Protein 3AMN (pdb70)

Nearest PDB structures (foldseek):
  3vhn-assembly1_A  TM=1.003E+00  e=2.052E-54  Thermotoga maritima
  3amm-ass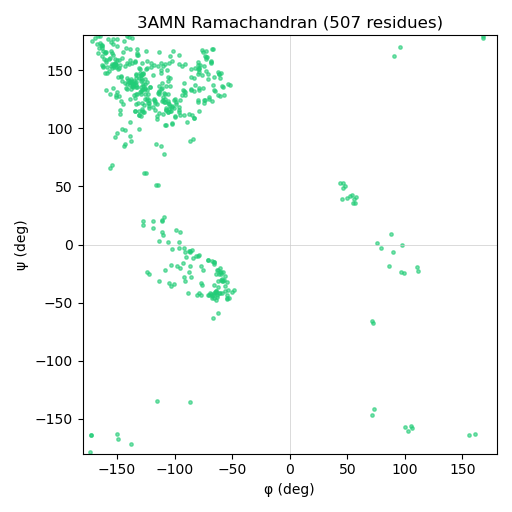embly1_A  TM=1.003E+00  e=2.981E-54  Thermotoga maritima
  3amq-assembly1_A  TM=1.002E+00  e=4.332E-54  Thermotoga maritima
  3vho-assembly1_A  TM=9.995E-01  e=7.004E-54  Thermotoga maritima
  3o7o-assembly1_A  TM=1.001E+00  e=4.785E-53  Thermotoga maritima

Secondary structure (DSSP, 8-state):
-EEESSSEEEEEEETTEEEEEEE--TTEEEEEEEEEEEE-SSEEEEEEEEEEEEES-GGG---B--EEEEE-BGGGTB--TT----EEGGG-SEEEEEEEEEEEE-TT--EEEEEEEEEESSTT-SS--BTBEEEEEEEEEES---SSEEEEEEEEEEEETTEEEEEEEEEEEEESSSEEEEEEESS--SEEEEEEEHHHHHHHHHHHTTT-SS---GGGSEE-EEEEE--B--TT---EEEEEEEEEEEEEEE-/-EEESSSEEEEEEETTEEEEEEE--TTEEEEEEEEEEEE-SS-EEEEEEEEEEEESSGGG---B--EEEEEEEGGGTEE-TT----EEGGGEEEEEEEEEEEEEE-TT--EEEEEEEEEESSTT-SS--BTBEEEEEEEEEES---SSEEEEEEEEEEEETTEEEEEEEEEEEEESSSEEEEEEESS--SEEEEEEEHHHHHHHHHHHHTT-SS-S-GGGSEE-EEEEE--B--TT---EEEEEEEEEEEEEEEE-

Radius of gyration: 27.6 Å; Cα contacts (8 Å, |Δi|>4): 1378; chains: 2; bounding box: 49×42×92 Å

Structure (mmCIF, N/CA/C/O backbone):
data_3AMN
#
_entry.id   3AMN
#
_cell.length_a   41.952
_cell.length_b   74.070
_cell.length_c   180.330
_cell.angle_alpha   90.00
_cell.angle_beta   90.00
_cell.angle_gamma   90.00
#
_symmetry.space_group_name_H-M   'P 21 21 21'
#
loop_
_entity.id
_entity.type
_entity.pdbx_description
1 polymer Endo-1,4-beta-glucanase
2 branched beta-D-glucopyranose-(1-4)-alpha-D-glucopyranose
3 branched beta-D-glucopyranose-(1-4)-beta-D-glucopyranose
4 water water
#
loop_
_atom_site.group_PDB
_atom_site.id
_atom_site.type_symbol
_atom_site.label_atom_id
_atom_site.label_alt_id
_atom_site.label_comp_id
_atom_site.label_asym_id
_atom_site.label_entity_id
_atom_site.label_seq_id
_atom_site.pdbx_PDB_ins_code
_atom_site.Cartn_x
_atom_site.Cartn_y
_atom_site.Cartn_z
_atom_site.occupancy
_atom_site.B_iso_or_equiv
_atom_site.auth_seq_id
_atom_site.auth_comp_id
_atom_site.auth_asym_id
_atom_site.auth_atom_id
_atom_site.pdbx_PDB_model_num
ATOM 1 N N . MET A 1 9 ? 30.130 -10.103 57.705 1.00 32.55 1 MET A N 1
ATOM 2 C CA . MET A 1 9 ? 30.957 -8.871 57.577 1.00 29.82 1 MET A CA 1
ATOM 3 C C . MET A 1 9 ? 32.415 -9.207 57.224 1.00 27.97 1 MET A C 1
ATOM 4 O O . MET A 1 9 ? 32.992 -10.162 57.771 1.00 28.93 1 MET A O 1
ATOM 9 N N . VAL A 1 10 ? 33.006 -8.422 56.321 1.00 20.25 2 VAL A N 1
ATOM 10 C CA . VAL A 1 10 ? 34.407 -8.572 55.946 1.00 16.31 2 VAL A CA 1
ATOM 11 C C . VAL A 1 10 ? 35.101 -7.366 56.562 1.00 13.35 2 VAL A C 1
ATOM 12 O O . VAL A 1 10 ? 34.628 -6.256 56.420 1.00 13.43 2 VAL A O 1
ATOM 16 N N . LEU A 1 11 ? 36.174 -7.555 57.285 1.00 10.27 3 LEU A N 1
ATOM 17 C CA . LEU A 1 11 ? 36.926 -6.473 57.916 1.00 10.69 3 LEU A CA 1
ATOM 18 C C . LEU A 1 11 ? 38.416 -6.742 57.638 1.00 10.92 3 LEU A C 1
ATOM 19 O O . LEU A 1 11 ? 38.912 -7.844 57.898 1.00 11.93 3 LEU A O 1
ATOM 24 N N . MET A 1 12 ? 39.110 -5.756 57.079 1.00 9.04 4 MET A N 1
ATOM 25 C CA . MET A 1 12 ? 40.559 -5.833 56.834 1.00 8.40 4 MET A CA 1
ATOM 26 C C . MET A 1 12 ? 41.197 -4.625 57.447 1.00 7.95 4 MET A C 1
ATOM 27 O O . MET A 1 12 ? 40.653 -3.496 57.322 1.00 9.41 4 MET A O 1
ATOM 32 N N . THR A 1 13 ? 42.319 -4.810 58.121 1.00 7.99 5 THR A N 1
ATOM 33 C CA . THR A 1 13 ? 43.047 -3.694 58.707 1.00 7.92 5 THR A CA 1
ATOM 34 C C . THR A 1 13 ? 44.550 -3.661 58.294 1.00 7.79 5 THR A C 1
ATOM 35 O O . THR A 1 13 ? 45.364 -3.028 58.937 1.00 8.76 5 THR A O 1
ATOM 39 N N . LYS A 1 14 ? 44.843 -4.350 57.197 1.00 7.92 6 LYS A N 1
ATOM 40 C CA . LYS A 1 14 ? 46.184 -4.286 56.569 1.00 9.46 6 LYS A CA 1
ATOM 41 C C . LYS A 1 14 ? 45.940 -4.610 55.093 1.00 8.40 6 LYS A C 1
ATOM 42 O O . LYS A 1 14 ? 44.891 -5.138 54.703 1.00 8.84 6 LYS A O 1
ATOM 48 N N . PRO A 1 15 ? 46.915 -4.285 54.236 1.00 8.16 7 PRO A N 1
ATOM 49 C CA . PRO A 1 15 ? 46.743 -4.560 52.800 1.00 9.01 7 PRO A CA 1
ATOM 50 C C . PRO A 1 15 ? 46.391 -5.986 52.494 1.00 8.62 7 PRO A C 1
ATOM 51 O O . PRO A 1 15 ? 46.897 -6.970 53.115 1.00 10.04 7 PRO A O 1
ATOM 55 N N . GLY A 1 16 ? 45.467 -6.139 51.576 1.00 8.88 8 GLY A N 1
ATOM 56 C CA . GLY A 1 16 ? 45.020 -7.467 51.189 1.00 10.62 8 GLY A CA 1
ATOM 57 C C . GLY A 1 16 ? 43.768 -7.407 50.363 1.00 9.69 8 GLY A C 1
ATOM 58 O O . GLY A 1 16 ? 43.271 -6.317 50.088 1.00 9.40 8 GLY A O 1
ATOM 59 N N . THR A 1 17 ? 43.277 -8.555 49.936 1.00 9.24 9 THR A N 1
ATOM 60 C CA . THR A 1 17 ? 42.122 -8.710 49.119 1.00 9.32 9 THR A CA 1
ATOM 61 C C . THR A 1 17 ? 41.180 -9.685 49.756 1.00 9.39 9 THR A C 1
ATOM 62 O O . THR A 1 17 ? 41.598 -10.731 50.255 1.00 11.54 9 THR A O 1
ATOM 66 N N . SER A 1 18 ? 39.907 -9.377 49.727 1.00 8.19 10 SER A N 1
ATOM 67 C CA . SER A 1 18 ? 38.837 -10.292 50.170 1.00 9.46 10 SER A CA 1
ATOM 68 C C . SER A 1 18 ? 37.748 -10.334 49.174 1.00 9.39 10 SER A C 1
ATOM 69 O O . SER A 1 18 ? 37.292 -9.288 48.653 1.00 10.43 10 SER A O 1
ATOM 72 N N . ASP A 1 19 ? 37.252 -11.520 48.848 1.00 8.81 11 ASP A N 1
ATOM 73 C CA . ASP A 1 19 ? 36.089 -11.616 48.001 1.00 8.99 11 ASP A CA 1
ATOM 74 C C . ASP A 1 19 ? 34.793 -11.503 48.831 1.00 10.91 11 ASP A C 1
ATOM 75 O O . ASP A 1 19 ? 34.745 -11.843 50.021 1.00 11.82 11 ASP A O 1
ATOM 80 N N . PHE A 1 20 ? 33.721 -10.987 48.206 1.00 9.08 12 PHE A N 1
ATOM 81 C CA . PHE A 1 20 ? 32.449 -10.844 48.898 1.00 8.73 12 PHE A CA 1
ATOM 82 C C . PHE A 1 20 ? 31.337 -10.842 47.847 1.00 9.34 12 PHE A C 1
ATOM 83 O O . PHE A 1 20 ? 31.585 -10.939 46.645 1.00 10.31 12 PHE A O 1
ATOM 91 N N . VAL A 1 21 ? 30.093 -10.838 48.340 1.00 10.71 13 VAL A N 1
ATOM 92 C CA . VAL A 1 21 ? 28.950 -10.799 47.465 1.00 10.43 13 VAL A CA 1
ATOM 93 C C . VAL A 1 21 ? 28.057 -9.666 47.973 1.00 10.37 13 VAL A C 1
ATOM 94 O O . VAL A 1 21 ? 27.752 -9.593 49.159 1.00 11.65 13 VAL A O 1
ATOM 98 N N . TRP A 1 22 ? 27.674 -8.798 47.030 1.00 9.82 14 TRP A N 1
ATOM 99 C CA . TRP A 1 22 ? 26.833 -7.651 47.405 1.00 10.56 14 TRP A CA 1
ATOM 100 C C . TRP A 1 22 ? 25.629 -7.695 46.500 1.00 12.79 14 TRP A C 1
ATOM 101 O O . TRP A 1 22 ? 25.734 -7.531 45.313 1.00 12.75 14 TRP A O 1
ATOM 112 N N . ASN A 1 23 ? 24.474 -7.946 47.141 1.00 16.30 15 ASN A N 1
ATOM 113 C CA . ASN A 1 23 ? 23.207 -8.136 46.439 1.00 19.66 15 ASN A CA 1
ATOM 114 C C . ASN A 1 23 ? 23.339 -8.996 45.230 1.00 18.15 15 ASN A C 1
ATOM 115 O O . ASN A 1 23 ? 22.969 -8.636 44.092 1.00 21.12 15 ASN A O 1
ATOM 120 N N . GLY A 1 24 ? 23.924 -10.150 45.509 1.00 16.87 16 GLY A N 1
ATOM 121 C CA . GLY A 1 24 ? 24.088 -11.159 44.483 1.00 16.50 16 GLY A CA 1
ATOM 122 C C . GLY A 1 24 ? 25.219 -11.011 43.494 1.00 16.23 16 GLY A C 1
ATOM 123 O O . GLY A 1 24 ? 25.466 -11.926 42.720 1.00 18.04 16 GLY A O 1
ATOM 124 N N . ILE A 1 25 ? 25.977 -9.912 43.573 1.00 13.55 17 ILE A N 1
ATOM 125 C CA . ILE A 1 25 ? 27.070 -9.664 42.651 1.00 12.06 17 ILE A CA 1
ATOM 126 C C . ILE A 1 25 ? 28.415 -10.055 43.330 1.00 9.30 17 ILE A C 1
ATOM 127 O O . ILE A 1 25 ? 28.738 -9.578 44.426 1.00 10.49 17 ILE A O 1
ATOM 132 N N . PRO A 1 26 ? 29.188 -10.926 42.686 1.00 8.32 18 PRO A N 1
ATOM 133 C CA . PRO A 1 26 ? 30.473 -11.347 43.266 1.00 7.81 18 PRO A CA 1
ATOM 134 C C . PRO A 1 26 ? 31.496 -10.235 42.995 1.00 8.14 18 PRO A C 1
ATOM 135 O O . PRO A 1 26 ? 31.616 -9.759 41.856 1.00 8.16 18 PRO A O 1
ATOM 139 N N . LEU A 1 27 ? 32.216 -9.893 44.059 1.00 7.28 19 LEU A N 1
ATOM 140 C CA . LEU A 1 27 ? 33.158 -8.780 43.992 1.00 6.69 19 LEU A CA 1
ATOM 141 C C . LEU A 1 27 ? 34.385 -9.041 44.759 1.00 7.36 19 LEU A C 1
ATOM 142 O O . LEU A 1 27 ? 34.440 -9.964 45.589 1.00 8.15 19 LEU A O 1
ATOM 147 N N . SER A 1 28 ? 35.401 -8.199 44.583 1.00 6.83 20 SER A N 1
ATOM 148 C CA . SER A 1 28 ? 36.620 -8.293 45.377 1.00 7.17 20 SER A CA 1
ATOM 149 C C . SER A 1 28 ? 36.889 -6.943 46.028 1.00 6.26 20 SER A C 1
ATOM 150 O O . SER A 1 28 ? 36.656 -5.904 45.352 1.00 8.57 20 SER A O 1
ATOM 153 N N . MET A 1 29 ? 37.293 -6.892 47.254 1.00 6.83 21 MET A N 1
ATOM 154 C CA . MET A 1 29 ? 37.705 -5.620 47.829 1.00 8.05 21 MET A CA 1
ATOM 155 C C . MET A 1 29 ? 39.153 -5.691 48.119 1.00 8.23 21 MET A C 1
ATOM 156 O O . MET A 1 29 ? 39.670 -6.707 48.606 1.00 9.68 21 MET A O 1
ATOM 161 N N . GLU A 1 30 ? 39.887 -4.637 47.795 1.00 6.74 22 GLU A N 1
ATOM 162 C CA . GLU A 1 30 ? 41.313 -4.620 47.996 1.00 6.44 22 GLU A CA 1
ATOM 163 C C . GLU A 1 30 ? 41.708 -3.383 48.801 1.00 6.53 22 GLU A C 1
ATOM 164 O O . GLU A 1 30 ? 41.469 -2.227 48.384 1.00 6.75 22 GLU A O 1
ATOM 170 N N . LEU A 1 31 ? 42.311 -3.600 49.972 1.00 6.33 23 LEU A N 1
ATOM 171 C CA . LEU A 1 31 ? 42.855 -2.498 50.778 1.00 6.19 23 LEU A CA 1
ATOM 172 C C . LEU A 1 31 ? 44.203 -2.360 50.110 1.00 7.86 23 LEU A C 1
ATOM 173 O O . LEU A 1 31 ? 45.199 -2.970 50.485 1.00 9.48 23 LEU A O 1
ATOM 178 N N . ASN A 1 32 ? 44.236 -1.492 49.105 1.00 7.28 24 ASN A N 1
ATOM 179 C CA . ASN A 1 32 ? 45.345 -1.386 48.157 1.00 6.81 24 ASN A CA 1
ATOM 180 C C . ASN A 1 32 ? 46.260 -0.219 48.422 1.00 9.10 24 ASN A C 1
ATOM 181 O O . ASN A 1 32 ? 45.906 0.931 48.136 1.00 8.85 24 ASN A O 1
ATOM 186 N N . LEU A 1 33 ? 47.424 -0.495 48.982 1.00 8.02 25 LEU A N 1
ATOM 187 C CA . LEU A 1 33 ? 48.448 0.555 49.272 1.00 7.32 25 LEU A CA 1
ATOM 188 C C . LEU A 1 33 ? 49.645 0.192 48.333 1.00 7.94 25 LEU A C 1
ATOM 189 O O . LEU A 1 33 ? 50.812 0.189 48.767 1.00 8.73 25 LEU A O 1
ATOM 194 N N . TRP A 1 34 ? 49.360 0.009 47.060 1.00 7.33 26 TRP A N 1
ATOM 195 C CA . TRP A 1 34 ? 50.359 -0.578 46.150 1.00 6.94 26 TRP A CA 1
ATOM 196 C C . TRP A 1 34 ? 51.647 0.122 46.009 1.00 8.22 26 TRP A C 1
ATOM 197 O O . TRP A 1 34 ? 52.679 -0.554 45.743 1.00 9.66 26 TRP A O 1
ATOM 208 N N . ASN A 1 35 ? 51.642 1.432 46.167 1.00 6.75 27 ASN A N 1
ATOM 209 C CA . ASN A 1 35 ? 52.906 2.156 45.985 1.00 6.58 27 ASN A CA 1
ATOM 210 C C . ASN A 1 35 ? 53.435 2.717 47.284 1.00 7.12 27 ASN A C 1
ATOM 211 O O . ASN A 1 35 ? 54.212 3.719 47.257 1.00 8.53 27 ASN A O 1
ATOM 216 N N . ILE A 1 36 ? 53.017 2.179 48.442 1.00 7.91 28 ILE A N 1
ATOM 217 C CA . ILE A 1 36 ? 53.532 2.632 49.743 1.00 7.11 28 ILE A CA 1
ATOM 218 C C . ILE A 1 36 ? 54.624 1.667 50.214 1.00 9.69 28 ILE A C 1
ATOM 219 O O . ILE A 1 36 ? 54.378 0.457 50.310 1.00 10.95 28 ILE A O 1
ATOM 224 N N . LYS A 1 37 ? 55.847 2.211 50.425 1.00 9.46 29 LYS A N 1
ATOM 225 C CA . LYS A 1 37 ? 56.974 1.367 50.928 1.00 11.21 29 LYS A CA 1
ATOM 226 C C . LYS A 1 37 ? 56.834 1.099 52.420 1.00 13.26 29 LYS A C 1
ATOM 227 O O . LYS A 1 37 ? 57.040 -0.035 52.893 1.00 16.01 29 LYS A O 1
ATOM 233 N N . GLU A 1 38 ? 56.481 2.128 53.157 1.00 13.24 30 GLU A N 1
ATOM 234 C CA . GLU A 1 38 ? 56.253 2.004 54.580 1.00 16.00 30 GLU A CA 1
ATOM 235 C C . GLU A 1 38 ? 55.236 3.031 55.042 1.00 12.86 30 GLU A C 1
ATOM 236 O O . GLU A 1 38 ? 55.022 4.072 54.415 1.00 12.71 30 GLU A O 1
ATOM 242 N N . TYR A 1 39 ? 54.559 2.649 56.113 1.00 13.94 31 TYR A N 1
ATOM 243 C CA . TYR A 1 39 ? 53.633 3.551 56.765 1.00 12.08 31 TYR A CA 1
ATOM 244 C C . TYR A 1 39 ? 53.444 3.153 58.224 1.00 12.37 31 TYR A C 1
ATOM 245 O O . TYR A 1 39 ? 53.743 2.031 58.614 1.00 13.05 31 TYR A O 1
ATOM 254 N N . SER A 1 40 ? 52.963 4.085 59.024 1.00 11.17 32 SER A N 1
ATOM 255 C CA . SER A 1 40 ? 52.576 3.770 60.377 1.00 13.08 32 SER A CA 1
ATOM 256 C C . SER A 1 40 ? 51.119 4.226 60.510 1.00 12.54 32 SER A C 1
ATOM 257 O O . SER A 1 40 ? 50.615 4.987 59.659 1.00 11.24 32 SER A O 1
ATOM 260 N N . GLY A 1 41 ? 50.437 3.805 61.567 1.00 12.05 33 GLY A N 1
ATOM 261 C CA . GLY A 1 41 ? 49.071 4.265 61.721 1.00 10.73 33 GLY A CA 1
ATOM 262 C C . GLY A 1 41 ? 48.017 3.245 61.401 1.00 11.66 33 GLY A C 1
ATOM 263 O O . GLY A 1 41 ? 48.282 2.042 61.423 1.00 15.27 33 GLY A O 1
ATOM 264 N N . SER A 1 42 ? 46.824 3.692 61.055 1.00 9.57 34 SER A N 1
ATOM 265 C CA . SER A 1 42 ? 45.744 2.762 60.869 1.00 9.59 34 SER A CA 1
ATOM 266 C C . SER A 1 42 ? 45.033 2.832 59.535 1.00 8.43 34 SER A C 1
ATOM 267 O O . SER A 1 42 ? 44.775 3.924 58.990 1.00 8.93 34 SER A O 1
ATOM 270 N N . VAL A 1 43 ? 44.658 1.664 59.030 1.00 8.19 35 VAL A N 1
ATOM 271 C CA . VAL A 1 43 ? 43.773 1.536 57.859 1.00 8.40 35 VAL A CA 1
ATOM 272 C C . VAL A 1 43 ? 42.701 0.505 58.170 1.00 7.78 35 VAL A C 1
ATOM 273 O O . VAL A 1 43 ? 42.996 -0.495 58.876 1.00 8.27 35 VAL A O 1
ATOM 277 N N . ALA A 1 44 ? 41.481 0.716 57.702 1.00 7.74 36 ALA A N 1
ATOM 278 C CA . ALA A 1 44 ? 40.403 -0.246 57.973 1.00 7.32 36 ALA A CA 1
ATOM 279 C C . ALA A 1 44 ? 39.427 -0.218 56.812 1.00 7.78 36 ALA A C 1
ATOM 280 O O . ALA A 1 44 ? 38.998 0.859 56.354 1.00 9.12 36 ALA A O 1
ATOM 282 N N . MET A 1 45 ? 39.061 -1.381 56.273 1.00 7.36 37 MET A N 1
ATOM 283 C CA . MET A 1 45 ? 38.105 -1.501 55.176 1.00 8.68 37 MET A CA 1
ATOM 284 C C . MET A 1 45 ? 37.073 -2.525 55.635 1.00 9.05 37 MET A C 1
ATOM 285 O O . MET A 1 45 ? 37.453 -3.607 56.124 1.00 9.38 37 MET A O 1
ATOM 290 N N . LYS A 1 46 ? 35.801 -2.218 55.470 1.00 8.14 38 LYS A N 1
ATOM 291 C CA . LYS A 1 46 ? 34.752 -3.113 55.963 1.00 7.80 38 LYS A CA 1
ATOM 292 C C . LYS A 1 46 ? 33.612 -3.198 55.005 1.00 8.20 38 LYS A C 1
ATOM 293 O O . LYS A 1 46 ? 33.230 -2.185 54.379 1.00 10.24 38 LYS A O 1
ATOM 299 N N . PHE A 1 47 ? 33.028 -4.386 54.850 1.00 8.82 39 PHE A N 1
ATOM 300 C CA . PHE A 1 47 ? 31.809 -4.590 54.081 1.00 9.25 39 PHE A CA 1
ATOM 301 C C . PHE A 1 47 ? 30.826 -5.225 55.064 1.00 11.89 39 PHE A C 1
ATOM 302 O O . PHE A 1 47 ? 31.205 -6.196 55.734 1.00 12.35 39 PHE A O 1
ATOM 310 N N . ASP A 1 48 ? 29.603 -4.677 55.168 1.00 11.70 40 ASP A N 1
ATOM 311 C CA . ASP A 1 48 ? 28.629 -5.223 56.141 1.00 14.36 40 ASP A CA 1
ATOM 312 C C . ASP A 1 48 ? 27.358 -5.764 55.501 1.00 15.32 40 ASP A C 1
ATOM 313 O O . ASP A 1 48 ? 26.356 -6.016 56.228 1.00 17.29 40 ASP A O 1
ATOM 318 N N . GLY A 1 49 ? 27.356 -5.974 54.190 1.00 14.66 41 GLY A N 1
ATOM 319 C CA . GLY A 1 49 ? 26.184 -6.421 53.461 1.00 13.87 41 GLY A CA 1
ATOM 320 C C . GLY A 1 49 ? 25.413 -5.321 52.744 1.00 13.46 41 GLY A C 1
ATOM 321 O O . GLY A 1 49 ? 24.767 -5.585 51.727 1.00 16.12 41 GLY A O 1
ATOM 322 N N . GLU A 1 50 ? 25.546 -4.080 53.225 1.00 12.66 42 GLU A N 1
ATOM 323 C CA . GLU A 1 50 ? 24.832 -2.924 52.679 1.00 14.38 42 GLU A CA 1
ATOM 324 C C . GLU A 1 50 ? 25.785 -1.834 52.212 1.00 12.12 42 GLU A C 1
ATOM 325 O O . GLU A 1 50 ? 25.387 -1.010 51.398 1.00 12.75 42 GLU A O 1
ATOM 331 N N . LYS A 1 51 ? 26.988 -1.798 52.796 1.00 11.53 43 LYS A N 1
ATOM 332 C CA . LYS A 1 51 ? 27.909 -0.718 52.442 1.00 11.20 43 LYS A CA 1
ATOM 333 C C . LYS A 1 51 ? 29.345 -1.152 52.617 1.00 10.75 43 LYS A C 1
ATOM 334 O O . LYS A 1 51 ? 29.651 -2.096 53.379 1.00 10.64 43 LYS A O 1
ATOM 340 N N . ILE A 1 52 ? 30.220 -0.533 51.847 1.00 9.39 44 ILE A N 1
ATOM 341 C CA . ILE A 1 52 ? 31.659 -0.773 52.019 1.00 9.78 44 ILE A CA 1
ATOM 342 C C . ILE A 1 52 ? 32.226 0.549 52.513 1.00 7.78 44 ILE A C 1
ATOM 343 O O . ILE A 1 52 ? 31.900 1.631 51.939 1.00 8.95 44 ILE A O 1
ATOM 348 N N . THR A 1 53 ? 33.015 0.511 53.568 1.00 7.50 45 THR A N 1
ATOM 349 C CA . THR A 1 53 ? 33.648 1.714 54.081 1.00 9.61 45 THR A CA 1
ATOM 350 C C . THR A 1 53 ? 35.145 1.526 54.143 1.00 9.91 45 THR A C 1
ATOM 351 O O . THR A 1 53 ? 35.676 0.398 54.214 1.00 9.94 45 THR A O 1
ATOM 355 N N . PHE A 1 54 ? 35.853 2.641 54.021 1.00 7.58 46 PHE A N 1
ATOM 356 C CA . PHE A 1 54 ? 37.314 2.660 54.173 1.00 7.36 46 PHE A CA 1
ATOM 357 C C . PHE A 1 54 ? 37.718 3.862 54.968 1.00 7.35 46 PHE A C 1
ATOM 358 O O . PHE A 1 54 ? 37.161 4.947 54.756 1.00 8.06 46 PHE A O 1
ATOM 366 N N . ASP A 1 55 ? 38.666 3.706 55.880 1.00 7.23 47 ASP A N 1
ATOM 367 C CA . ASP A 1 55 ? 39.233 4.822 56.601 1.00 7.68 47 ASP A CA 1
ATOM 368 C C . ASP A 1 55 ? 40.713 4.654 56.763 1.00 8.58 47 ASP A C 1
ATOM 369 O O . ASP A 1 55 ? 41.196 3.529 56.940 1.00 8.01 47 ASP A O 1
ATOM 374 N N . ALA A 1 56 ? 41.448 5.754 56.620 1.00 8.15 48 ALA A N 1
ATOM 375 C CA . ALA A 1 56 ? 42.880 5.765 56.861 1.00 7.72 48 ALA A CA 1
ATOM 376 C C . ALA A 1 56 ? 43.324 6.912 57.697 1.00 8.90 48 ALA A C 1
ATOM 377 O O . ALA A 1 56 ? 42.820 8.046 57.515 1.00 9.64 48 ALA A O 1
ATOM 379 N N . ASP A 1 57 ? 44.258 6.661 58.606 1.00 9.21 49 ASP A N 1
ATOM 380 C CA . ASP A 1 57 ? 44.907 7.730 59.375 1.00 9.90 49 ASP A CA 1
ATOM 381 C C . ASP A 1 57 ? 46.324 7.207 59.497 1.00 9.81 49 ASP A C 1
ATOM 382 O O . ASP A 1 57 ? 46.688 6.546 60.480 1.00 11.35 49 ASP A O 1
ATOM 387 N N . ILE A 1 58 ? 47.100 7.497 58.459 1.00 8.96 50 ILE A N 1
ATOM 388 C CA . ILE A 1 58 ? 48.471 6.967 58.355 1.00 9.35 50 ILE A CA 1
ATOM 389 C C . ILE A 1 58 ? 49.526 8.048 58.282 1.00 10.56 50 ILE A C 1
ATOM 390 O O . ILE A 1 58 ? 49.285 9.183 57.835 1.00 10.91 50 ILE A O 1
ATOM 395 N N . GLN A 1 59 ? 50.712 7.690 58.740 1.00 10.70 51 GLN A N 1
ATOM 396 C CA . GLN A 1 59 ? 51.837 8.669 58.809 1.00 10.98 51 GLN A CA 1
ATOM 397 C C . GLN A 1 59 ? 53.135 7.962 58.368 1.00 10.38 51 GLN A C 1
ATOM 398 O O . GLN A 1 59 ? 53.138 6.795 58.054 1.00 10.67 51 GLN A O 1
ATOM 404 N N . ASN A 1 60 ? 54.220 8.733 58.353 1.00 11.41 52 ASN A N 1
ATOM 405 C CA . ASN A 1 60 ? 55.543 8.208 57.973 1.00 13.68 52 ASN A CA 1
ATOM 406 C C . ASN A 1 60 ? 55.543 7.524 56.635 1.00 12.96 52 ASN A C 1
ATOM 407 O O . ASN A 1 60 ? 56.144 6.489 56.450 1.00 15.19 52 ASN A O 1
ATOM 412 N N . LEU A 1 61 ? 54.851 8.139 55.670 1.00 11.75 53 LEU A N 1
ATOM 413 C CA . LEU A 1 61 ? 54.724 7.523 54.365 1.00 12.55 53 LEU A CA 1
ATOM 414 C C . LEU A 1 61 ? 55.901 7.784 53.456 1.00 12.69 53 LEU A C 1
ATOM 415 O O . LEU A 1 61 ? 56.477 8.863 53.467 1.00 13.05 53 LEU A O 1
ATOM 420 N N . SER A 1 62 ? 56.237 6.772 52.684 1.00 13.10 54 SER A N 1
ATOM 421 C CA . SER A 1 62 ? 57.219 6.937 51.597 1.00 14.52 54 SER A CA 1
ATOM 422 C C . SER A 1 62 ? 56.762 5.977 50.498 1.00 12.76 54 SER A C 1
ATOM 423 O O . SER A 1 62 ? 56.197 4.924 50.781 1.00 12.46 54 SER A O 1
ATOM 426 N N . PRO A 1 63 ? 56.936 6.380 49.262 1.00 11.52 55 PRO A N 1
ATOM 427 C CA . PRO A 1 63 ? 56.555 5.589 48.091 1.00 10.66 55 PRO A CA 1
ATOM 428 C C . PRO A 1 63 ? 57.537 4.519 47.741 1.00 10.76 55 PRO A C 1
ATOM 429 O O . PRO A 1 63 ? 58.758 4.695 48.001 1.00 13.24 55 PRO A O 1
ATOM 433 N N . LYS A 1 64 ? 57.031 3.443 47.135 1.00 9.14 56 LYS A N 1
ATOM 434 C CA . LYS A 1 64 ? 57.959 2.433 46.599 1.00 8.78 56 LYS A CA 1
ATOM 435 C C . LYS A 1 64 ? 58.647 3.042 45.392 1.00 9.61 56 LYS A C 1
ATOM 436 O O . LYS A 1 64 ? 59.889 2.896 45.230 1.00 11.49 56 LYS A O 1
ATOM 442 N N .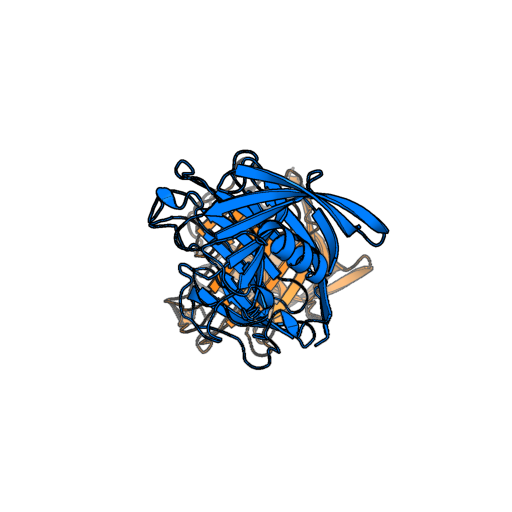 GLU A 1 65 ? 57.889 3.726 44.525 1.00 9.88 57 GLU A N 1
ATOM 443 C CA . GLU A 1 65 ? 58.423 4.322 43.288 1.00 9.24 57 GLU A CA 1
ATOM 444 C C . GLU A 1 65 ? 57.792 5.701 43.096 1.00 9.41 57 GLU A C 1
ATOM 445 O O . GLU A 1 65 ? 56.619 5.791 42.649 1.00 8.77 57 GLU A O 1
ATOM 451 N N . PRO A 1 66 ? 58.516 6.805 43.332 1.00 8.95 58 PRO A N 1
ATOM 452 C CA . PRO A 1 66 ? 57.935 8.132 43.168 1.00 9.73 58 PRO A CA 1
ATOM 453 C C . PRO A 1 66 ? 57.518 8.434 41.745 1.00 9.21 58 PRO A C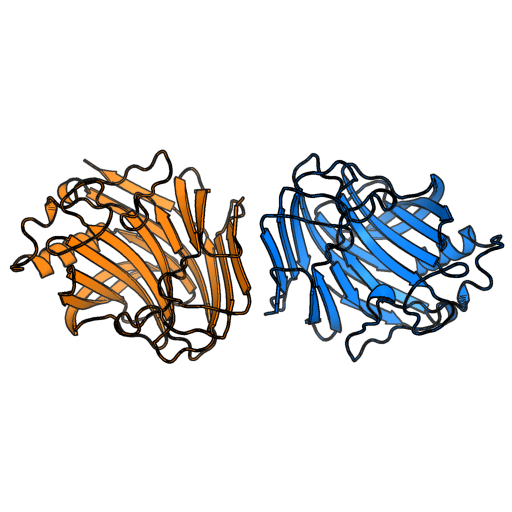 1
ATOM 454 O O . PRO A 1 66 ? 56.612 9.261 41.543 1.00 10.19 58 PRO A O 1
ATOM 458 N N . GLU A 1 67 ? 58.073 7.740 40.749 1.00 9.51 59 GLU A N 1
ATOM 459 C CA . GLU A 1 67 ? 57.711 7.976 39.363 1.00 9.01 59 GLU A CA 1
ATOM 460 C C . GLU A 1 67 ? 56.214 7.628 39.126 1.00 9.80 59 GLU A C 1
ATOM 461 O O . GLU A 1 67 ? 55.601 8.153 38.185 1.00 10.98 59 GLU A O 1
ATOM 467 N N . ARG A 1 68 ? 55.647 6.737 39.961 1.00 8.98 60 ARG A N 1
ATOM 468 C CA . ARG A 1 68 ? 54.236 6.380 39.805 1.00 9.09 60 ARG A CA 1
ATOM 469 C C . ARG A 1 68 ? 53.314 7.411 40.402 1.00 9.52 60 ARG A C 1
ATOM 470 O O . ARG A 1 68 ? 52.079 7.327 40.176 1.00 10.25 60 ARG A O 1
ATOM 478 N N . TYR A 1 69 ? 53.865 8.361 41.150 1.00 9.47 61 TYR A N 1
ATOM 479 C CA . TYR A 1 69 ? 53.170 9.539 41.734 1.00 8.26 61 TYR A CA 1
ATOM 480 C C . TYR A 1 69 ? 52.239 9.220 42.909 1.00 7.68 61 TYR A C 1
ATOM 481 O O . TYR A 1 69 ? 52.485 9.629 44.014 1.00 9.02 61 TYR A O 1
ATOM 490 N N . VAL A 1 70 ? 51.147 8.516 42.639 1.00 8.15 62 VAL A N 1
ATOM 491 C CA . VAL A 1 70 ? 50.203 8.188 43.708 1.00 8.01 62 VAL A CA 1
ATOM 492 C C . VAL A 1 70 ? 50.719 7.123 44.640 1.00 7.37 62 VAL A C 1
ATOM 493 O O . VAL A 1 70 ? 51.701 6.412 44.326 1.00 7.92 62 VAL A O 1
ATOM 497 N N . LEU A 1 71 ? 50.125 7.017 45.801 1.00 6.73 63 LEU A N 1
ATOM 498 C CA . LEU A 1 71 ? 50.541 6.050 46.818 1.00 6.81 63 LEU A CA 1
ATOM 499 C C . LEU A 1 71 ? 49.676 4.806 46.892 1.00 8.00 63 LEU A C 1
ATOM 500 O O . LEU A 1 71 ? 50.202 3.721 47.186 1.00 7.71 63 LEU A O 1
ATOM 505 N N . GLY A 1 72 ? 48.377 4.922 46.642 1.00 7.30 64 GLY A N 1
ATOM 506 C CA . GLY A 1 72 ? 47.534 3.728 46.772 1.00 8.22 64 GLY A CA 1
ATOM 507 C C . GLY A 1 72 ? 46.186 3.964 46.105 1.00 6.24 64 GLY A C 1
ATOM 508 O O . GLY A 1 72 ? 45.909 5.046 45.557 1.00 6.68 64 GLY A O 1
ATOM 509 N N . TYR A 1 73 ? 45.351 2.913 46.163 1.00 6.14 65 TYR A N 1
ATOM 510 C CA . TYR A 1 73 ? 44.032 2.921 45.505 1.00 5.32 65 TYR A CA 1
ATOM 511 C C . TYR A 1 73 ? 43.078 1.951 46.204 1.00 5.44 65 TYR A C 1
ATOM 512 O O . TYR A 1 73 ? 42.665 0.943 45.604 1.00 6.75 65 TYR A O 1
ATOM 521 N N . PRO A 1 74 ? 42.685 2.253 47.432 1.00 5.32 66 PRO A N 1
ATOM 522 C CA . PRO A 1 74 ? 41.705 1.345 48.138 1.00 5.45 66 PRO A CA 1
ATOM 523 C C . PRO A 1 74 ? 40.484 1.307 47.243 1.00 6.03 66 PRO A C 1
ATOM 524 O O . PRO A 1 74 ? 39.966 2.362 46.780 1.00 6.26 66 PRO A O 1
ATOM 528 N N . GLU A 1 75 ? 39.931 0.107 47.031 1.00 4.65 67 GLU A N 1
ATOM 529 C CA . GLU A 1 75 ? 38.931 -0.093 46.009 1.00 4.92 67 GLU A CA 1
ATOM 530 C C . GLU A 1 75 ? 38.137 -1.387 46.150 1.00 4.87 67 GLU A C 1
ATOM 531 O O . GLU A 1 75 ? 38.474 -2.227 46.983 1.00 5.72 67 GLU A O 1
ATOM 537 N N . PHE A 1 76 ? 37.124 -1.513 45.340 1.00 4.99 68 PHE A N 1
ATOM 538 C CA . PHE A 1 76 ? 36.467 -2.802 45.144 1.00 5.01 68 PHE A CA 1
ATOM 539 C C . PHE A 1 76 ? 36.279 -2.974 43.662 1.00 5.60 68 PHE A C 1
ATOM 540 O O . PHE A 1 76 ? 36.310 -1.995 42.860 1.00 6.51 68 PHE A O 1
ATOM 548 N N . TYR A 1 77 ? 36.128 -4.224 43.196 1.00 5.82 69 TYR A N 1
ATOM 549 C CA . TYR A 1 77 ? 36.030 -4.421 41.772 1.00 6.38 69 TYR A CA 1
ATOM 550 C C . TYR A 1 77 ? 35.245 -5.621 41.365 1.00 6.77 69 TYR A C 1
ATOM 551 O O . TYR A 1 77 ? 35.084 -6.575 42.179 1.00 7.29 69 TYR A O 1
ATOM 560 N N . TYR A 1 78 ? 34.707 -5.557 40.147 1.00 6.38 70 TYR A N 1
ATOM 561 C CA . TYR A 1 78 ? 33.939 -6.640 39.535 1.00 6.48 70 TYR A CA 1
ATOM 562 C C . TYR A 1 78 ? 34.793 -7.172 38.418 1.00 7.69 70 TYR A C 1
ATOM 563 O O . TYR A 1 78 ? 35.238 -6.405 37.530 1.00 8.18 70 TYR A O 1
ATOM 572 N N . GLY A 1 79 ? 35.054 -8.492 38.376 1.00 6.42 71 GLY A N 1
ATOM 573 C CA . GLY A 1 79 ? 35.863 -9.007 37.300 1.00 7.82 71 GLY A CA 1
ATOM 574 C C . GLY A 1 79 ? 37.321 -9.322 37.676 1.00 7.44 71 GLY A C 1
ATOM 575 O O . GLY A 1 79 ? 37.663 -9.479 38.855 1.00 8.29 71 GLY A O 1
ATOM 576 N N . TYR A 1 80 ? 38.171 -9.401 36.642 1.00 7.23 72 TYR A N 1
ATOM 577 C CA . TYR A 1 80 ? 39.550 -9.898 36.794 1.00 6.65 72 TYR A CA 1
ATOM 578 C C . TYR A 1 80 ? 40.535 -8.762 36.769 1.00 6.91 72 TYR A C 1
ATOM 579 O O . TYR A 1 80 ? 40.645 -8.084 35.734 1.00 8.14 72 TYR A O 1
ATOM 588 N N . LYS A 1 81 ? 41.229 -8.526 37.868 1.00 6.68 73 LYS A N 1
ATOM 589 C CA . LYS A 1 81 ? 42.247 -7.482 37.925 1.00 7.77 73 LYS A CA 1
ATOM 590 C C . LYS A 1 81 ? 43.565 -8.118 37.452 1.00 9.17 73 LYS A C 1
ATOM 591 O O . LYS A 1 81 ? 44.163 -8.928 38.188 1.00 9.27 73 LYS A O 1
ATOM 597 N N . PRO A 1 82 ? 44.094 -7.718 36.287 1.00 8.41 74 PRO A N 1
ATOM 598 C CA . PRO A 1 82 ? 45.323 -8.364 35.816 1.00 9.65 74 PRO A CA 1
ATOM 599 C C . PRO A 1 82 ? 46.486 -8.376 36.745 1.00 11.56 74 PRO A C 1
ATOM 600 O O . PRO A 1 82 ? 47.149 -9.399 36.978 1.00 11.57 74 PRO A O 1
ATOM 604 N N . TRP A 1 83 ? 46.751 -7.237 37.348 1.00 10.96 75 TRP A N 1
ATOM 605 C CA . TRP A 1 83 ? 47.898 -7.110 38.234 1.00 10.56 75 TRP A CA 1
ATOM 606 C C . TRP A 1 83 ? 47.860 -8.019 39.438 1.00 12.56 75 TRP A C 1
ATOM 607 O O . TRP A 1 83 ? 48.930 -8.338 39.990 1.00 15.74 75 TRP A O 1
ATOM 618 N N . GLU A 1 84 ? 46.694 -8.452 39.891 1.00 11.07 76 GLU A N 1
ATOM 619 C CA . GLU A 1 84 ? 46.629 -9.341 41.052 1.00 12.64 76 GLU A CA 1
ATOM 620 C C . GLU A 1 84 ? 46.293 -10.759 40.616 1.00 12.61 76 GLU A C 1
ATOM 621 O O . GLU A 1 84 ? 46.139 -11.652 41.456 1.00 13.39 76 GLU A O 1
ATOM 627 N N . ASN A 1 85 ? 46.164 -10.971 39.294 1.00 12.13 77 ASN A N 1
ATOM 628 C CA . ASN A 1 85 ? 45.822 -12.295 38.748 1.00 11.00 77 ASN A CA 1
ATOM 629 C C . ASN A 1 85 ? 44.657 -12.859 39.556 1.00 11.97 77 ASN A C 1
ATOM 630 O O . ASN A 1 85 ? 44.676 -14.014 40.044 1.00 14.77 77 ASN A O 1
ATOM 635 N N . HIS A 1 86 ? 43.620 -12.030 39.740 1.00 8.42 78 HIS A N 1
ATOM 636 C CA . HIS A 1 86 ? 42.512 -12.419 40.559 1.00 9.45 78 HIS A CA 1
ATOM 637 C C . HIS A 1 86 ? 41.176 -12.007 40.085 1.00 9.39 78 HIS A C 1
ATOM 638 O O . HIS A 1 86 ? 40.982 -10.861 39.625 1.00 9.18 78 HIS A O 1
ATOM 645 N N . THR A 1 87 ? 40.221 -12.915 40.196 1.00 8.66 79 THR A N 1
ATOM 646 C CA . THR A 1 87 ? 38.819 -12.621 39.995 1.00 9.55 79 THR A CA 1
ATOM 647 C C . THR A 1 87 ? 37.997 -13.465 40.942 1.00 10.68 79 THR A C 1
ATOM 648 O O . THR A 1 87 ? 38.384 -14.635 41.162 1.00 12.93 79 THR A O 1
ATOM 652 N N . ALA A 1 88 ? 36.944 -12.920 41.513 1.00 9.96 80 ALA A N 1
ATOM 653 C CA . ALA A 1 88 ? 36.035 -13.761 42.300 1.00 10.31 80 ALA A CA 1
ATOM 654 C C . ALA A 1 88 ? 35.336 -14.691 41.309 1.00 12.01 80 ALA A C 1
ATOM 655 O O . ALA A 1 88 ? 35.199 -14.405 40.097 1.00 13.00 80 ALA A O 1
ATOM 657 N N . GLU A 1 89 ? 34.841 -15.834 41.799 1.00 11.77 81 GLU A N 1
ATOM 658 C CA . GLU A 1 89 ? 34.105 -16.689 40.909 1.00 12.28 81 GLU A CA 1
ATOM 659 C C . GLU A 1 89 ? 32.730 -16.085 40.539 1.00 11.04 81 GLU A C 1
ATOM 660 O O . GLU A 1 89 ? 32.119 -15.384 41.375 1.00 12.56 81 GLU A O 1
ATOM 666 N N . GLY A 1 90 ? 32.250 -16.329 39.321 1.00 11.41 82 GLY A N 1
ATOM 667 C CA . GLY A 1 90 ? 30.932 -15.850 38.962 1.00 11.51 82 GLY A CA 1
ATOM 668 C C . GLY A 1 90 ? 30.853 -14.563 38.209 1.00 11.98 82 GLY A C 1
ATOM 669 O O . GLY A 1 90 ? 29.745 -14.125 37.922 1.00 13.81 82 GLY A O 1
ATOM 670 N N . SER A 1 91 ? 31.985 -13.947 37.925 1.00 12.32 83 SER A N 1
ATOM 671 C CA . SER A 1 91 ? 31.917 -12.724 37.174 1.00 13.26 83 SER A CA 1
ATOM 672 C C . SER A 1 91 ? 31.720 -12.998 35.684 1.00 13.41 83 SER A C 1
ATOM 673 O O . SER A 1 91 ? 32.199 -14.015 35.156 1.00 14.73 83 SER A O 1
ATOM 676 N N . LYS A 1 92 ? 31.021 -12.087 35.001 1.00 13.10 84 LYS A N 1
ATOM 677 C CA . LYS A 1 92 ? 30.827 -12.211 33.546 1.00 14.73 84 LYS A CA 1
ATOM 678 C C . LYS A 1 92 ? 32.025 -11.639 32.780 1.00 15.64 84 LYS A C 1
ATOM 679 O O . LYS A 1 92 ? 32.156 -11.836 31.573 1.00 17.51 84 LYS A O 1
ATOM 685 N N . LEU A 1 93 ? 32.920 -10.929 33.468 1.00 12.94 85 LEU A N 1
ATOM 686 C CA . LEU A 1 93 ? 34.110 -10.391 32.804 1.00 12.40 85 LEU A CA 1
ATOM 687 C C . LEU A 1 93 ? 35.264 -11.370 33.039 1.00 11.58 85 LEU A C 1
ATOM 688 O O . LEU A 1 93 ? 35.272 -12.068 34.039 1.00 13.83 85 LEU A O 1
ATOM 693 N N . PRO A 1 94 ? 36.283 -11.395 32.186 1.00 10.58 86 PRO A N 1
ATOM 694 C CA . PRO A 1 94 ? 36.436 -10.543 30.985 1.00 11.53 86 PRO A CA 1
ATOM 695 C C . PRO A 1 94 ? 35.624 -10.938 29.782 1.00 12.72 86 PRO A C 1
ATOM 696 O O . PRO A 1 94 ? 35.290 -12.118 29.611 1.00 14.26 86 PRO A O 1
ATOM 700 N N . VAL A 1 95 ? 35.335 -9.948 28.943 1.00 11.32 87 VAL A N 1
ATOM 701 C CA . VAL A 1 95 ? 34.693 -10.206 27.631 1.00 13.04 87 VAL A CA 1
ATOM 702 C C . VAL A 1 95 ? 35.323 -9.257 26.610 1.00 13.39 87 VAL A C 1
ATOM 703 O O . VAL A 1 95 ? 35.876 -8.230 26.985 1.00 12.28 87 VAL A O 1
ATOM 707 N N . PRO A 1 96 ? 35.300 -9.573 25.307 1.00 12.80 88 PRO A N 1
ATOM 708 C CA . PRO A 1 96 ? 35.878 -8.646 24.343 1.00 12.59 88 PRO A CA 1
ATOM 709 C C . PRO A 1 96 ? 35.047 -7.342 24.334 1.00 12.86 88 PRO A C 1
ATOM 710 O O . PRO A 1 96 ? 33.821 -7.363 24.452 1.00 13.59 88 PRO A O 1
ATOM 714 N N . VAL A 1 97 ? 35.750 -6.222 24.148 1.00 12.86 89 VAL A N 1
ATOM 715 C CA . VAL A 1 97 ? 35.064 -4.936 24.088 1.00 13.69 89 VAL A CA 1
ATOM 716 C C . VAL A 1 97 ? 33.933 -4.935 23.027 1.00 13.68 89 VAL A C 1
ATOM 717 O O . VAL A 1 97 ? 32.849 -4.468 23.292 1.00 13.73 89 VAL A O 1
ATOM 721 N N . SER A 1 98 ? 34.209 -5.579 21.884 1.00 13.24 90 SER A N 1
ATOM 722 C CA . SER A 1 98 ? 33.239 -5.656 20.806 1.00 15.30 90 SER A CA 1
ATOM 723 C C . SER A 1 98 ? 31.934 -6.342 21.197 1.00 16.75 90 SER A C 1
ATOM 724 O O . SER A 1 98 ? 30.902 -6.106 20.557 1.00 18.37 90 SER A O 1
ATOM 727 N N . SER A 1 99 ? 31.960 -7.192 22.226 1.00 14.93 91 SER A N 1
ATOM 728 C CA . SER A 1 99 ? 30.738 -7.869 22.631 1.00 16.17 91 SER A CA 1
ATOM 729 C C . SER A 1 99 ? 29.883 -7.098 23.604 1.00 16.04 91 SER A C 1
ATOM 730 O O . SER A 1 99 ? 28.762 -7.508 23.913 1.00 18.04 91 SER A O 1
ATOM 733 N N . MET A 1 100 ? 30.396 -5.957 24.091 1.00 15.83 92 MET A N 1
ATOM 734 C CA . MET A 1 100 ? 29.630 -5.195 25.052 1.00 16.38 92 MET A CA 1
ATOM 735 C C . MET A 1 100 ? 28.617 -4.244 24.428 1.00 16.09 92 MET A C 1
ATOM 736 O O . MET A 1 100 ? 29.025 -3.236 23.798 1.00 17.91 92 MET A O 1
ATOM 741 N N . LYS A 1 101 ? 27.327 -4.519 24.598 1.00 17.03 93 LYS A N 1
ATOM 742 C CA . LYS A 1 101 ? 26.337 -3.623 24.063 1.00 17.69 93 LYS A CA 1
ATOM 743 C C . LYS A 1 101 ? 26.223 -2.488 25.055 1.00 17.36 93 LYS A C 1
ATOM 744 O O . LYS A 1 101 ? 26.181 -1.346 24.657 1.00 17.96 93 LYS A O 1
ATOM 750 N N . SER A 1 102 ? 26.196 -2.793 26.348 1.00 15.39 94 SER A N 1
ATOM 751 C CA . SER A 1 102 ? 26.079 -1.725 27.334 1.00 14.69 94 SER A CA 1
ATOM 752 C C . SER A 1 102 ? 26.583 -2.263 28.661 1.00 13.87 94 SER A C 1
ATOM 753 O O . SER A 1 102 ? 26.603 -3.488 28.884 1.00 15.16 94 SER A O 1
ATOM 756 N N . PHE A 1 103 ? 27.005 -1.363 29.543 1.00 12.48 95 PHE A N 1
ATOM 757 C CA . PHE A 1 103 ? 27.469 -1.807 30.843 1.00 11.30 95 PHE A CA 1
ATOM 758 C C . PHE A 1 103 ? 27.163 -0.686 31.799 1.00 11.12 95 PHE A C 1
ATOM 759 O O . PHE A 1 103 ? 27.953 0.271 31.916 1.00 11.22 95 PHE A O 1
ATOM 767 N N . SER A 1 104 ? 26.034 -0.777 32.477 1.00 11.05 96 SER A N 1
ATOM 768 C CA . SER A 1 104 ? 25.606 0.245 33.407 1.00 11.03 96 SER A CA 1
ATOM 769 C C . SER A 1 104 ? 26.215 0.013 34.750 1.00 11.26 96 SER A C 1
ATOM 770 O O . SER A 1 104 ? 26.255 -1.140 35.243 1.00 12.22 96 SER A O 1
ATOM 773 N N . VAL A 1 105 ? 26.741 1.063 35.365 1.00 8.76 97 VAL A N 1
ATOM 774 C CA . VAL A 1 105 ? 27.272 1.004 36.679 1.00 9.30 97 VAL A CA 1
ATOM 775 C C . VAL A 1 105 ? 26.608 2.047 37.532 1.00 8.28 97 VAL A C 1
ATOM 776 O O . VAL A 1 105 ? 26.459 3.186 37.062 1.00 10.23 97 VAL A O 1
ATOM 780 N N . GLU A 1 106 ? 26.198 1.724 38.739 1.00 7.87 98 GLU A N 1
ATOM 781 C CA . GLU A 1 106 ? 25.602 2.666 39.656 1.00 9.36 98 GLU A CA 1
ATOM 782 C C . GLU A 1 106 ? 26.150 2.501 41.047 1.00 8.89 98 GLU A C 1
ATOM 783 O O . GLU A 1 106 ? 26.364 1.385 41.532 1.00 9.18 98 GLU A O 1
ATOM 789 N N . VAL A 1 107 ? 26.456 3.611 41.688 1.00 7.58 99 VAL A N 1
ATOM 790 C CA . VAL A 1 107 ? 26.908 3.572 43.067 1.00 7.51 99 VAL A CA 1
ATOM 791 C C . VAL A 1 107 ? 26.673 4.905 43.767 1.00 7.25 99 VAL A C 1
ATOM 792 O O . VAL A 1 107 ? 26.680 5.940 43.074 1.00 8.32 99 VAL A O 1
ATOM 796 N N . SER A 1 108 ? 26.430 4.914 45.058 1.00 8.44 100 SER A N 1
ATOM 797 C CA . SER A 1 108 ? 26.389 6.158 45.794 1.00 9.61 100 SER A CA 1
ATOM 798 C C . SER A 1 108 ? 27.708 6.162 46.619 1.00 9.30 100 SER A C 1
ATOM 799 O O . SER A 1 108 ? 28.303 5.110 46.994 1.00 8.85 100 SER A O 1
ATOM 802 N N . PHE A 1 109 ? 28.190 7.371 46.868 1.00 8.76 101 PHE A N 1
ATOM 803 C CA . PHE A 1 109 ? 29.450 7.541 47.539 1.00 8.74 101 PHE A CA 1
ATOM 804 C C . PHE A 1 109 ? 29.517 8.772 48.379 1.00 9.24 101 PHE A C 1
ATOM 805 O O . PHE A 1 109 ? 28.765 9.735 48.166 1.00 10.10 101 PHE A O 1
ATOM 813 N N . ASP A 1 110 ? 30.420 8.770 49.334 1.00 8.52 102 ASP A N 1
ATOM 814 C CA . ASP A 1 110 ? 30.600 9.956 50.185 1.00 10.13 102 ASP A CA 1
ATOM 815 C C . ASP A 1 110 ? 32.074 9.915 50.495 1.00 10.56 102 ASP A C 1
ATOM 816 O O . ASP A 1 110 ? 32.529 8.976 51.160 1.00 12.29 102 ASP A O 1
ATOM 821 N N . ILE A 1 111 ? 32.833 10.912 50.047 1.00 8.77 103 ILE A N 1
ATOM 822 C CA . ILE A 1 111 ? 34.281 10.912 50.279 1.00 10.18 103 ILE A CA 1
ATOM 823 C C . ILE A 1 111 ? 34.638 12.008 51.258 1.00 9.66 103 ILE A C 1
ATOM 824 O O . ILE A 1 111 ? 34.109 13.135 51.157 1.00 10.65 103 ILE A O 1
ATOM 829 N N . HIS A 1 112 ? 35.541 11.740 52.183 1.00 10.49 104 HIS A N 1
ATOM 830 C CA . HIS A 1 112 ? 36.007 12.810 53.064 1.00 10.28 104 HIS A CA 1
ATOM 831 C C . HIS A 1 112 ? 37.536 12.717 53.123 1.00 10.00 104 HIS A C 1
ATOM 832 O O . HIS A 1 112 ? 38.157 11.655 52.987 1.00 10.60 104 HIS A O 1
ATOM 839 N N . HIS A 1 113 ? 38.178 13.869 53.258 1.00 8.58 105 HIS A N 1
ATOM 840 C CA . HIS A 1 113 ? 39.640 13.887 53.302 1.00 8.93 105 HIS A CA 1
ATOM 841 C C . HIS A 1 113 ? 40.159 15.170 53.867 1.00 9.31 105 HIS A C 1
ATOM 842 O O . HIS A 1 113 ? 39.488 16.219 53.752 1.00 9.45 105 HIS A O 1
ATOM 849 N N . GLU A 1 114 ? 41.334 15.106 54.462 1.00 8.16 106 GLU A N 1
ATOM 850 C CA . GLU A 1 114 ? 41.985 16.373 54.920 1.00 8.49 106 GLU A CA 1
ATOM 851 C C . GLU A 1 114 ? 42.172 17.228 53.639 1.00 9.48 106 GLU A C 1
ATOM 852 O O . GLU A 1 114 ? 42.455 16.718 52.562 1.00 8.47 106 GLU A O 1
ATOM 858 N N . PRO A 1 115 ? 42.095 18.584 53.761 1.00 8.26 107 PRO A N 1
ATOM 859 C CA . PRO A 1 115 ? 42.188 19.382 52.557 1.00 8.85 107 PRO A CA 1
ATOM 860 C C . PRO A 1 115 ? 43.387 19.295 51.670 1.00 7.80 107 PRO A C 1
ATOM 861 O O . PRO A 1 115 ? 43.266 19.490 50.459 1.00 10.10 107 PRO A O 1
ATOM 865 N N . SER A 1 116 ? 44.547 19.031 52.236 1.00 8.01 108 SER A N 1
ATOM 866 C CA . SER A 1 116 ? 45.727 19.007 51.391 1.00 9.30 108 SER A CA 1
ATOM 867 C C . SER A 1 116 ? 45.996 17.757 50.596 1.00 9.18 108 SER A C 1
ATOM 868 O O . SER A 1 116 ? 46.857 17.798 49.733 1.00 9.60 108 SER A O 1
ATOM 871 N N . LEU A 1 117 ? 45.236 16.694 50.879 1.00 7.97 109 LEU A N 1
ATOM 872 C CA . LEU A 1 117 ? 45.619 15.377 50.346 1.00 7.61 109 LEU A CA 1
ATOM 873 C C . LEU A 1 117 ? 45.247 15.150 48.895 1.00 6.59 109 LEU A C 1
ATOM 874 O O . LEU A 1 117 ? 44.097 15.327 48.513 1.00 7.49 109 LEU A O 1
ATOM 879 N N . PRO A 1 118 ? 46.235 14.836 48.031 1.00 7.00 110 PRO A N 1
ATOM 880 C CA . PRO A 1 118 ? 45.907 14.522 46.629 1.00 6.30 110 PRO A CA 1
ATOM 881 C C . PRO A 1 118 ? 45.010 13.277 46.641 1.00 6.77 110 PRO A C 1
ATOM 882 O O . PRO A 1 118 ? 45.357 12.269 47.302 1.00 6.34 110 PRO A O 1
ATOM 886 N N . LEU A 1 119 ? 43.875 13.346 45.970 1.00 6.16 111 LEU A N 1
ATOM 887 C CA . LEU A 1 119 ? 42.928 12.232 46.018 1.00 6.74 111 LEU A CA 1
ATOM 888 C C . LEU A 1 119 ? 41.976 12.312 44.844 1.00 6.88 111 LEU A C 1
ATOM 889 O O . LEU A 1 119 ? 41.674 13.399 44.319 1.00 7.11 111 LEU A O 1
ATOM 894 N N . ASN A 1 120 ? 41.531 11.174 44.353 1.00 6.07 112 ASN A N 1
ATOM 895 C CA . ASN A 1 120 ? 40.418 11.187 43.423 1.00 5.64 112 ASN A CA 1
ATOM 896 C C . ASN A 1 120 ? 39.364 10.127 43.815 1.00 5.37 112 ASN A C 1
ATOM 897 O O . ASN A 1 120 ? 39.596 9.334 44.780 1.00 7.04 112 ASN A O 1
ATOM 902 N N . PHE A 1 121 ? 38.203 10.207 43.186 1.00 6.00 113 PHE A N 1
ATOM 903 C CA . PHE A 1 121 ? 37.229 9.097 43.233 1.00 6.37 113 PHE A CA 1
ATOM 904 C C . PHE A 1 121 ? 37.208 8.687 41.784 1.00 7.27 113 PHE A C 1
ATOM 905 O O . PHE A 1 121 ? 36.763 9.453 40.884 1.00 7.34 113 PHE A O 1
ATOM 913 N N . ALA A 1 122 ? 37.800 7.529 41.487 1.00 6.72 114 ALA A N 1
ATOM 914 C CA . ALA A 1 122 ? 37.989 7.091 40.126 1.00 7.53 114 ALA A CA 1
ATOM 915 C C . ALA A 1 122 ? 37.685 5.623 39.945 1.00 7.30 114 ALA A C 1
ATOM 916 O O . ALA A 1 122 ? 37.941 4.817 40.833 1.00 7.58 114 ALA A O 1
ATOM 918 N N . MET A 1 123 ? 37.096 5.345 38.791 1.00 7.07 115 MET A N 1
ATOM 919 C CA . MET A 1 123 ? 36.755 3.995 38.360 1.00 6.34 115 MET A CA 1
ATOM 920 C C . MET A 1 123 ? 37.679 3.677 37.241 1.00 7.09 115 MET A C 1
ATOM 921 O O . MET A 1 123 ? 38.219 4.563 36.557 1.00 7.54 115 MET A O 1
ATOM 926 N N . GLU A 1 124 ? 37.968 2.396 37.022 1.00 6.22 116 GLU A N 1
ATOM 927 C CA . GLU A 1 124 ? 38.820 2.063 35.920 1.00 8.57 116 GLU A CA 1
ATOM 928 C C . GLU A 1 124 ? 38.694 0.666 35.402 1.00 7.78 116 GLU A C 1
ATOM 929 O O . GLU A 1 124 ? 38.198 -0.236 36.090 1.00 7.38 116 GLU A O 1
ATOM 935 N N . THR A 1 125 ? 39.147 0.495 34.169 1.00 8.34 117 THR A N 1
ATOM 936 C CA . THR A 1 125 ? 39.251 -0.824 33.576 1.00 8.09 117 THR A CA 1
ATOM 937 C C . THR A 1 125 ? 40.618 -0.982 32.930 1.00 8.25 117 THR A C 1
ATOM 938 O O . THR A 1 125 ? 41.352 -0.020 32.702 1.00 7.78 117 THR A O 1
ATOM 942 N N . TRP A 1 126 ? 40.959 -2.240 32.639 1.00 7.16 118 TRP A N 1
ATOM 943 C CA . TRP A 1 126 ? 42.168 -2.605 31.931 1.00 8.70 118 TRP A CA 1
ATOM 944 C C . TRP A 1 126 ? 41.734 -3.386 30.671 1.00 8.44 118 TRP A C 1
ATOM 945 O O . TRP A 1 126 ? 41.002 -4.375 30.765 1.00 10.09 118 TRP A O 1
ATOM 956 N N . LEU A 1 127 ? 42.118 -2.900 29.509 1.00 9.51 119 LEU A N 1
ATOM 957 C CA . LEU A 1 127 ? 41.771 -3.573 28.238 1.00 7.79 119 LEU A CA 1
ATOM 958 C C . LEU A 1 127 ? 43.028 -4.244 27.780 1.00 10.27 119 LEU A C 1
ATOM 959 O O . LEU A 1 127 ? 44.026 -3.562 27.496 1.00 11.25 119 LEU A O 1
ATOM 964 N N . THR A 1 128 ? 43.020 -5.591 27.692 1.00 9.43 120 THR A N 1
ATOM 965 C CA . THR A 1 128 ? 44.254 -6.320 27.376 1.00 9.64 120 THR A CA 1
ATOM 966 C C . THR A 1 128 ? 44.071 -7.211 26.129 1.00 9.09 120 THR A C 1
ATOM 967 O O . THR A 1 128 ? 42.993 -7.647 25.801 1.00 10.73 120 THR A O 1
ATOM 971 N N . ARG A 1 129 ? 45.202 -7.512 25.532 1.00 11.27 121 ARG A N 1
ATOM 972 C CA . ARG A 1 129 ? 45.211 -8.316 24.312 1.00 12.21 121 ARG A CA 1
ATOM 973 C C . ARG A 1 129 ? 44.783 -9.745 24.568 1.00 13.67 121 ARG A C 1
ATOM 974 O O . ARG A 1 129 ? 44.029 -10.316 23.779 1.00 15.03 121 ARG A O 1
ATOM 982 N N . GLU A 1 130 ? 45.272 -10.314 25.656 1.00 13.00 122 GLU A N 1
ATOM 983 C CA . GLU A 1 130 ? 44.867 -11.656 26.033 1.00 14.61 122 GLU A CA 1
ATOM 984 C C . GLU A 1 130 ? 43.887 -11.590 27.192 1.00 13.98 122 GLU A C 1
ATOM 985 O O . GLU A 1 130 ? 43.810 -10.579 27.909 1.00 14.63 122 GLU A O 1
ATOM 991 N N . LYS A 1 131 ? 43.149 -12.669 27.418 1.00 12.85 123 LYS A N 1
ATOM 992 C CA . LYS A 1 131 ? 42.108 -12.618 28.413 1.00 11.48 123 LYS A CA 1
ATOM 993 C C . LYS A 1 131 ? 42.574 -12.522 29.865 1.00 12.36 123 LYS A C 1
ATOM 994 O O . LYS A 1 131 ? 41.984 -11.756 30.641 1.00 10.98 123 LYS A O 1
ATOM 1000 N N . TYR A 1 132 ? 43.607 -13.271 30.237 1.00 11.52 124 TYR A N 1
ATOM 1001 C CA . TYR A 1 132 ? 44.088 -13.280 31.587 1.00 11.74 124 TYR A CA 1
ATOM 1002 C C . TYR A 1 132 ? 45.556 -12.955 31.745 1.00 12.67 124 TYR A C 1
ATOM 1003 O O . TYR A 1 132 ? 46.364 -13.766 32.194 1.00 14.69 124 TYR A O 1
ATOM 1012 N N . GLN A 1 133 ? 45.947 -11.748 31.343 1.00 11.37 125 GLN A N 1
ATOM 1013 C CA . GLN A 1 133 ? 47.303 -11.276 31.494 1.00 11.18 125 GLN A CA 1
ATOM 1014 C C . GLN A 1 133 ? 47.545 -10.976 32.952 1.00 11.60 125 GLN A C 1
ATOM 1015 O O . GLN A 1 133 ? 46.566 -10.777 33.735 1.00 12.13 125 GLN A O 1
ATOM 1021 N N . THR A 1 134 ? 48.809 -10.933 33.343 1.00 12.23 126 THR A N 1
ATOM 1022 C CA . THR A 1 134 ? 49.119 -10.583 34.721 1.00 13.59 126 THR A CA 1
ATOM 1023 C C . THR A 1 134 ? 49.780 -9.235 34.784 1.00 14.70 126 THR A C 1
ATOM 1024 O O . THR A 1 134 ? 50.258 -8.834 35.842 1.00 16.63 126 THR A O 1
ATOM 1028 N N . GLU A 1 135 ? 49.779 -8.509 33.665 1.00 14.56 127 GLU A N 1
ATOM 1029 C CA . GLU A 1 135 ? 50.315 -7.137 33.637 1.00 15.92 127 GLU A CA 1
ATOM 1030 C C . GLU A 1 135 ? 49.766 -6.508 32.388 1.00 15.85 127 GLU A C 1
ATOM 1031 O O . GLU A 1 135 ? 49.126 -7.205 31.597 1.00 15.53 127 GLU A O 1
ATOM 1037 N N . ALA A 1 136 ? 49.919 -5.197 32.243 1.00 14.66 128 ALA A N 1
ATOM 1038 C CA . ALA A 1 136 ? 49.554 -4.514 31.002 1.00 14.39 128 ALA A CA 1
ATOM 1039 C C . ALA A 1 136 ? 50.872 -4.050 30.396 1.00 15.76 128 ALA A C 1
ATOM 1040 O O . ALA A 1 136 ? 51.822 -3.768 31.123 1.00 15.54 128 ALA A O 1
ATOM 1042 N N . SER A 1 137 ? 50.937 -4.008 29.071 1.00 14.74 129 SER A N 1
ATOM 1043 C CA . SER A 1 137 ? 52.148 -3.521 28.381 1.00 16.09 129 SER A CA 1
ATOM 1044 C C . SER A 1 137 ? 51.753 -2.877 27.064 1.00 16.40 129 SER A C 1
ATOM 1045 O O . SER A 1 137 ? 50.568 -2.571 26.866 1.00 15.20 129 SER A O 1
ATOM 1048 N N . ILE A 1 138 ? 52.718 -2.599 26.168 1.00 17.21 130 ILE A N 1
ATOM 1049 C CA . ILE A 1 138 ? 52.370 -1.945 24.907 1.00 18.89 130 ILE A CA 1
ATOM 1050 C C . ILE A 1 138 ? 51.337 -2.736 24.130 1.00 17.69 130 ILE A C 1
ATOM 1051 O O . ILE A 1 138 ? 51.525 -3.946 23.891 1.00 19.60 130 ILE A O 1
ATOM 1056 N N . GLY A 1 139 ? 50.264 -2.059 23.710 1.00 15.06 131 GLY A N 1
ATOM 1057 C CA . GLY A 1 139 ? 49.179 -2.699 23.015 1.00 15.37 131 GLY A CA 1
ATOM 1058 C C . GLY A 1 139 ? 47.927 -2.718 23.921 1.00 12.59 131 GLY A C 1
ATOM 1059 O O . GLY A 1 139 ? 46.816 -2.870 23.433 1.00 15.26 131 GLY A O 1
ATOM 1060 N N . ASP A 1 140 ? 48.133 -2.550 25.228 1.00 11.84 132 ASP A N 1
ATOM 1061 C CA . ASP A 1 140 ? 47.003 -2.574 26.193 1.00 11.04 132 ASP A CA 1
ATOM 1062 C C . ASP A 1 140 ? 46.622 -1.144 26.589 1.00 11.39 132 ASP A C 1
ATOM 1063 O O . ASP A 1 140 ? 47.395 -0.176 26.381 1.00 12.31 132 ASP A O 1
ATOM 1068 N N . VAL A 1 141 ? 45.453 -1.021 27.215 1.00 9.90 133 VAL A N 1
ATOM 1069 C CA . VAL A 1 141 ? 44.915 0.299 27.562 1.00 10.02 133 VAL A CA 1
ATOM 1070 C C . VAL A 1 141 ? 44.324 0.310 28.957 1.00 11.35 133 VAL A C 1
ATOM 1071 O O . VAL A 1 141 ? 43.683 -0.662 29.372 1.00 12.46 133 VAL A O 1
ATOM 1075 N N . CYS A 1 142 ? 44.603 1.342 29.719 1.00 9.79 134 CYS A N 1
ATOM 1076 C CA . CYS A 1 142 ? 43.915 1.555 30.970 1.00 10.05 134 CYS A CA 1
ATOM 1077 C C . CYS A 1 142 ? 42.943 2.713 30.759 1.00 9.24 134 CYS A C 1
ATOM 1078 O O . CYS A 1 142 ? 43.372 3.751 30.192 1.00 10.24 134 CYS A O 1
ATOM 1081 N N . ILE A 1 143 ? 41.681 2.570 31.115 1.00 7.24 135 ILE A N 1
ATOM 1082 C CA . ILE A 1 143 ? 40.728 3.694 31.005 1.00 7.42 135 ILE A CA 1
ATOM 1083 C C . ILE A 1 143 ? 40.220 4.030 32.385 1.00 7.70 135 ILE A C 1
ATOM 1084 O O . ILE A 1 143 ? 39.705 3.140 33.080 1.00 8.49 135 ILE A O 1
ATOM 1089 N N . MET A 1 144 ? 40.350 5.286 32.825 1.00 7.70 136 MET A N 1
ATOM 1090 C CA . MET A 1 144 ? 39.819 5.709 34.118 1.00 6.88 136 MET A CA 1
ATOM 1091 C C . MET A 1 144 ? 38.705 6.715 33.909 1.00 7.00 136 MET A C 1
ATOM 1092 O O . MET A 1 144 ? 38.678 7.428 32.889 1.00 8.26 136 MET A O 1
ATOM 1097 N N . VAL A 1 145 ? 37.788 6.778 34.877 1.00 5.56 137 VAL A N 1
ATOM 1098 C CA . VAL A 1 145 ? 36.673 7.715 34.886 1.00 5.53 137 VAL A CA 1
ATOM 1099 C C . VAL A 1 145 ? 36.707 8.340 36.277 1.00 6.12 137 VAL A C 1
ATOM 1100 O O . VAL A 1 145 ? 36.436 7.686 37.293 1.00 6.20 137 VAL A O 1
ATOM 1104 N N . TRP A 1 146 ? 37.044 9.655 36.323 1.00 6.45 138 TRP A N 1
ATOM 1105 C CA . TRP A 1 146 ? 37.149 10.348 37.594 1.00 5.34 138 TRP A CA 1
ATOM 1106 C C . TRP A 1 146 ? 35.937 11.204 37.871 1.00 7.45 138 TRP A C 1
ATOM 1107 O O . TRP A 1 146 ? 35.679 12.168 37.086 1.00 8.81 138 TRP A O 1
ATOM 1118 N N . PHE A 1 147 ? 35.204 10.913 38.943 1.00 6.38 139 PHE A N 1
ATOM 1119 C CA . PHE A 1 147 ? 34.077 11.766 39.321 1.00 6.65 139 PHE A CA 1
ATOM 1120 C C . PHE A 1 147 ? 34.449 12.820 40.308 1.00 7.89 139 PHE A C 1
ATOM 1121 O O . PHE A 1 147 ? 33.683 13.762 40.465 1.00 8.06 139 PHE A O 1
ATOM 1129 N N . TYR A 1 148 ? 35.594 12.710 40.977 1.00 6.85 140 TYR A N 1
ATOM 1130 C CA . TYR A 1 148 ? 36.019 13.708 41.967 1.00 6.48 140 TYR A CA 1
ATOM 1131 C C . TYR A 1 148 ? 37.519 13.743 41.962 1.00 6.45 140 TYR A C 1
ATOM 1132 O O . TYR A 1 148 ? 38.172 12.745 41.615 1.00 6.97 140 TYR A O 1
ATOM 1141 N N . PHE A 1 149 ? 38.084 14.893 42.296 1.00 7.04 141 PHE A N 1
ATOM 1142 C CA . PHE A 1 149 ? 39.520 15.020 42.500 1.00 6.75 141 PHE A CA 1
ATOM 1143 C C . PHE A 1 149 ? 39.777 16.177 43.443 1.00 7.49 141 PHE A C 1
ATOM 1144 O O . PHE A 1 149 ? 38.967 17.147 43.554 1.00 8.70 141 PHE A O 1
ATOM 1152 N N . ASN A 1 150 ? 40.914 16.073 44.098 1.00 6.64 142 ASN A N 1
ATOM 1153 C CA . ASN A 1 150 ? 41.364 17.140 45.011 1.00 6.05 142 ASN A CA 1
ATOM 1154 C C . ASN A 1 150 ? 42.854 17.140 44.892 1.00 8.54 142 ASN A C 1
ATOM 1155 O O . ASN A 1 150 ? 43.524 16.102 45.125 1.00 7.49 142 ASN A O 1
ATOM 1160 N N . ASN A 1 151 ? 43.457 18.285 44.531 1.00 8.58 143 ASN A N 1
ATOM 1161 C CA . ASN A 1 151 ? 44.932 18.382 44.447 1.00 8.37 143 ASN A CA 1
ATOM 1162 C C . ASN A 1 151 ? 45.582 17.256 43.642 1.00 7.73 143 ASN A C 1
ATOM 1163 O O . ASN A 1 151 ? 46.647 16.731 44.010 1.00 8.84 143 ASN A O 1
ATOM 1168 N N . LEU A 1 152 ? 44.931 16.892 42.534 1.00 8.02 144 LEU A N 1
ATOM 1169 C CA . LEU A 1 152 ? 45.436 15.826 41.706 1.00 8.37 144 LEU A CA 1
ATOM 1170 C C . LEU A 1 152 ? 44.941 15.960 40.305 1.00 8.87 144 LEU A C 1
ATOM 1171 O O . LEU A 1 152 ? 43.737 16.142 40.079 1.00 10.42 144 LEU A O 1
ATOM 1176 N N . THR A 1 153 ? 45.850 15.904 39.350 1.00 9.68 145 THR A N 1
ATOM 1177 C CA . THR A 1 153 ? 45.473 15.892 37.945 1.00 10.69 145 THR A CA 1
ATOM 1178 C C . THR A 1 153 ? 45.825 14.508 37.372 1.00 10.30 145 THR A C 1
ATOM 1179 O O . THR A 1 153 ? 46.670 13.788 37.909 1.00 11.82 145 THR A O 1
ATOM 1183 N N . PRO A 1 154 ? 45.161 14.088 36.292 1.00 8.44 146 PRO A N 1
ATOM 1184 C CA . PRO A 1 154 ? 45.503 12.796 35.715 1.00 8.60 146 PRO A CA 1
ATOM 1185 C C . PRO A 1 154 ? 46.918 12.852 35.108 1.00 10.51 146 PRO A C 1
ATOM 1186 O O . PRO A 1 154 ? 47.520 13.932 34.946 1.00 11.01 146 PRO A O 1
ATOM 1190 N N . GLY A 1 155 ? 47.405 11.667 34.784 1.00 10.41 147 GLY A N 1
ATOM 1191 C CA . GLY A 1 155 ? 48.702 11.601 34.128 1.00 10.71 147 GLY A CA 1
ATOM 1192 C C . GLY A 1 155 ? 48.581 12.073 32.688 1.00 10.20 147 GLY A C 1
ATOM 1193 O O . GLY A 1 155 ? 47.515 12.182 32.071 1.00 9.84 147 GLY A O 1
ATOM 1194 N N . GLY A 1 156 ? 49.750 12.321 32.108 1.00 10.80 148 GLY A N 1
ATOM 1195 C CA . GLY A 1 156 ? 49.840 12.735 30.718 1.00 10.83 148 GLY A CA 1
ATOM 1196 C C . GLY A 1 156 ? 49.396 14.152 30.493 1.00 11.50 148 GLY A C 1
ATOM 1197 O O . GLY A 1 156 ? 49.696 15.035 31.307 1.00 12.34 148 GLY A O 1
ATOM 1198 N N . GLU A 1 157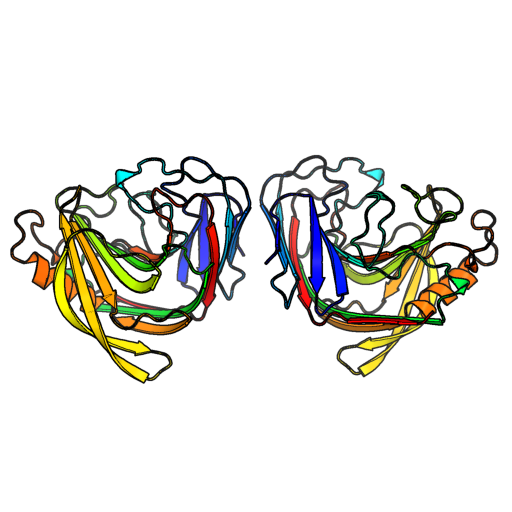 ? 48.716 14.368 29.378 1.00 12.11 149 GLU A N 1
ATOM 1199 C CA . GLU A 1 157 ? 48.186 15.709 29.139 1.00 12.89 149 GLU A CA 1
ATOM 1200 C C . GLU A 1 157 ? 46.773 15.676 28.603 1.00 12.41 149 GLU A C 1
ATOM 1201 O O . GLU A 1 157 ? 46.300 14.659 28.022 1.00 10.75 149 GLU A O 1
ATOM 1207 N N . LYS A 1 158 ? 46.089 16.780 28.838 1.00 10.63 150 LYS A N 1
ATOM 1208 C CA . LYS A 1 158 ? 44.726 16.893 28.411 1.00 10.05 150 LYS A CA 1
ATOM 1209 C C . LYS A 1 158 ? 44.710 17.082 26.904 1.00 9.39 150 LYS A C 1
ATOM 1210 O O . LYS A 1 158 ? 45.357 18.015 26.351 1.00 10.98 150 LYS A O 1
ATOM 1216 N N . ILE A 1 159 ? 43.987 16.215 26.223 1.00 9.57 151 ILE A N 1
ATOM 1217 C CA . ILE A 1 159 ? 43.899 16.292 24.750 1.00 9.74 151 ILE A CA 1
ATOM 1218 C C . ILE A 1 159 ? 42.549 16.633 24.193 1.00 10.20 151 ILE A C 1
ATOM 1219 O O . ILE A 1 159 ? 42.442 17.262 23.101 1.00 10.86 151 ILE A O 1
ATOM 1224 N N . GLU A 1 160 ? 41.461 16.242 24.851 1.00 9.46 152 GLU A N 1
ATOM 1225 C CA . GLU A 1 160 ? 40.132 16.432 24.308 1.00 10.12 152 GLU A CA 1
ATOM 1226 C C . GLU A 1 160 ? 39.094 16.616 25.381 1.00 9.71 152 GLU A C 1
ATOM 1227 O O . GLU A 1 160 ? 39.421 16.459 26.569 1.00 9.78 152 GLU A O 1
ATOM 1233 N N . GLU A 1 161 ? 37.891 16.983 24.978 1.00 9.20 153 GLU A N 1
ATOM 1234 C CA . GLU A 1 161 ? 36.747 16.996 25.869 1.00 9.86 153 GLU A CA 1
ATOM 1235 C C . GLU A 1 161 ? 35.613 16.261 25.166 1.00 10.67 153 GLU A C 1
ATOM 1236 O O . GLU A 1 161 ? 35.505 16.270 23.962 1.00 11.89 153 GLU A O 1
ATOM 1242 N N . PHE A 1 162 ? 34.845 15.532 25.976 1.00 10.06 154 PHE A N 1
ATOM 1243 C CA . PHE A 1 162 ? 33.636 14.826 25.486 1.00 10.99 154 PHE A CA 1
ATOM 1244 C C . PHE A 1 162 ? 32.448 15.158 26.368 1.00 10.92 154 PHE A C 1
ATOM 1245 O O . PHE A 1 162 ? 32.574 15.367 27.569 1.00 11.75 154 PHE A O 1
ATOM 1253 N N . THR A 1 163 ? 31.256 15.233 25.752 1.00 12.29 155 THR A N 1
ATOM 1254 C CA . THR A 1 163 ? 30.020 15.445 26.506 1.00 12.90 155 THR A CA 1
ATOM 1255 C C . THR A 1 163 ? 29.403 14.055 26.611 1.00 13.52 155 THR A C 1
ATOM 1256 O O . THR A 1 163 ? 29.105 13.414 25.595 1.00 14.85 155 THR A O 1
ATOM 1260 N N . ILE A 1 164 ? 29.272 13.566 27.858 1.00 11.39 156 ILE A N 1
ATOM 1261 C CA . ILE A 1 164 ? 28.739 12.196 28.070 1.00 11.67 156 ILE A CA 1
ATOM 1262 C C . ILE A 1 164 ? 27.741 12.285 29.194 1.00 11.58 156 ILE A C 1
ATOM 1263 O O . ILE A 1 164 ? 28.013 12.835 30.244 1.00 11.53 156 ILE A O 1
ATOM 1268 N N . PRO A 1 165 ? 26.521 11.752 28.956 1.00 13.38 157 PRO A N 1
ATOM 1269 C CA . PRO A 1 165 ? 25.493 11.806 29.989 1.00 13.43 157 PRO A CA 1
ATOM 1270 C C . PRO A 1 165 ? 25.706 10.825 31.130 1.00 11.75 157 PRO A C 1
ATOM 1271 O O . PRO A 1 165 ? 26.391 9.798 30.974 1.00 13.03 157 PRO A O 1
ATOM 1275 N N . PHE A 1 166 ? 25.164 11.191 32.270 1.00 11.55 158 PHE A N 1
ATOM 1276 C CA . PHE A 1 166 ? 25.127 10.272 33.400 1.00 10.46 158 PHE A CA 1
ATOM 1277 C C . PHE A 1 166 ? 23.965 10.693 34.270 1.00 11.30 158 PHE A C 1
ATOM 1278 O O . PHE A 1 166 ? 23.390 11.779 34.071 1.00 12.95 158 PHE A O 1
ATOM 1286 N N . VAL A 1 167 ? 23.555 9.858 35.212 1.00 10.43 159 VAL A N 1
ATOM 1287 C CA . VAL A 1 167 ? 22.439 10.204 36.066 1.00 9.97 159 VAL A CA 1
ATOM 1288 C C . VAL A 1 167 ? 23.026 10.550 37.420 1.00 9.78 159 VAL A C 1
ATOM 1289 O O . VAL A 1 167 ? 23.718 9.721 38.056 1.00 9.96 159 VAL A O 1
ATOM 1293 N N . LEU A 1 168 ? 22.784 11.757 37.910 1.00 9.04 160 LEU A N 1
ATOM 1294 C CA . LEU A 1 168 ? 23.320 12.273 39.141 1.00 9.96 160 LEU A CA 1
ATOM 1295 C C . LEU A 1 168 ? 22.191 12.465 40.130 1.00 12.02 160 LEU A C 1
ATOM 1296 O O . LEU A 1 168 ? 21.279 13.309 39.880 1.00 12.11 160 LEU A O 1
ATOM 1301 N N . ASN A 1 169 ? 22.181 11.701 41.201 1.00 11.33 161 ASN A N 1
ATOM 1302 C CA . ASN A 1 169 ? 21.139 11.809 42.217 1.00 11.96 161 ASN A CA 1
ATOM 1303 C C . ASN A 1 169 ? 19.765 11.611 41.587 1.00 13.58 161 ASN A C 1
ATOM 1304 O O . ASN A 1 169 ? 18.787 12.252 42.004 1.00 16.26 161 ASN A O 1
ATOM 1309 N N . GLY A 1 170 ? 19.696 10.737 40.612 1.00 13.68 162 GLY A N 1
ATOM 1310 C CA . GLY A 1 170 ? 18.436 10.432 39.973 1.00 13.44 162 GLY A CA 1
ATOM 1311 C C . GLY A 1 170 ? 18.054 11.278 38.788 1.00 13.46 162 GLY A C 1
ATOM 1312 O O . GLY A 1 170 ? 17.071 10.929 38.079 1.00 14.92 162 GLY A O 1
ATOM 1313 N N . GLU A 1 171 ? 18.831 12.324 38.505 1.00 12.63 163 GLU A N 1
ATOM 1314 C CA . GLU A 1 171 ? 18.532 13.235 37.394 1.00 16.44 163 GLU A CA 1
ATOM 1315 C C . GLU A 1 171 ? 19.521 13.076 36.255 1.00 15.07 163 GLU A C 1
ATOM 1316 O O . GLU A 1 171 ? 20.743 13.117 36.493 1.00 13.26 163 GLU A O 1
ATOM 1322 N N . SER A 1 172 ? 19.054 12.923 35.026 1.00 16.35 164 SER A N 1
ATOM 1323 C CA . SER A 1 172 ? 19.935 12.813 33.885 1.00 17.62 164 SER A CA 1
ATOM 1324 C C . SER A 1 172 ? 20.591 14.171 33.627 1.00 17.85 164 SER A C 1
ATOM 1325 O O . SER A 1 172 ? 19.882 15.198 33.499 1.00 19.40 164 SER A O 1
ATOM 1328 N N . VAL A 1 173 ? 21.920 14.211 33.540 1.00 15.78 165 VAL A N 1
ATOM 1329 C CA . VAL A 1 173 ? 22.685 15.424 33.285 1.00 15.52 165 VAL A CA 1
ATOM 1330 C C . VAL A 1 173 ? 23.703 15.114 32.179 1.00 15.31 165 VAL A C 1
ATOM 1331 O O . VAL A 1 173 ? 23.941 13.946 31.819 1.00 16.47 165 VAL A O 1
ATOM 1335 N N . GLU A 1 174 ? 24.243 16.174 31.570 1.00 14.89 166 GLU A N 1
ATOM 1336 C CA . GLU A 1 174 ? 25.284 15.973 30.561 1.00 15.83 166 GLU A CA 1
ATOM 1337 C C . GLU A 1 174 ? 26.594 16.416 31.198 1.00 15.78 166 GLU A C 1
ATOM 1338 O O . GLU A 1 174 ? 26.746 17.578 31.596 1.00 17.75 166 GLU A O 1
ATOM 1344 N N . GLY A 1 175 ? 27.527 15.493 31.373 1.00 13.11 167 GLY A N 1
ATOM 1345 C CA . GLY A 1 175 ? 28.781 15.923 31.966 1.00 13.55 167 GLY A CA 1
ATOM 1346 C C . GLY A 1 175 ? 29.758 16.328 30.866 1.00 11.44 167 GLY A C 1
ATOM 1347 O O . GLY A 1 175 ? 29.663 15.864 29.749 1.00 10.48 167 GLY A O 1
ATOM 1348 N N . THR A 1 176 ? 30.703 17.190 31.237 1.00 12.11 168 THR A N 1
ATOM 1349 C CA . THR A 1 176 ? 31.801 17.543 30.331 1.00 11.71 168 THR A CA 1
ATOM 1350 C C . THR A 1 176 ? 33.012 16.870 30.959 1.00 9.86 168 THR A C 1
ATOM 1351 O O . THR A 1 176 ? 33.357 17.091 32.119 1.00 11.38 168 THR A O 1
ATOM 1355 N N . TRP A 1 177 ? 33.642 16.022 30.154 1.00 8.98 169 TRP A N 1
ATOM 1356 C CA . TRP A 1 177 ? 34.744 15.152 30.580 1.00 9.25 169 TRP A CA 1
ATOM 1357 C C . TRP A 1 177 ? 36.011 15.479 29.847 1.00 9.25 169 TRP A C 1
ATOM 1358 O O . TRP A 1 177 ? 36.047 15.425 28.611 1.00 11.62 169 TRP A O 1
ATOM 1369 N N . GLU A 1 178 ? 37.053 15.791 30.595 1.00 8.29 170 GLU A N 1
ATOM 1370 C CA . GLU A 1 178 ? 38.320 15.997 29.942 1.00 8.55 170 GLU A CA 1
ATOM 1371 C C . GLU A 1 178 ? 38.974 14.692 29.691 1.00 9.96 170 GLU A C 1
ATOM 1372 O O . GLU A 1 178 ? 38.972 13.838 30.573 1.00 11.15 170 GLU A O 1
ATOM 1378 N N . LEU A 1 179 ? 39.565 14.471 28.553 1.00 8.42 171 LEU A N 1
ATOM 1379 C CA . LEU A 1 179 ? 40.311 13.266 28.298 1.00 8.98 171 LEU A CA 1
ATOM 1380 C C . LEU A 1 179 ? 41.781 13.548 28.356 1.00 8.84 171 LEU A C 1
ATOM 1381 O O . LEU A 1 179 ? 42.280 14.406 27.590 1.00 9.36 171 LEU A O 1
ATOM 1386 N N . TRP A 1 180 ? 42.498 12.882 29.279 1.00 7.95 172 TRP A N 1
ATOM 1387 C CA . TRP A 1 180 ? 43.940 12.958 29.438 1.00 7.51 172 TRP A CA 1
ATOM 1388 C C . TRP A 1 180 ? 44.541 11.691 28.878 1.00 8.88 172 TRP A C 1
ATOM 1389 O O . TRP A 1 180 ? 44.044 10.573 29.150 1.00 9.20 172 TRP A O 1
ATOM 1400 N N . LEU A 1 181 ? 45.627 11.797 28.132 1.00 7.89 173 LEU A N 1
ATOM 1401 C CA . LEU A 1 181 ? 46.299 10.655 27.515 1.00 8.96 173 LEU A CA 1
ATOM 1402 C C . LEU A 1 181 ? 47.755 10.637 27.898 1.00 9.71 173 LEU A C 1
ATOM 1403 O O . LEU A 1 181 ? 48.446 11.701 27.887 1.00 11.19 173 LEU A O 1
ATOM 1408 N N . ALA A 1 182 ? 48.240 9.457 28.280 1.00 10.09 174 ALA A N 1
ATOM 1409 C CA . ALA A 1 182 ? 49.670 9.251 28.553 1.00 11.50 174 ALA A CA 1
ATOM 1410 C C . ALA A 1 182 ? 50.072 7.971 27.875 1.00 13.37 174 ALA A C 1
ATOM 1411 O O . ALA A 1 182 ? 49.319 6.992 27.827 1.00 12.88 174 ALA A O 1
ATOM 1413 N N . GLU A 1 183 ? 51.247 7.955 27.268 1.00 17.03 175 GLU A N 1
ATOM 1414 C CA . GLU A 1 183 ? 51.768 6.751 26.644 1.00 19.91 175 GLU A CA 1
ATOM 1415 C C . GLU A 1 183 ? 52.913 6.288 27.545 1.00 21.59 175 GLU A C 1
ATOM 1416 O O . GLU A 1 183 ? 54.031 6.851 27.522 1.00 22.96 175 GLU A O 1
ATOM 1422 N N . TRP A 1 184 ? 52.661 5.274 28.350 1.00 20.70 176 TRP A N 1
ATOM 1423 C CA . TRP A 1 184 ? 53.654 4.782 29.263 1.00 21.83 176 TRP A CA 1
ATOM 1424 C C . TRP A 1 184 ? 53.980 3.367 28.834 1.00 21.90 176 TRP A C 1
ATOM 1425 O O . TRP A 1 184 ? 54.139 3.126 27.641 1.00 22.32 176 TRP A O 1
ATOM 1436 N N . GLY A 1 185 ? 54.050 2.446 29.791 1.00 22.17 177 GLY A N 1
ATOM 1437 C CA . GLY A 1 185 ? 54.295 1.052 29.446 1.00 22.08 177 GLY A CA 1
ATOM 1438 C C . GLY A 1 185 ? 53.062 0.447 28.759 1.00 21.10 177 GLY A C 1
ATOM 1439 O O . GLY A 1 185 ? 53.120 -0.659 28.216 1.00 23.08 177 GLY A O 1
ATOM 1440 N N . TRP A 1 186 ? 51.931 1.162 28.847 1.00 18.76 178 TRP A N 1
ATOM 1441 C CA . TRP A 1 186 ? 50.649 0.845 28.199 1.00 14.86 178 TRP A CA 1
ATOM 1442 C C . TRP A 1 186 ? 50.019 2.228 27.958 1.00 12.06 178 TRP A C 1
ATOM 1443 O O . TRP A 1 186 ? 50.643 3.239 28.348 1.00 12.93 178 TRP A O 1
ATOM 1454 N N . ASP A 1 187 ? 48.847 2.289 27.317 1.00 12.31 179 ASP A N 1
ATOM 1455 C CA . ASP A 1 187 ? 48.230 3.612 27.069 1.00 12.19 179 ASP A CA 1
ATOM 1456 C C . ASP A 1 187 ? 47.304 3.893 28.227 1.00 11.84 179 ASP A C 1
ATOM 1457 O O . ASP A 1 187 ? 46.580 3.013 28.665 1.00 12.61 179 ASP A O 1
ATOM 1462 N N . TYR A 1 188 ? 47.386 5.090 28.768 1.00 10.04 180 TYR A N 1
ATOM 1463 C CA . TYR A 1 188 ? 46.554 5.548 29.884 1.00 8.98 180 TYR A CA 1
ATOM 1464 C C . TYR A 1 188 ? 45.604 6.620 29.379 1.00 8.92 180 TYR A C 1
ATOM 1465 O O . TYR A 1 188 ? 46.031 7.616 28.759 1.00 9.66 180 TYR A O 1
ATOM 1474 N N . LEU A 1 189 ? 44.315 6.412 29.563 1.00 7.61 181 LEU A N 1
ATOM 1475 C CA . LEU A 1 189 ? 43.297 7.376 29.190 1.00 7.85 181 LEU A CA 1
ATOM 1476 C C . LEU A 1 189 ? 42.496 7.684 30.424 1.00 9.95 181 LEU A C 1
ATOM 1477 O O . LEU A 1 189 ? 41.910 6.751 31.017 1.00 11.39 181 LEU A O 1
ATOM 1482 N N . ALA A 1 190 ? 42.405 8.919 30.856 1.00 7.76 182 ALA A N 1
ATOM 1483 C CA . ALA A 1 190 ? 41.606 9.252 32.018 1.00 7.62 182 ALA A CA 1
ATOM 1484 C C . ALA A 1 190 ? 40.603 10.290 31.645 1.00 7.66 182 ALA A C 1
ATOM 1485 O O . ALA A 1 190 ? 40.970 11.366 31.109 1.00 8.24 182 ALA A O 1
ATOM 1487 N N . PHE A 1 191 ? 39.335 10.009 31.873 1.00 7.14 183 PHE A N 1
ATOM 1488 C CA . PHE A 1 191 ? 38.254 10.939 31.641 1.00 6.69 183 PHE A CA 1
ATOM 1489 C C . PHE A 1 191 ? 37.937 11.620 32.954 1.00 8.70 183 PHE A C 1
ATOM 1490 O O . PHE A 1 191 ? 37.548 10.943 33.920 1.00 8.76 183 PHE A O 1
ATOM 1498 N N . ARG A 1 192 ? 38.082 12.951 33.056 1.00 8.15 184 ARG A N 1
ATOM 1499 C CA . ARG A 1 192 ? 37.876 13.612 34.330 1.00 7.53 184 ARG A CA 1
ATOM 1500 C C . ARG A 1 192 ? 36.707 14.575 34.234 1.00 7.73 184 ARG A C 1
ATOM 1501 O O . ARG A 1 192 ? 36.715 15.500 33.408 1.00 8.75 184 ARG A O 1
ATOM 1509 N N . LEU A 1 193 ? 35.708 14.387 35.071 1.00 7.37 185 LEU A N 1
ATOM 1510 C CA . LEU A 1 193 ? 34.499 15.221 35.082 1.00 6.65 185 LEU A CA 1
ATOM 1511 C C . LEU A 1 193 ? 34.912 16.647 35.498 1.00 7.65 185 LEU A C 1
ATOM 1512 O O . LEU A 1 193 ? 35.593 16.832 36.486 1.00 9.28 185 LEU A O 1
ATOM 1517 N N . LYS A 1 194 ? 34.425 17.626 34.732 1.00 9.22 186 LYS A N 1
ATOM 1518 C CA . LYS A 1 194 ? 34.830 19.011 35.019 1.00 11.51 186 LYS A CA 1
ATOM 1519 C C . LYS A 1 194 ? 34.141 19.635 36.191 1.00 13.39 186 LYS A C 1
ATOM 1520 O O . LYS A 1 194 ? 34.634 20.608 36.709 1.00 16.95 186 LYS A O 1
ATOM 1526 N N . ASP A 1 195 ? 33.007 19.087 36.617 1.00 13.50 187 ASP A N 1
ATOM 1527 C CA . ASP A 1 195 ? 32.300 19.575 37.808 1.00 15.17 187 ASP A CA 1
ATOM 1528 C C . ASP A 1 195 ? 32.373 18.375 38.762 1.00 12.16 187 ASP A C 1
ATOM 1529 O O . ASP A 1 195 ? 31.415 17.587 38.859 1.00 13.40 187 ASP A O 1
ATOM 1534 N N . PRO A 1 196 ? 33.467 18.273 39.521 1.00 12.05 188 PRO A N 1
ATOM 1535 C CA . PRO A 1 196 ? 33.623 17.122 40.431 1.00 11.13 188 PRO A CA 1
ATOM 1536 C C . PRO A 1 196 ? 32.562 17.051 41.499 1.00 10.90 188 PRO A C 1
ATOM 1537 O O . PRO A 1 196 ? 32.042 18.070 41.968 1.00 13.68 188 PRO A O 1
ATOM 1541 N N . VAL A 1 197 ? 32.231 15.823 41.891 1.00 9.19 189 VAL A N 1
ATOM 1542 C CA . VAL A 1 197 ? 31.170 15.531 42.874 1.00 10.19 189 VAL A CA 1
ATOM 1543 C C . VAL A 1 197 ? 31.822 14.735 44.014 1.00 9.28 189 VAL A C 1
ATOM 1544 O O . VAL A 1 197 ? 32.378 13.629 43.772 1.00 9.51 189 VAL A O 1
ATOM 1548 N N . LYS A 1 198 ? 31.789 15.254 45.235 1.00 9.78 190 LYS A N 1
ATOM 1549 C CA . LYS A 1 198 ? 32.406 14.667 46.377 1.00 9.18 190 LYS A CA 1
ATOM 1550 C C . LYS A 1 198 ? 31.480 13.654 47.090 1.00 9.67 190 LYS A C 1
ATOM 1551 O O . LYS A 1 198 ? 31.955 12.764 47.797 1.00 9.64 190 LYS A O 1
ATOM 1557 N N . LYS A 1 199 ? 30.158 13.795 46.913 1.00 8.47 191 LYS A N 1
ATOM 1558 C CA . LYS A 1 199 ? 29.185 12.915 47.594 1.00 10.29 191 LYS A CA 1
ATOM 1559 C C . LYS A 1 199 ? 27.964 12.913 46.701 1.00 10.85 191 LYS A C 1
ATOM 1560 O O . LYS A 1 199 ? 27.550 13.975 46.198 1.00 12.11 191 LYS A O 1
ATOM 1566 N N . GLY A 1 200 ? 27.375 11.757 46.440 1.00 10.08 192 GLY A N 1
ATOM 1567 C CA . GLY A 1 200 ? 26.173 11.661 45.640 1.00 10.43 192 GLY A CA 1
ATOM 1568 C C . GLY A 1 200 ? 25.958 10.277 45.113 1.00 9.45 192 GLY A C 1
ATOM 1569 O O . GLY A 1 200 ? 26.568 9.343 45.640 1.00 12.03 192 GLY A O 1
ATOM 1570 N N . ARG A 1 201 ? 25.131 10.138 44.126 1.00 9.77 193 ARG A N 1
ATOM 1571 C CA . ARG A 1 201 ? 24.850 8.867 43.489 1.00 10.09 193 ARG A CA 1
ATOM 1572 C C . ARG A 1 201 ? 25.013 9.074 42.013 1.00 9.58 193 ARG A C 1
ATOM 1573 O O . ARG A 1 201 ? 24.508 10.050 41.445 1.00 10.26 193 ARG A O 1
ATOM 1581 N N . VAL A 1 202 ? 25.734 8.187 41.337 1.00 7.86 194 VAL A N 1
ATOM 1582 C CA . VAL A 1 202 ? 25.883 8.259 39.905 1.00 8.17 194 VAL A CA 1
ATOM 1583 C C . VAL A 1 202 ? 25.545 6.953 39.232 1.00 9.66 194 VAL A C 1
ATOM 1584 O O . VAL A 1 202 ? 25.759 5.883 39.825 1.00 9.60 194 VAL A O 1
ATOM 1588 N N . LYS A 1 203 ? 24.998 7.020 38.035 1.00 9.04 195 LYS A N 1
ATOM 1589 C CA . LYS A 1 203 ? 24.752 5.865 37.206 1.00 9.54 195 LYS A CA 1
ATOM 1590 C C . LYS A 1 203 ? 25.127 6.260 35.804 1.00 10.63 195 LYS A C 1
ATOM 1591 O O . LYS A 1 203 ? 24.825 7.385 35.357 1.00 11.54 195 LYS A O 1
ATOM 1597 N N . PHE A 1 204 ? 25.806 5.395 35.079 1.00 9.13 196 PHE A N 1
ATOM 1598 C CA . PHE A 1 204 ? 26.230 5.694 33.763 1.00 8.77 196 PHE A CA 1
ATOM 1599 C C . PHE A 1 204 ? 26.539 4.450 32.967 1.00 10.86 196 PHE A C 1
ATOM 1600 O O . PHE A 1 204 ? 26.673 3.377 33.561 1.00 9.81 196 PHE A O 1
ATOM 1608 N N . ASP A 1 205 ? 26.665 4.579 31.677 1.00 10.46 197 ASP A N 1
ATOM 1609 C CA . ASP A 1 205 ? 26.957 3.452 30.807 1.00 10.82 197 ASP A CA 1
ATOM 1610 C C . ASP A 1 205 ? 28.420 3.542 30.366 1.00 9.85 197 ASP A C 1
ATOM 1611 O O . ASP A 1 205 ? 28.830 4.486 29.643 1.00 11.22 197 ASP A O 1
ATOM 1616 N N . VAL A 1 206 ? 29.229 2.584 30.801 1.00 9.17 198 VAL A N 1
ATOM 1617 C CA . VAL A 1 206 ? 30.630 2.521 30.464 1.00 10.06 198 VAL A CA 1
ATOM 1618 C C . VAL A 1 206 ? 30.842 2.501 28.948 1.00 10.93 198 VAL A C 1
ATOM 1619 O O . VAL A 1 206 ? 31.860 2.948 28.432 1.00 9.88 198 VAL A O 1
ATOM 1623 N N . ARG A 1 207 ? 29.858 1.990 28.186 1.00 10.99 199 ARG A N 1
ATOM 1624 C CA . ARG A 1 207 ? 30.036 1.954 26.730 1.00 12.24 199 ARG A CA 1
ATOM 1625 C C . ARG A 1 207 ? 30.304 3.359 26.150 1.00 11.47 199 ARG A C 1
ATOM 1626 O O . ARG A 1 207 ? 31.028 3.467 25.172 1.00 12.09 199 ARG A O 1
ATOM 1634 N N . HIS A 1 208 ? 29.764 4.417 26.778 1.00 11.54 200 HIS A N 1
ATOM 1635 C CA . HIS A 1 208 ? 30.052 5.754 26.217 1.00 11.86 200 HIS A CA 1
ATOM 1636 C C . HIS A 1 208 ? 31.530 6.124 26.328 1.00 12.56 200 HIS A C 1
ATOM 1637 O O . HIS A 1 208 ? 32.100 6.808 25.467 1.00 13.18 200 HIS A O 1
ATOM 1644 N N . PHE A 1 209 ? 32.178 5.691 27.403 1.00 11.14 201 PHE A N 1
ATOM 1645 C CA . PHE A 1 209 ? 33.612 5.972 27.570 1.00 9.18 201 PHE A CA 1
ATOM 1646 C C . PHE A 1 209 ? 34.459 5.055 26.690 1.00 9.97 201 PHE A C 1
ATOM 1647 O O . PHE A 1 209 ? 35.505 5.447 26.178 1.00 11.06 201 PHE A O 1
ATOM 1655 N N . LEU A 1 210 ? 33.997 3.801 26.478 1.00 10.55 202 LEU A N 1
ATOM 1656 C CA . LEU A 1 210 ? 34.715 2.935 25.544 1.00 11.05 202 LEU A CA 1
ATOM 1657 C C . LEU A 1 210 ? 34.644 3.507 24.115 1.00 10.66 202 LEU A C 1
ATOM 1658 O O . LEU A 1 210 ? 35.629 3.474 23.387 1.00 10.51 202 LEU A O 1
ATOM 1663 N N . ASP A 1 211 ? 33.463 4.022 23.739 1.00 11.45 203 ASP A N 1
ATOM 1664 C CA . ASP A 1 211 ? 33.313 4.625 22.419 1.00 12.53 203 ASP A CA 1
ATOM 1665 C C . ASP A 1 211 ? 34.214 5.830 22.288 1.00 11.95 203 ASP A C 1
ATOM 1666 O O . ASP A 1 211 ? 34.875 5.986 21.248 1.00 12.91 203 ASP A O 1
ATOM 1671 N N . ALA A 1 212 ? 34.232 6.692 23.317 1.00 10.77 204 ALA A N 1
ATOM 1672 C CA . ALA A 1 212 ? 35.104 7.867 23.199 1.00 11.54 204 ALA A CA 1
ATOM 1673 C C . ALA A 1 212 ? 36.591 7.512 23.126 1.00 11.53 204 ALA A C 1
ATOM 1674 O O . ALA A 1 212 ? 37.399 8.100 22.333 1.00 13.14 204 ALA A O 1
ATOM 1676 N N . ALA A 1 213 ? 36.979 6.529 23.925 1.00 9.68 205 ALA A N 1
ATOM 1677 C CA . ALA A 1 213 ? 38.356 6.065 23.931 1.00 10.83 205 ALA A CA 1
ATOM 1678 C C . ALA A 1 213 ? 38.738 5.481 22.555 1.00 10.67 205 ALA A C 1
ATOM 1679 O O . ALA A 1 213 ? 39.801 5.723 22.080 1.00 12.57 205 ALA A O 1
ATOM 1681 N N . GLY A 1 214 ? 37.849 4.685 21.980 1.00 12.24 206 GLY A N 1
ATOM 1682 C CA . GLY A 1 214 ? 38.110 4.126 20.659 1.00 12.93 206 GLY A CA 1
ATOM 1683 C C . GLY A 1 214 ? 38.331 5.215 19.635 1.00 12.98 206 GLY A C 1
ATOM 1684 O O . GLY A 1 214 ? 39.226 5.068 18.793 1.00 14.66 206 GLY A O 1
ATOM 1685 N N . LYS A 1 215 ? 37.537 6.253 19.691 1.00 14.35 207 LYS A N 1
ATOM 1686 C CA . LYS A 1 215 ? 37.722 7.351 18.716 1.00 14.54 207 LYS A CA 1
ATOM 1687 C C . LYS A 1 215 ? 39.043 8.036 19.009 1.00 15.86 207 LYS A C 1
ATOM 1688 O O . LYS A 1 215 ? 39.809 8.343 18.092 1.00 16.60 207 LYS A O 1
ATOM 1694 N N . ALA A 1 216 ? 39.322 8.334 20.295 1.00 14.75 208 ALA A N 1
ATOM 1695 C CA . ALA A 1 216 ? 40.575 9.005 20.590 1.00 14.90 208 ALA A CA 1
ATOM 1696 C C . ALA A 1 216 ? 41.787 8.259 20.172 1.00 14.34 208 ALA A C 1
ATOM 1697 O O . ALA A 1 216 ? 42.815 8.880 19.874 1.00 17.32 208 ALA A O 1
ATOM 1699 N N . LEU A 1 217 ? 41.730 6.920 20.174 1.00 14.41 209 LEU A N 1
ATOM 1700 C CA . LEU A 1 217 ? 42.851 6.047 19.837 1.00 14.88 209 LEU A CA 1
ATOM 1701 C C . LEU A 1 217 ? 42.776 5.548 18.386 1.00 16.32 209 LEU A C 1
ATOM 1702 O O . LEU A 1 217 ? 43.532 4.640 18.020 1.00 17.28 209 LEU A O 1
ATOM 1707 N N . SER A 1 218 ? 41.905 6.159 17.589 1.00 17.87 210 SER A N 1
ATOM 1708 C CA . SER A 1 218 ? 41.695 5.643 16.220 1.00 20.48 210 SER A CA 1
ATOM 1709 C C . SER A 1 218 ? 42.937 5.703 15.326 1.00 22.20 210 SER A C 1
ATOM 1710 O O . SER A 1 218 ? 43.050 4.935 14.372 1.00 24.06 210 SER A O 1
ATOM 1713 N N . SER A 1 219 ? 43.880 6.563 15.643 1.00 22.26 211 SER A N 1
ATOM 1714 C CA . SER A 1 219 ? 45.082 6.641 14.826 1.00 24.24 211 SER A CA 1
ATOM 1715 C C . SER A 1 219 ? 46.317 6.133 15.547 1.00 24.45 211 SER A C 1
ATOM 1716 O O . SER A 1 219 ? 47.443 6.410 15.149 1.00 24.84 211 SER A O 1
ATOM 1719 N N . SER A 1 220 ? 46.117 5.339 16.594 1.00 23.30 212 SER A N 1
ATOM 1720 C CA . SER A 1 220 ? 47.230 4.841 17.380 1.00 24.03 212 SER A CA 1
ATOM 1721 C C . SER A 1 220 ? 48.054 3.798 16.658 1.00 24.57 212 SER A C 1
ATOM 1722 O O . SER A 1 220 ? 47.501 2.942 15.979 1.00 26.54 212 SER A O 1
ATOM 1725 N N . ALA A 1 221 ? 49.366 3.873 16.871 1.00 26.99 213 ALA A N 1
ATOM 1726 C CA . ALA A 1 221 ? 50.322 2.928 16.302 1.00 28.47 213 ALA A CA 1
ATOM 1727 C C . ALA A 1 221 ? 50.584 1.851 17.345 1.00 29.42 213 ALA A C 1
ATOM 1728 O O . ALA A 1 221 ? 51.063 0.750 17.029 1.00 30.62 213 ALA A O 1
ATOM 1730 N N . ARG A 1 222 ? 50.277 2.174 18.601 1.00 28.30 214 ARG A N 1
ATOM 1731 C CA . ARG A 1 222 ? 50.515 1.232 19.697 1.00 27.62 214 ARG A CA 1
ATOM 1732 C C . ARG A 1 222 ? 49.332 0.287 19.933 1.00 27.13 214 ARG A C 1
ATOM 1733 O O . ARG A 1 222 ? 49.522 -0.902 20.176 1.00 26.31 214 ARG A O 1
ATOM 1741 N N . VAL A 1 223 ? 48.116 0.818 19.873 1.00 26.88 215 VAL A N 1
ATOM 1742 C CA . VAL A 1 223 ? 46.927 0.005 20.115 1.00 28.79 215 VAL A CA 1
ATOM 1743 C C . VAL A 1 223 ? 46.347 -0.362 18.774 1.00 30.40 215 VAL A C 1
ATOM 1744 O O . VAL A 1 223 ? 45.791 0.511 18.085 1.00 31.64 215 VAL A O 1
ATOM 1748 N N . LYS A 1 224 ? 46.470 -1.649 18.455 1.00 31.13 216 LYS A N 1
ATOM 1749 C CA . LYS A 1 224 ? 46.077 -2.305 17.190 1.00 32.15 216 LYS A CA 1
ATOM 1750 C C . LYS A 1 224 ? 44.617 -2.410 16.785 1.00 31.30 216 LYS A C 1
ATOM 1751 O O . LYS A 1 224 ? 44.209 -1.940 15.713 1.00 32.74 216 LYS A O 1
ATOM 1757 N N . ASP A 1 225 ? 43.865 -3.135 17.591 1.00 28.49 217 ASP A N 1
ATOM 1758 C CA . ASP A 1 225 ? 42.457 -3.372 17.343 1.00 24.95 217 ASP A CA 1
ATOM 1759 C C . ASP A 1 225 ? 41.783 -3.221 18.705 1.00 21.18 217 ASP A C 1
ATOM 1760 O O . ASP A 1 225 ? 41.626 -4.177 19.479 1.00 19.07 217 ASP A O 1
ATOM 1765 N N . PHE A 1 226 ? 41.396 -1.988 18.980 1.00 17.65 218 PHE A N 1
ATOM 1766 C CA . PHE A 1 226 ? 40.790 -1.650 20.255 1.00 15.52 218 PHE A CA 1
ATOM 1767 C C . PHE A 1 226 ? 39.576 -2.499 20.606 1.00 15.53 218 PHE A C 1
ATOM 1768 O O . PHE A 1 226 ? 39.464 -2.983 21.745 1.00 13.84 218 PHE A O 1
ATOM 1776 N N . GLU A 1 227 ? 38.682 -2.741 19.653 1.00 15.19 219 GLU A N 1
ATOM 1777 C CA . GLU A 1 227 ? 37.490 -3.502 19.950 1.00 15.57 219 GLU A CA 1
ATOM 1778 C C . GLU A 1 227 ? 37.738 -5.010 20.198 1.00 13.92 219 GLU A C 1
ATOM 1779 O O . GLU A 1 227 ? 36.865 -5.700 20.736 1.00 15.84 219 GLU A O 1
ATOM 1785 N N . ASP A 1 228 ? 38.921 -5.485 19.854 1.00 13.86 220 ASP A N 1
ATOM 1786 C CA . ASP A 1 228 ? 39.233 -6.883 20.112 1.00 14.80 220 ASP A CA 1
ATOM 1787 C C . ASP A 1 228 ? 39.898 -7.059 21.482 1.00 14.58 220 ASP A C 1
ATOM 1788 O O . ASP A 1 228 ? 40.109 -8.184 21.933 1.00 15.89 220 ASP A O 1
ATOM 1793 N N . LEU A 1 229 ? 40.222 -5.961 22.163 1.00 13.33 221 LEU A N 1
ATOM 1794 C CA . LEU A 1 229 ? 40.827 -6.125 23.504 1.00 12.42 221 LEU A CA 1
ATOM 1795 C C . LEU A 1 229 ? 39.762 -6.683 24.445 1.00 11.28 221 LEU A C 1
ATOM 1796 O O . LEU A 1 229 ? 38.552 -6.529 24.259 1.00 11.72 221 LEU A O 1
ATOM 1801 N N . TYR A 1 230 ? 40.238 -7.297 25.517 1.00 10.53 222 TYR A N 1
ATOM 1802 C CA . TYR A 1 230 ? 39.336 -7.803 26.554 1.00 10.78 222 TYR A CA 1
ATOM 1803 C C . TYR A 1 230 ? 39.095 -6.767 27.627 1.00 9.32 222 TYR A C 1
ATOM 1804 O O . TYR A 1 230 ? 40.098 -6.207 28.156 1.00 9.74 222 TYR A O 1
ATOM 1813 N N . PHE A 1 231 ? 37.831 -6.509 27.922 1.00 9.64 223 PHE A N 1
ATOM 1814 C CA . PHE A 1 231 ? 37.440 -5.619 29.008 1.00 8.56 223 PHE A CA 1
ATOM 1815 C C . PHE A 1 231 ? 37.506 -6.552 30.232 1.00 8.66 223 PHE A C 1
ATOM 1816 O O . PHE A 1 231 ? 36.617 -7.371 30.424 1.00 9.70 223 PHE A O 1
ATOM 1824 N N . THR A 1 232 ? 38.496 -6.354 31.095 1.00 7.47 224 THR A N 1
ATOM 1825 C CA . THR A 1 232 ? 38.717 -7.329 32.130 1.00 6.27 224 THR A CA 1
ATOM 1826 C C . THR A 1 232 ? 38.003 -7.121 33.441 1.00 7.69 224 THR A C 1
ATOM 1827 O O . THR A 1 232 ? 37.675 -8.111 34.112 1.00 8.63 224 THR A O 1
ATOM 1831 N N . VAL A 1 233 ? 37.754 -5.881 33.829 1.00 7.33 225 VAL A N 1
ATOM 1832 C CA . VAL A 1 233 ? 37.329 -5.577 35.186 1.00 7.02 225 VAL A CA 1
ATOM 1833 C C . VAL A 1 233 ? 36.725 -4.180 35.252 1.00 7.45 225 VAL A C 1
ATOM 1834 O O . VAL A 1 233 ? 36.932 -3.372 34.337 1.00 7.65 225 VAL A O 1
ATOM 1838 N N . TRP A 1 234 ? 35.986 -3.939 36.326 1.00 7.07 226 TRP A N 1
ATOM 1839 C CA . TRP A 1 234 ? 35.549 -2.569 36.634 1.00 5.74 226 TRP A CA 1
ATOM 1840 C C . TRP A 1 234 ? 35.892 -2.347 38.085 1.00 5.79 226 TRP A C 1
ATOM 1841 O O . TRP A 1 234 ? 35.376 -2.983 38.978 1.00 6.06 226 TRP A O 1
ATOM 1852 N N . GLU A 1 235 ? 36.824 -1.418 38.327 1.00 5.97 227 GLU A N 1
ATOM 1853 C CA . GLU A 1 235 ? 37.323 -1.080 39.649 1.00 5.23 227 GLU A CA 1
ATOM 1854 C C . GLU A 1 235 ? 36.769 0.243 40.089 1.00 6.82 227 GLU A C 1
ATOM 1855 O O . GLU A 1 235 ? 36.603 1.148 39.253 1.00 5.82 227 GLU A O 1
ATOM 1861 N N . ILE A 1 236 ? 36.426 0.372 41.356 1.00 5.58 228 ILE A N 1
ATOM 1862 C CA . ILE A 1 236 ? 35.856 1.604 41.895 1.00 5.79 228 ILE A CA 1
ATOM 1863 C C . ILE A 1 236 ? 36.618 1.920 43.159 1.00 6.08 228 ILE A C 1
ATOM 1864 O O . ILE A 1 236 ? 36.669 1.100 44.099 1.00 6.08 228 ILE A O 1
ATOM 1869 N N . GLY A 1 237 ? 37.255 3.099 43.260 1.00 5.94 229 GLY A N 1
ATOM 1870 C CA . GLY A 1 237 ? 38.040 3.410 44.438 1.00 6.78 229 GLY A CA 1
ATOM 1871 C C . GLY A 1 237 ? 38.553 4.824 44.485 1.00 5.37 229 GLY A C 1
ATOM 1872 O O . GLY A 1 237 ? 38.047 5.664 43.737 1.00 6.66 229 GLY A O 1
ATOM 1873 N N . THR A 1 238 ? 39.527 5.059 45.342 1.00 5.41 230 THR A N 1
ATOM 1874 C CA . THR A 1 238 ? 40.094 6.410 45.476 1.00 5.56 230 THR A CA 1
ATOM 1875 C C . THR A 1 238 ? 41.592 6.375 45.427 1.00 5.15 230 THR A C 1
ATOM 1876 O O . THR A 1 238 ? 42.223 5.822 46.320 1.00 5.58 230 THR A O 1
ATOM 1880 N N . GLU A 1 239 ? 42.178 6.906 44.372 1.00 5.05 231 GLU A N 1
ATOM 1881 C CA . GLU A 1 239 ? 43.654 7.045 44.419 1.00 5.63 231 GLU A CA 1
ATOM 1882 C C . GLU A 1 239 ? 44.018 8.143 45.369 1.00 5.82 231 GLU A C 1
ATOM 1883 O O . GLU A 1 239 ? 43.251 9.107 45.540 1.00 6.54 231 GLU A O 1
ATOM 1889 N N . PHE A 1 240 ? 45.171 8.037 46.017 1.00 6.24 232 PHE A N 1
ATOM 1890 C CA . PHE A 1 240 ? 45.585 9.123 46.876 1.00 5.49 232 PHE A CA 1
ATOM 1891 C C . PHE A 1 240 ? 47.071 9.227 46.947 1.00 6.74 232 PHE A C 1
ATOM 1892 O O . PHE A 1 240 ? 47.785 8.237 46.696 1.00 6.91 232 PHE A O 1
ATOM 1900 N N . GLY A 1 241 ? 47.528 10.429 47.330 1.00 6.65 233 GLY A N 1
ATOM 1901 C CA . GLY A 1 241 ? 48.934 10.718 47.566 1.00 7.62 233 GLY A CA 1
ATOM 1902 C C . GLY A 1 241 ? 49.666 11.218 46.343 1.00 7.31 233 GLY A C 1
ATOM 1903 O O . GLY A 1 241 ? 49.305 11.063 45.199 1.00 8.85 233 GLY A O 1
ATOM 1904 N N . SER A 1 242 ? 50.797 11.815 46.706 1.00 10.33 234 SER A N 1
ATOM 1905 C CA . SER A 1 242 ? 51.808 12.267 45.722 1.00 9.73 234 SER A CA 1
ATOM 1906 C C . SER A 1 242 ? 53.166 11.834 46.353 1.00 9.09 234 SER A C 1
ATOM 1907 O O . SER A 1 242 ? 53.228 11.373 47.459 1.00 9.81 234 SER A O 1
ATOM 1910 N N . PRO A 1 243 ? 54.273 12.088 45.625 1.00 10.76 235 PRO A N 1
ATOM 1911 C CA . PRO A 1 243 ? 55.581 11.722 46.169 1.00 11.55 235 PRO A CA 1
ATOM 1912 C C . PRO A 1 243 ? 55.960 12.538 47.420 1.00 13.69 235 PRO A C 1
ATOM 1913 O O . PRO A 1 243 ? 56.869 12.142 48.159 1.00 17.17 235 PRO A O 1
ATOM 1917 N N . GLU A 1 244 ? 55.280 13.659 47.655 1.00 13.48 236 GLU A N 1
ATOM 1918 C CA . GLU A 1 244 ? 55.577 14.437 48.838 1.00 14.85 236 GLU A CA 1
ATOM 1919 C C . GLU A 1 244 ? 54.665 14.163 50.014 1.00 13.85 236 GLU A C 1
ATOM 1920 O O . GLU A 1 244 ? 54.898 14.698 51.084 1.00 14.54 236 GLU A O 1
ATOM 1926 N N . THR A 1 245 ? 53.649 13.291 49.859 1.00 10.27 237 THR A N 1
ATOM 1927 C CA . THR A 1 245 ? 52.721 13.088 50.944 1.00 8.82 237 THR A CA 1
ATOM 1928 C C . THR A 1 245 ? 53.340 12.261 52.059 1.00 9.82 237 THR A C 1
ATOM 1929 O O . THR A 1 245 ? 53.733 11.088 51.824 1.00 11.94 237 THR A O 1
ATOM 1933 N N . LYS A 1 246 ? 53.366 12.825 53.244 1.00 11.45 238 LYS A N 1
ATOM 1934 C CA . LYS A 1 246 ? 53.969 12.137 54.356 1.00 13.30 238 LYS A CA 1
ATOM 1935 C C . LYS A 1 246 ? 52.949 11.525 55.295 1.00 12.41 238 LYS A C 1
ATOM 1936 O O . LYS A 1 246 ? 53.322 10.662 56.118 1.00 12.44 238 LYS A O 1
ATOM 1942 N N . SER A 1 247 ? 51.687 11.974 55.215 1.00 12.14 239 SER A N 1
ATOM 1943 C CA . SER A 1 247 ? 50.621 11.448 56.078 1.00 12.47 239 SER A CA 1
ATOM 1944 C C . SER A 1 247 ? 49.328 11.605 55.313 1.00 11.43 239 SER A C 1
ATOM 1945 O O . SER A 1 247 ? 49.245 12.425 54.388 1.00 13.16 239 SER A O 1
ATOM 1948 N N . ALA A 1 248 ? 48.345 10.788 55.648 1.00 9.59 240 ALA A N 1
ATOM 1949 C CA . ALA A 1 248 ? 47.073 10.830 54.912 1.00 8.56 240 ALA A CA 1
ATOM 1950 C C . ALA A 1 248 ? 45.944 10.481 55.841 1.00 9.82 240 ALA A C 1
ATOM 1951 O O . ALA A 1 248 ? 45.962 9.424 56.498 1.00 10.66 240 ALA A O 1
ATOM 1953 N N . GLN A 1 249 ? 44.929 11.345 55.878 1.00 9.64 241 GLN A N 1
ATOM 1954 C CA . GLN A 1 249 ? 43.727 11.076 56.699 1.00 10.72 241 GLN A CA 1
ATOM 1955 C C . GLN A 1 249 ? 42.553 11.270 55.736 1.00 9.59 241 GLN A C 1
ATOM 1956 O O . GLN A 1 249 ? 42.341 12.386 55.180 1.00 10.05 241 GLN A O 1
ATOM 1962 N N . PHE A 1 250 ? 41.820 10.192 55.451 1.00 8.48 242 PHE A N 1
ATOM 1963 C CA . PHE A 1 250 ? 40.694 10.269 54.546 1.00 9.35 242 PHE A CA 1
ATOM 1964 C C . PHE A 1 250 ? 39.877 9.011 54.697 1.00 9.80 242 PHE A C 1
ATOM 1965 O O . PHE A 1 250 ? 40.293 8.033 55.351 1.00 10.07 242 PHE A O 1
ATOM 1973 N N . GLY A 1 251 ? 38.708 9.027 54.102 1.00 8.40 243 GLY A N 1
ATOM 1974 C CA . GLY A 1 251 ? 37.898 7.814 54.116 1.00 10.50 243 GLY A CA 1
ATOM 1975 C C . GLY A 1 251 ? 36.739 7.960 53.175 1.00 11.48 243 GLY A C 1
ATOM 1976 O O . GLY A 1 251 ? 36.533 8.973 52.511 1.00 11.96 243 GLY A O 1
ATOM 1977 N N . TRP A 1 252 ? 35.949 6.902 53.060 1.00 9.55 244 TRP A N 1
ATOM 1978 C CA . TRP A 1 252 ? 34.808 6.942 52.211 1.00 10.38 244 TRP A CA 1
ATOM 1979 C C . TRP A 1 252 ? 33.827 5.850 52.533 1.00 9.54 244 TRP A C 1
ATOM 1980 O O . TRP A 1 252 ? 34.108 4.911 53.287 1.00 8.93 244 TRP A O 1
ATOM 1991 N N . LYS A 1 253 ? 32.638 5.994 51.975 1.00 8.37 245 LYS A N 1
ATOM 1992 C CA . LYS A 1 253 ? 31.573 5.010 52.070 1.00 8.95 245 LYS A CA 1
ATOM 1993 C C . LYS A 1 253 ? 30.962 4.865 50.706 1.00 8.26 245 LYS A C 1
ATOM 1994 O O . LYS A 1 253 ? 30.701 5.880 50.001 1.00 9.62 245 LYS A O 1
ATOM 2000 N N . PHE A 1 254 ? 30.717 3.625 50.265 1.00 6.77 246 PHE A N 1
ATOM 2001 C CA . PHE A 1 254 ? 30.024 3.306 49.051 1.00 7.48 246 PHE A CA 1
ATOM 2002 C C . PHE A 1 254 ? 28.800 2.456 49.376 1.00 7.94 246 PHE A C 1
ATOM 2003 O O . PHE A 1 254 ? 28.889 1.548 50.225 1.00 8.25 246 PHE A O 1
ATOM 2011 N N . GLU A 1 255 ? 27.700 2.814 48.737 1.00 7.50 247 GLU A N 1
ATOM 2012 C CA . GLU A 1 255 ? 26.438 2.066 48.954 1.00 7.95 247 GLU A CA 1
ATOM 2013 C C . GLU A 1 255 ? 25.694 2.005 47.637 1.00 7.98 247 GLU A C 1
ATOM 2014 O O . GLU A 1 255 ? 26.125 2.515 46.606 1.00 8.87 247 GLU A O 1
ATOM 2020 N N . ASN A 1 256 ? 24.566 1.264 47.630 1.00 8.71 248 ASN A N 1
ATOM 2021 C CA . ASN A 1 256 ? 23.668 1.290 46.462 1.00 9.31 248 ASN A CA 1
ATOM 2022 C C . ASN A 1 256 ? 24.265 0.907 45.165 1.00 8.62 248 ASN A C 1
ATOM 2023 O O . ASN A 1 256 ? 24.053 1.492 44.115 1.00 11.10 248 ASN A O 1
ATOM 2028 N N . PHE A 1 257 ? 25.105 -0.135 45.230 1.00 9.00 249 PHE A N 1
ATOM 2029 C CA . PHE A 1 257 ? 25.780 -0.624 44.055 1.00 8.74 249 PHE A CA 1
ATOM 2030 C C . PHE A 1 257 ? 24.974 -1.575 43.189 1.00 9.26 249 PHE A C 1
ATOM 2031 O O . PHE A 1 257 ? 24.351 -2.528 43.718 1.00 11.62 249 PHE A O 1
ATOM 2039 N N . SER A 1 258 ? 24.980 -1.302 41.904 1.00 9.22 250 SER A N 1
ATOM 2040 C CA . SER A 1 258 ? 24.374 -2.216 40.948 1.00 11.31 250 SER A CA 1
ATOM 2041 C C . SER A 1 258 ? 25.045 -2.123 39.613 1.00 13.50 250 SER A C 1
ATOM 2042 O O . SER A 1 258 ? 25.674 -1.083 39.275 1.00 12.55 250 SER A O 1
ATOM 2045 N N . ILE A 1 259 ? 24.954 -3.197 38.837 1.00 13.92 251 ILE A N 1
ATOM 2046 C CA . ILE A 1 259 ? 25.496 -3.214 37.501 1.00 14.84 251 ILE A CA 1
ATOM 2047 C C . ILE A 1 259 ? 24.526 -3.929 36.546 1.00 17.07 251 ILE A C 1
ATOM 2048 O O . ILE A 1 259 ? 23.600 -4.671 36.981 1.00 18.61 251 ILE A O 1
ATOM 2053 N N . ASP A 1 260 ? 24.671 -3.648 35.270 1.00 16.01 252 ASP A N 1
ATOM 2054 C CA . ASP A 1 260 ? 23.870 -4.360 34.279 1.00 15.79 252 ASP A CA 1
ATOM 2055 C C . ASP A 1 260 ? 24.798 -4.477 33.077 1.00 16.04 252 ASP A C 1
ATOM 2056 O O . ASP A 1 260 ? 24.966 -3.494 32.331 1.00 15.10 252 ASP A O 1
ATOM 2061 N N . LEU A 1 261 ? 25.446 -5.639 32.885 1.00 15.67 253 LEU A N 1
ATOM 2062 C CA . LEU A 1 261 ? 26.275 -5.869 31.714 1.00 16.11 253 LEU A CA 1
ATOM 2063 C C . LEU A 1 261 ? 25.421 -6.587 30.654 1.00 17.01 253 LEU A C 1
ATOM 2064 O O . LEU A 1 261 ? 24.886 -7.666 30.937 1.00 18.61 253 LEU A O 1
ATOM 2069 N N . GLU A 1 262 ? 25.329 -6.019 29.461 1.00 16.21 254 GLU A N 1
ATOM 2070 C CA . GLU A 1 262 ? 24.561 -6.632 28.365 1.00 18.03 254 GLU A CA 1
ATOM 2071 C C . GLU A 1 262 ? 25.561 -6.940 27.267 1.00 19.71 254 GLU A C 1
ATOM 2072 O O . GLU A 1 262 ? 26.204 -6.042 26.718 1.00 17.96 254 GLU A O 1
ATOM 2078 N N . VAL A 1 263 ? 25.720 -8.237 26.984 1.00 23.41 255 VAL A N 1
ATOM 2079 C CA . VAL A 1 263 ? 26.639 -8.737 25.987 1.00 27.76 255 VAL A CA 1
ATOM 2080 C C . VAL A 1 263 ? 25.851 -9.562 24.975 1.00 29.47 255 VAL A C 1
ATOM 2081 O O . VAL A 1 263 ? 24.958 -10.336 25.379 1.00 32.35 255 VAL A O 1
ATOM 2085 N N . MET B 1 9 ? 38.426 13.311 64.364 1.00 36.01 1 MET B N 1
ATOM 2086 C CA . MET B 1 9 ? 38.197 11.876 64.018 1.00 35.22 1 MET B CA 1
ATOM 2087 C C . MET B 1 9 ? 39.312 10.992 64.566 1.00 32.00 1 MET B C 1
ATOM 2088 O O . MET B 1 9 ? 40.476 11.402 64.653 1.00 33.04 1 MET B O 1
ATOM 2093 N N . VAL B 1 10 ? 38.949 9.769 64.934 1.00 24.60 2 VAL B N 1
ATOM 2094 C CA . VAL B 1 10 ? 39.899 8.839 65.516 1.00 21.08 2 VAL B CA 1
ATOM 2095 C C . VAL B 1 10 ? 39.692 7.482 64.895 1.00 15.81 2 VAL B C 1
ATOM 2096 O O . VAL B 1 10 ? 38.572 7.063 64.735 1.00 15.72 2 VAL B O 1
ATOM 2100 N N . LEU B 1 11 ? 40.801 6.810 64.590 1.00 14.45 3 LEU B N 1
ATOM 2101 C CA . LEU B 1 11 ? 40.765 5.425 64.078 1.00 12.45 3 LEU B CA 1
ATOM 2102 C C . LEU B 1 11 ? 41.878 4.631 64.742 1.00 11.28 3 LEU B C 1
ATOM 2103 O O . LEU B 1 11 ? 43.034 5.020 64.678 1.00 13.96 3 LEU B O 1
ATOM 2108 N N . MET B 1 12 ? 41.522 3.499 65.372 1.00 9.49 4 MET B N 1
ATOM 2109 C CA . MET B 1 12 ? 42.527 2.619 65.980 1.00 9.81 4 MET B CA 1
ATOM 2110 C C . MET B 1 12 ? 42.247 1.237 65.477 1.00 8.45 4 MET B C 1
ATOM 2111 O O . MET B 1 12 ? 41.099 0.813 65.357 1.00 9.75 4 MET B O 1
ATOM 2116 N N . THR B 1 13 ? 43.331 0.512 65.183 1.00 9.07 5 THR B N 1
ATOM 2117 C CA . THR B 1 13 ? 43.225 -0.854 64.713 1.00 8.42 5 THR B CA 1
ATOM 2118 C C . THR B 1 13 ? 44.088 -1.816 65.529 1.00 9.69 5 THR B C 1
ATOM 2119 O O . THR B 1 13 ? 44.396 -2.931 65.081 1.00 9.49 5 THR B O 1
ATOM 2123 N N . LYS B 1 14 ? 44.513 -1.380 66.687 1.00 9.61 6 LYS B N 1
ATOM 2124 C CA . LYS B 1 14 ? 45.241 -2.264 67.601 1.00 9.90 6 LYS B CA 1
ATOM 2125 C C . LYS B 1 14 ? 44.974 -1.651 68.983 1.00 9.66 6 LYS B C 1
ATOM 2126 O O . LYS B 1 14 ? 44.474 -0.528 69.097 1.00 10.23 6 LYS B O 1
ATOM 2132 N N . PRO B 1 15 ? 45.245 -2.384 70.047 1.00 9.17 7 PRO B N 1
ATOM 2133 C CA . PRO B 1 15 ? 45.010 -1.843 71.401 1.00 9.85 7 PRO B CA 1
ATOM 2134 C C . PRO B 1 15 ? 45.640 -0.515 71.644 1.00 10.82 7 PRO B C 1
ATOM 2135 O O . PRO B 1 15 ? 46.780 -0.270 71.229 1.00 12.49 7 PRO B O 1
ATOM 2139 N N . GLY B 1 16 ? 44.875 0.369 72.302 1.00 11.42 8 GLY B N 1
ATOM 2140 C CA . GLY B 1 16 ? 45.427 1.681 72.582 1.00 11.46 8 GLY B CA 1
ATOM 2141 C C . GLY B 1 16 ? 44.310 2.594 73.039 1.00 11.16 8 GLY B C 1
ATOM 2142 O O . GLY B 1 16 ? 43.155 2.181 73.100 1.00 11.30 8 GLY B O 1
ATOM 2143 N N . THR B 1 17 ? 44.705 3.824 73.369 1.00 12.00 9 THR B N 1
ATOM 2144 C CA . THR B 1 17 ? 43.774 4.837 73.826 1.00 13.28 9 THR B CA 1
ATOM 2145 C C . THR B 1 17 ? 43.937 6.099 73.037 1.00 12.98 9 THR B C 1
ATOM 2146 O O . THR B 1 17 ? 45.081 6.479 72.722 1.00 15.34 9 THR B O 1
ATOM 2150 N N . SER B 1 18 ? 42.832 6.739 72.744 1.00 13.09 10 SER B N 1
ATOM 2151 C CA . SER B 1 18 ? 42.807 8.026 72.067 1.00 14.81 10 SER B CA 1
ATOM 2152 C C . SER B 1 18 ? 41.793 8.960 72.718 1.00 15.53 10 SER B C 1
ATOM 2153 O O . SER B 1 18 ? 40.719 8.544 73.066 1.00 16.13 10 SER B O 1
ATOM 2156 N N . ASP B 1 19 ? 42.126 10.244 72.848 1.00 15.86 11 ASP B N 1
ATOM 2157 C CA . ASP B 1 19 ? 41.172 11.212 73.380 1.00 16.79 11 ASP B CA 1
ATOM 2158 C C . ASP B 1 19 ? 40.431 11.870 72.225 1.00 16.70 11 ASP B C 1
ATOM 2159 O O . ASP B 1 19 ? 40.926 11.912 71.072 1.00 17.94 11 ASP B O 1
ATOM 2164 N N . PHE B 1 20 ? 39.223 12.335 72.511 1.00 16.49 12 PHE B N 1
ATOM 2165 C CA . PHE B 1 20 ? 38.399 12.984 71.504 1.00 16.15 12 PHE B CA 1
ATOM 2166 C C . PHE B 1 20 ? 37.380 13.871 72.174 1.00 16.87 12 PHE B C 1
ATOM 2167 O O . PHE B 1 20 ? 37.345 13.937 73.388 1.00 16.64 12 PHE B O 1
ATOM 2175 N N . VAL B 1 21 ? 36.596 14.574 71.360 1.00 17.31 13 VAL B N 1
ATOM 2176 C CA . VAL B 1 21 ? 35.555 15.449 71.888 1.00 18.36 13 VAL B CA 1
ATOM 2177 C C . VAL B 1 21 ? 34.291 15.148 71.107 1.00 17.59 13 VAL B C 1
ATOM 2178 O O . VAL B 1 21 ? 34.293 15.140 69.861 1.00 19.78 13 VAL B O 1
ATOM 2182 N N . TRP B 1 22 ? 33.206 14.907 71.826 1.00 16.83 14 TRP B N 1
ATOM 2183 C CA . TRP B 1 22 ? 31.952 14.561 71.193 1.00 16.86 14 TRP B CA 1
ATOM 2184 C C . TRP B 1 22 ? 30.863 15.481 71.745 1.00 19.70 14 TRP B C 1
ATOM 2185 O O . TRP B 1 22 ? 30.580 15.451 72.947 1.00 20.48 14 TRP B O 1
ATOM 2196 N N . ASN B 1 23 ? 30.271 16.295 70.870 1.00 20.49 15 ASN B N 1
ATOM 2197 C CA . ASN B 1 23 ? 29.178 17.193 71.354 1.00 21.72 15 ASN B CA 1
ATOM 2198 C C . ASN B 1 23 ? 29.709 18.041 72.513 1.00 21.66 15 ASN B C 1
ATOM 2199 O O . ASN B 1 23 ? 28.979 18.273 73.491 1.00 22.89 15 ASN B O 1
ATOM 2204 N N . GLY B 1 24 ? 30.964 18.485 72.402 1.00 21.75 16 GLY B N 1
ATOM 2205 C CA . GLY B 1 24 ? 31.610 19.304 73.415 1.00 21.07 16 GLY B CA 1
ATOM 2206 C C . GLY B 1 24 ? 32.081 18.606 74.675 1.00 20.95 16 GLY B C 1
ATOM 2207 O O . GLY B 1 24 ? 32.644 19.228 75.561 1.00 23.01 16 GLY B O 1
ATOM 2208 N N . ILE B 1 25 ? 31.892 17.290 74.737 1.00 18.80 17 ILE B N 1
ATOM 2209 C CA . ILE B 1 25 ? 32.285 16.508 75.937 1.00 18.18 17 ILE B CA 1
ATOM 2210 C C . ILE B 1 25 ? 33.652 15.842 75.700 1.00 15.95 17 ILE B C 1
ATOM 2211 O O . ILE B 1 25 ? 33.778 15.068 74.726 1.00 16.99 17 ILE B O 1
ATOM 2216 N N . PRO B 1 26 ? 34.665 16.098 76.549 1.00 15.45 18 PRO B N 1
ATOM 2217 C CA . PRO B 1 26 ? 35.984 15.462 76.358 1.00 15.79 18 PRO B CA 1
ATOM 2218 C C . PRO B 1 26 ? 35.848 14.007 76.810 1.00 15.31 18 PRO B C 1
ATOM 2219 O O . PRO B 1 26 ? 35.272 13.724 77.847 1.00 15.45 18 PRO B O 1
ATOM 2223 N N . LEU B 1 27 ? 36.390 13.095 75.994 1.00 13.59 19 LEU B N 1
ATOM 2224 C CA . LEU B 1 27 ? 36.255 11.638 76.230 1.00 13.11 19 LEU B CA 1
ATOM 2225 C C . LEU B 1 27 ? 37.521 10.928 75.811 1.00 12.88 19 LEU B C 1
ATOM 2226 O O . LEU B 1 27 ? 38.391 11.485 75.126 1.00 13.51 19 LEU B O 1
ATOM 2231 N N . SER B 1 28 ? 37.633 9.675 76.252 1.00 11.08 20 SER B N 1
ATOM 2232 C CA . SER B 1 28 ? 38.715 8.785 75.838 1.00 11.93 20 SER B CA 1
ATOM 2233 C C . SER B 1 28 ? 38.098 7.512 75.242 1.00 11.95 20 SER B C 1
ATOM 2234 O O . SER B 1 28 ? 37.082 7.031 75.706 1.00 12.92 20 SER B O 1
ATOM 2237 N N . MET B 1 29 ? 38.683 6.993 74.151 1.00 12.62 21 MET B N 1
ATOM 2238 C CA . MET B 1 29 ? 38.254 5.714 73.548 1.00 12.53 21 MET B CA 1
ATOM 2239 C C . MET B 1 29 ? 39.407 4.715 73.785 1.00 10.93 21 MET B C 1
ATOM 2240 O O . MET B 1 29 ? 40.601 5.061 73.639 1.00 11.44 21 MET B O 1
ATOM 2245 N N . GLU B 1 30 ? 39.063 3.521 74.239 1.00 9.84 22 GLU B N 1
ATOM 2246 C CA . GLU B 1 30 ? 40.116 2.530 74.432 1.00 9.78 22 GLU B CA 1
ATOM 2247 C C . GLU B 1 30 ? 39.738 1.219 73.735 1.00 8.09 22 GLU B C 1
ATOM 2248 O O . GLU B 1 30 ? 38.712 0.587 73.988 1.00 8.12 22 GLU B O 1
ATOM 2254 N N . LEU B 1 31 ? 40.631 0.811 72.815 1.00 8.97 23 LEU B N 1
ATOM 2255 C CA . LEU B 1 31 ? 40.443 -0.477 72.120 1.00 8.88 23 LEU B CA 1
ATOM 2256 C C . LEU B 1 31 ? 41.125 -1.414 73.105 1.00 9.86 23 LEU B C 1
ATOM 2257 O O . LEU B 1 31 ? 42.323 -1.667 73.086 1.00 11.63 23 LEU B O 1
ATOM 2262 N N . ASN B 1 32 ? 40.316 -1.883 74.044 1.00 9.85 24 ASN B N 1
ATOM 2263 C CA . ASN B 1 32 ? 40.772 -2.551 75.248 1.00 8.16 24 ASN B CA 1
ATOM 2264 C C . ASN B 1 32 ? 40.624 -4.056 75.170 1.00 8.90 24 ASN B C 1
ATOM 2265 O O . ASN B 1 32 ? 39.515 -4.618 75.235 1.00 9.95 24 ASN B O 1
ATOM 2270 N N . LEU B 1 33 ? 41.757 -4.714 74.968 1.00 9.16 25 LEU B N 1
ATOM 2271 C CA . LEU B 1 33 ? 41.802 -6.201 74.887 1.00 9.94 25 LEU B CA 1
ATOM 2272 C C . LEU B 1 33 ? 42.661 -6.652 76.073 1.00 10.09 25 LEU B C 1
ATOM 2273 O O . LEU B 1 33 ? 43.551 -7.513 75.938 1.00 11.18 25 LEU B O 1
ATOM 2278 N N . TRP B 1 34 ? 42.297 -6.146 77.263 1.00 10.35 26 TRP B N 1
ATOM 2279 C CA . TRP B 1 34 ? 43.169 -6.295 78.432 1.00 9.55 26 TRP B CA 1
ATOM 2280 C C . TRP B 1 34 ? 43.536 -7.710 78.869 1.00 10.90 26 TRP B C 1
ATOM 2281 O O . TRP B 1 34 ? 44.619 -7.899 79.402 1.00 13.35 26 TRP B O 1
ATOM 2292 N N . ASN B 1 35 ? 42.656 -8.660 78.654 1.00 10.71 27 ASN B N 1
ATOM 2293 C CA . ASN B 1 35 ? 42.983 -10.046 79.072 1.00 9.98 27 ASN B CA 1
ATOM 2294 C C . ASN B 1 35 ? 43.241 -10.982 77.908 1.00 10.79 27 ASN B C 1
ATOM 2295 O O . ASN B 1 35 ? 43.091 -12.183 78.069 1.00 13.46 27 ASN B O 1
ATOM 2300 N N . ILE B 1 36 ? 43.623 -10.418 76.773 1.00 10.65 28 ILE B N 1
ATOM 2301 C CA . ILE B 1 36 ? 43.935 -11.299 75.633 1.00 11.27 28 ILE B CA 1
ATOM 2302 C C . ILE B 1 36 ? 45.462 -11.438 75.525 1.00 11.21 28 ILE B C 1
ATOM 2303 O O . ILE B 1 36 ? 46.201 -10.485 75.358 1.00 12.44 28 ILE B O 1
ATOM 2308 N N . LYS B 1 37 ? 45.910 -12.701 75.558 1.00 13.28 29 LYS B N 1
ATOM 2309 C CA . LYS B 1 37 ? 47.334 -13.008 75.441 1.00 16.12 29 LYS B CA 1
ATOM 2310 C C . LYS B 1 37 ? 47.863 -12.732 74.021 1.00 14.75 29 LYS B C 1
ATOM 2311 O O . LYS B 1 37 ? 48.908 -12.142 73.854 1.00 16.40 29 LYS B O 1
ATOM 2317 N N . GLU B 1 38 ? 47.095 -13.143 73.017 1.00 15.06 30 GLU B N 1
ATOM 2318 C CA . GLU B 1 38 ? 47.445 -12.924 71.614 1.00 15.08 30 GLU B CA 1
ATOM 2319 C C . GLU B 1 38 ? 46.161 -13.082 70.795 1.00 10.93 30 GLU B C 1
ATOM 2320 O O . GLU B 1 38 ? 45.175 -13.643 71.243 1.00 12.31 30 GLU B O 1
ATOM 2326 N N . TYR B 1 39 ? 46.171 -12.536 69.595 1.00 11.11 31 TYR B N 1
ATOM 2327 C CA . TYR B 1 39 ? 45.050 -12.694 68.688 1.00 10.13 31 TYR B CA 1
ATOM 2328 C C . TYR B 1 39 ? 45.527 -12.581 67.255 1.00 10.74 31 TYR B C 1
ATOM 2329 O O . TYR B 1 39 ? 46.567 -11.967 66.976 1.00 12.67 31 TYR B O 1
ATOM 2338 N N . SER B 1 40 ? 44.770 -13.209 66.370 1.00 10.09 32 SER B N 1
ATOM 2339 C CA . SER B 1 40 ? 44.945 -13.003 64.953 1.00 9.12 32 SER B CA 1
ATOM 2340 C C . SER B 1 40 ? 43.653 -12.295 64.461 1.00 9.87 32 SER B C 1
ATOM 2341 O O . SER B 1 40 ? 42.629 -12.243 65.184 1.00 9.34 32 SER B O 1
ATOM 2344 N N . GLY B 1 41 ? 43.655 -11.725 63.247 1.00 9.53 33 GLY B N 1
ATOM 2345 C CA . GLY B 1 41 ? 42.468 -11.101 62.727 1.00 9.50 33 GLY B CA 1
ATOM 2346 C C . GLY B 1 41 ? 42.501 -9.605 62.874 1.00 9.88 33 GLY B C 1
ATOM 2347 O O . GLY B 1 41 ? 43.577 -9.014 63.003 1.00 12.91 33 GLY B O 1
ATOM 2348 N N . SER B 1 42 ? 41.315 -9.023 62.868 1.00 9.20 34 SER B N 1
ATOM 2349 C CA . SER B 1 42 ? 41.200 -7.562 62.820 1.00 9.90 34 SER B CA 1
ATOM 2350 C C . SER B 1 42 ? 40.300 -6.964 63.870 1.00 8.71 34 SER B C 1
ATOM 2351 O O . SER B 1 42 ? 39.255 -7.553 64.201 1.00 9.46 34 SER B O 1
ATOM 2354 N N . VAL B 1 43 ? 40.701 -5.799 64.369 1.00 9.42 35 VAL B N 1
ATOM 2355 C CA . VAL B 1 43 ? 39.843 -4.981 65.259 1.00 8.82 35 VAL B CA 1
ATOM 2356 C C . VAL B 1 43 ? 39.932 -3.546 64.709 1.00 9.42 35 VAL B C 1
ATOM 2357 O O . VAL B 1 43 ? 40.993 -3.132 64.239 1.00 8.89 35 VAL B O 1
ATOM 2361 N N . ALA B 1 44 ? 38.826 -2.789 64.810 1.00 8.07 36 ALA B N 1
ATOM 2362 C CA . ALA B 1 44 ? 38.817 -1.415 64.316 1.00 9.11 36 ALA B CA 1
ATOM 2363 C C . ALA B 1 44 ? 37.830 -0.632 65.151 1.00 9.30 36 ALA B C 1
ATOM 2364 O O . ALA B 1 44 ? 36.695 -1.064 65.341 1.00 11.26 36 ALA B O 1
ATOM 2366 N N . MET B 1 45 ? 38.280 0.486 65.665 1.00 8.95 37 MET B N 1
ATOM 2367 C CA . MET B 1 45 ? 37.431 1.373 66.499 1.00 9.73 37 MET B CA 1
ATOM 2368 C C . MET B 1 45 ? 37.558 2.743 65.855 1.00 9.60 37 MET B C 1
ATOM 2369 O O . MET B 1 45 ? 38.665 3.245 65.594 1.00 10.56 37 MET B O 1
ATOM 2374 N N . LYS B 1 46 ? 36.403 3.382 65.699 1.00 10.16 38 LYS B N 1
ATOM 2375 C CA . LYS B 1 46 ? 36.386 4.674 65.013 1.00 11.15 38 LYS B CA 1
ATOM 2376 C C . LYS B 1 46 ? 35.417 5.700 65.608 1.00 11.70 38 LYS B C 1
ATOM 2377 O O . LYS B 1 46 ? 34.345 5.319 66.053 1.00 14.21 38 LYS B O 1
ATOM 2383 N N . PHE B 1 47 ? 35.838 6.954 65.600 1.00 13.72 39 PHE B N 1
ATOM 2384 C CA . PHE B 1 47 ? 34.931 8.007 65.997 1.00 13.79 39 PHE B CA 1
ATOM 2385 C C . PHE B 1 47 ? 34.964 8.983 64.813 1.00 15.14 39 PHE B C 1
ATOM 2386 O O . PHE B 1 47 ? 36.017 9.413 64.423 1.00 15.43 39 PHE B O 1
ATOM 2394 N N . ASP B 1 48 ? 33.805 9.369 64.319 1.00 16.85 40 ASP B N 1
ATOM 2395 C CA . ASP B 1 48 ? 33.804 10.249 63.140 1.00 19.35 40 ASP B CA 1
ATOM 2396 C C . ASP B 1 48 ? 33.124 11.589 63.437 1.00 20.58 40 ASP B C 1
ATOM 2397 O O . ASP B 1 48 ? 32.722 12.291 62.501 1.00 22.29 40 ASP B O 1
ATOM 2402 N N . GLY B 1 49 ? 33.006 11.958 64.713 1.00 19.73 41 GLY B N 1
ATOM 2403 C CA . GLY B 1 49 ? 32.327 13.210 65.071 1.00 20.61 41 GLY B CA 1
ATOM 2404 C C . GLY B 1 49 ? 30.863 13.026 65.453 1.00 21.44 41 GLY B C 1
ATOM 2405 O O . GLY B 1 49 ? 30.282 13.835 66.214 1.00 23.41 41 GLY B O 1
ATOM 2406 N N . GLU B 1 50 ? 30.231 11.958 64.985 1.00 21.93 42 GLU B N 1
ATOM 2407 C CA . GLU B 1 50 ? 28.845 11.725 65.274 1.00 22.99 42 GLU B CA 1
ATOM 2408 C C . GLU B 1 50 ? 28.555 10.382 65.936 1.00 21.36 42 GLU B C 1
ATOM 2409 O O . GLU B 1 50 ? 27.553 10.210 66.591 1.00 20.50 42 GLU B O 1
ATOM 2415 N N . LYS B 1 51 ? 29.437 9.398 65.742 1.00 18.45 43 LYS B N 1
ATOM 2416 C CA . LYS B 1 51 ? 29.191 8.068 66.304 1.00 17.48 43 LYS B CA 1
ATOM 2417 C C . LYS B 1 51 ? 30.521 7.410 66.534 1.00 15.12 43 LYS B C 1
ATOM 2418 O O . LYS B 1 51 ? 31.558 7.794 65.967 1.00 14.94 43 LYS B O 1
ATOM 2424 N N . ILE B 1 52 ? 30.478 6.471 67.474 1.00 13.09 44 ILE B N 1
ATOM 2425 C CA . ILE B 1 52 ? 31.642 5.639 67.757 1.00 13.49 44 ILE B CA 1
ATOM 2426 C C . ILE B 1 52 ? 31.263 4.245 67.340 1.00 12.19 44 ILE B C 1
ATOM 2427 O O . ILE B 1 52 ? 30.198 3.705 67.690 1.00 12.83 44 ILE B O 1
ATOM 2432 N N . THR B 1 53 ? 32.164 3.599 66.581 1.00 11.83 45 THR B N 1
ATOM 2433 C CA . THR B 1 53 ? 31.901 2.238 66.146 1.00 12.40 45 THR B CA 1
ATOM 2434 C C . THR B 1 53 ? 33.075 1.338 66.447 1.00 12.29 45 THR B C 1
ATOM 2435 O O . THR B 1 53 ? 34.211 1.783 66.566 1.00 12.42 45 THR B O 1
ATOM 2439 N N . PHE B 1 54 ? 32.740 0.074 66.664 1.00 10.61 46 PHE B N 1
ATOM 2440 C CA . PHE B 1 54 ? 33.765 -0.926 66.937 1.00 9.48 46 PHE B CA 1
ATOM 2441 C C . PHE B 1 54 ? 33.391 -2.188 66.175 1.00 9.85 46 PHE B C 1
ATOM 2442 O O . PHE B 1 54 ? 32.221 -2.600 66.133 1.00 10.69 46 PHE B O 1
ATOM 2450 N N . ASP B 1 55 ? 34.424 -2.859 65.605 1.00 9.57 47 ASP B N 1
ATOM 2451 C CA . ASP B 1 55 ? 34.221 -4.129 64.952 1.00 10.95 47 ASP B CA 1
ATOM 2452 C C . ASP B 1 55 ? 35.408 -5.048 65.219 1.00 10.09 47 ASP B C 1
ATOM 2453 O O . ASP B 1 55 ? 36.563 -4.598 65.232 1.00 9.75 47 ASP B O 1
ATOM 2458 N N . ALA B 1 56 ? 35.114 -6.319 65.478 1.00 10.20 48 ALA B N 1
ATOM 2459 C CA . ALA B 1 56 ? 36.159 -7.305 65.703 1.00 10.03 48 ALA B CA 1
ATOM 2460 C C . ALA B 1 56 ? 35.824 -8.572 64.948 1.00 10.80 48 ALA B C 1
ATOM 2461 O O . ALA B 1 56 ? 34.659 -9.011 64.911 1.00 10.82 48 ALA B O 1
ATOM 2463 N N . ASP B 1 57 ? 36.852 -9.143 64.337 1.00 9.78 49 ASP B N 1
ATOM 2464 C CA . ASP B 1 57 ? 36.787 -10.499 63.725 1.00 10.14 49 ASP B CA 1
ATOM 2465 C C . ASP B 1 57 ? 38.182 -11.057 64.037 1.00 10.13 49 ASP B C 1
ATOM 2466 O O . ASP B 1 57 ? 39.137 -10.911 63.269 1.00 10.51 49 ASP B O 1
ATOM 2471 N N . ILE B 1 58 ? 38.269 -11.645 65.227 1.00 7.84 50 ILE B N 1
ATOM 2472 C CA . ILE B 1 58 ? 39.539 -12.115 65.761 1.00 9.32 50 ILE B CA 1
ATOM 2473 C C . ILE B 1 58 ? 39.539 -13.565 66.155 1.00 9.22 50 ILE B C 1
ATOM 2474 O O . ILE B 1 58 ? 38.512 -14.119 66.429 1.00 10.13 50 ILE B O 1
ATOM 2479 N N . GLN B 1 59 ? 40.721 -14.185 66.065 1.00 8.38 51 GLN B N 1
ATOM 2480 C CA . GLN B 1 59 ? 40.858 -15.628 66.383 1.00 8.63 51 GLN B CA 1
ATOM 2481 C C . GLN B 1 59 ? 42.115 -15.838 67.187 1.00 9.53 51 GLN B C 1
ATOM 2482 O O . GLN B 1 59 ? 42.806 -14.885 67.548 1.00 9.37 51 GLN B O 1
ATOM 2488 N N . ASN B 1 60 ? 42.482 -17.104 67.411 1.00 9.91 52 ASN B N 1
ATOM 2489 C CA . ASN B 1 60 ? 43.664 -17.495 68.155 1.00 10.76 52 ASN B CA 1
ATOM 2490 C C . ASN B 1 60 ? 43.689 -16.866 69.564 1.00 10.72 52 ASN B C 1
ATOM 2491 O O . ASN B 1 60 ? 44.733 -16.573 70.052 1.00 12.00 52 ASN B O 1
ATOM 2496 N N . LEU B 1 61 ? 42.507 -16.756 70.152 1.00 10.85 53 LEU B N 1
ATOM 2497 C CA . LEU B 1 61 ? 42.419 -16.097 71.479 1.00 11.79 53 LEU B CA 1
ATOM 2498 C C . LEU B 1 61 ? 42.680 -17.026 72.633 1.00 12.98 53 LEU B C 1
ATOM 2499 O O . LEU B 1 61 ? 42.274 -18.207 72.612 1.00 15.60 53 LEU B O 1
ATOM 2504 N N . SER B 1 62 ? 43.325 -16.469 73.648 1.00 14.84 54 SER B N 1
ATOM 2505 C CA . SER B 1 62 ? 43.501 -17.207 74.937 1.00 16.12 54 SER B CA 1
ATOM 2506 C C . SER B 1 62 ? 43.683 -16.082 75.933 1.00 17.11 54 SER B C 1
ATOM 2507 O O . SER B 1 62 ? 44.173 -15.010 75.591 1.00 15.74 54 SER B O 1
ATOM 2510 N N . PRO B 1 63 ? 43.324 -16.345 77.184 1.00 17.21 55 PRO B N 1
ATOM 2511 C CA . PRO B 1 63 ? 43.449 -15.303 78.216 1.00 17.90 55 PRO B CA 1
ATOM 2512 C C . PRO B 1 63 ? 44.841 -15.120 78.759 1.00 18.14 55 PRO B C 1
ATOM 2513 O O . PRO B 1 63 ? 45.615 -16.086 78.818 1.00 18.66 55 PRO B O 1
ATOM 2517 N N . LYS B 1 64 ? 45.219 -13.895 79.121 1.00 16.16 56 LYS B N 1
ATOM 2518 C CA . LYS B 1 64 ? 46.473 -13.696 79.825 1.00 17.47 56 LYS B CA 1
ATOM 2519 C C . LYS B 1 64 ? 46.284 -14.369 81.220 1.00 18.88 56 LYS B C 1
ATOM 2520 O O . LYS B 1 64 ? 47.199 -15.074 81.701 1.00 20.99 56 LYS B O 1
ATOM 2526 N N . GLU B 1 65 ? 45.129 -14.148 81.861 1.00 18.98 57 GLU B N 1
ATOM 2527 C CA . GLU B 1 65 ? 44.813 -14.769 83.180 1.00 18.48 57 GLU B CA 1
ATOM 2528 C C . GLU B 1 65 ? 43.431 -15.378 83.084 1.00 18.21 57 GLU B C 1
ATOM 2529 O O . GLU B 1 65 ? 42.438 -14.698 83.224 1.00 18.04 57 GLU B O 1
ATOM 2535 N N . PRO B 1 66 ? 43.325 -16.703 82.864 1.00 17.56 58 PRO B N 1
ATOM 2536 C CA . PRO B 1 66 ? 42.042 -17.390 82.733 1.00 19.41 58 PRO B CA 1
ATOM 2537 C C . PRO B 1 66 ? 41.079 -17.173 83.891 1.00 19.25 58 PRO B C 1
ATOM 2538 O O . PRO B 1 66 ? 39.846 -17.169 83.714 1.00 19.44 58 PRO B O 1
ATOM 2542 N N . GLU B 1 67 ? 41.664 -17.010 85.082 1.00 21.69 59 GLU B N 1
ATOM 2543 C CA . GLU B 1 67 ? 40.844 -16.780 86.270 1.00 22.29 59 GLU B CA 1
ATOM 2544 C C . GLU B 1 67 ? 39.983 -15.519 86.172 1.00 20.90 59 GLU B C 1
ATOM 2545 O O . GLU B 1 67 ? 38.934 -15.443 86.803 1.00 21.60 59 GLU B O 1
ATOM 2551 N N . ARG B 1 68 ? 40.412 -14.550 85.359 1.00 19.90 60 ARG B N 1
ATOM 2552 C CA . ARG B 1 68 ? 39.624 -13.332 85.177 1.00 17.42 60 ARG B CA 1
ATOM 2553 C C . ARG B 1 68 ? 38.435 -13.516 84.223 1.00 17.39 60 ARG B C 1
ATOM 2554 O O . ARG B 1 68 ? 37.588 -12.630 84.077 1.00 17.87 60 ARG B O 1
ATOM 2562 N N . TYR B 1 69 ? 38.366 -14.673 83.551 1.00 16.16 61 TYR B N 1
ATOM 2563 C CA . TYR B 1 69 ? 37.251 -15.091 82.722 1.00 16.14 61 TYR B CA 1
ATOM 2564 C C . TYR B 1 69 ? 37.064 -14.351 81.387 1.00 15.87 61 TYR B C 1
ATOM 2565 O O . TYR B 1 69 ? 37.168 -14.989 80.341 1.00 15.47 61 TYR B O 1
ATOM 2574 N N . VAL B 1 70 ? 36.741 -13.047 81.409 1.00 14.89 62 VAL B N 1
ATOM 2575 C CA . VAL B 1 70 ? 36.532 -12.312 80.154 1.00 14.14 62 VAL B CA 1
ATOM 2576 C C . VAL B 1 70 ? 37.846 -11.990 79.464 1.00 12.61 62 VAL B C 1
ATOM 2577 O O . VAL B 1 70 ? 38.919 -12.079 80.044 1.00 13.76 62 VAL B O 1
ATOM 2581 N N . LEU B 1 71 ? 37.743 -11.599 78.195 1.00 10.19 63 LEU B N 1
ATOM 2582 C CA . LEU B 1 71 ? 38.912 -11.306 77.406 1.00 10.17 63 LEU B CA 1
ATOM 2583 C C . LEU B 1 71 ? 39.214 -9.838 77.158 1.00 9.11 63 LEU B C 1
ATOM 2584 O O . LEU B 1 71 ? 40.371 -9.442 77.117 1.00 9.82 63 LEU B O 1
ATOM 2589 N N . GLY B 1 72 ? 38.151 -9.029 77.053 1.00 9.55 64 GLY B N 1
ATOM 2590 C CA . GLY B 1 72 ? 38.378 -7.600 76.775 1.00 9.18 64 GLY B CA 1
ATOM 2591 C C . GLY B 1 72 ? 37.130 -6.769 77.018 1.00 7.86 64 GLY B C 1
ATOM 2592 O O . GLY B 1 72 ? 36.061 -7.305 77.401 1.00 9.36 64 GLY B O 1
ATOM 2593 N N . TYR B 1 73 ? 37.295 -5.460 76.792 1.00 8.01 65 TYR B N 1
ATOM 2594 C CA . TYR B 1 73 ? 36.249 -4.472 77.074 1.00 7.47 65 TYR B CA 1
ATOM 2595 C C . TYR B 1 73 ? 36.407 -3.199 76.225 1.00 7.65 65 TYR B C 1
ATOM 2596 O O . TYR B 1 73 ? 36.746 -2.132 76.745 1.00 8.79 65 TYR B O 1
ATOM 2605 N N . PRO B 1 74 ? 36.237 -3.323 74.907 1.00 7.92 66 PRO B N 1
ATOM 2606 C CA . PRO B 1 74 ? 36.362 -2.115 74.076 1.00 7.85 66 PRO B CA 1
ATOM 2607 C C . PRO B 1 74 ? 35.326 -1.115 74.584 1.00 8.07 66 PRO B C 1
ATOM 2608 O O . PRO B 1 74 ? 34.157 -1.475 74.823 1.00 9.36 66 PRO B O 1
ATOM 2612 N N . GLU B 1 75 ? 35.759 0.138 74.695 1.00 7.80 67 GLU B N 1
ATOM 2613 C CA . GLU B 1 75 ? 34.936 1.108 75.420 1.00 8.47 67 GLU B CA 1
ATOM 2614 C C . GLU B 1 75 ? 35.319 2.535 75.130 1.00 8.94 67 GLU B C 1
ATOM 2615 O O . GLU B 1 75 ? 36.297 2.817 74.478 1.00 9.21 67 GLU B O 1
ATOM 2621 N N . PHE B 1 76 ? 34.482 3.458 75.631 1.00 8.06 68 PHE B N 1
ATOM 2622 C CA . PHE B 1 76 ? 34.854 4.859 75.654 1.00 9.02 68 PHE B CA 1
ATOM 2623 C C . PHE B 1 76 ? 34.465 5.343 77.069 1.00 8.54 68 PHE B C 1
ATOM 2624 O O . PHE B 1 76 ? 33.635 4.703 77.749 1.00 9.60 68 PHE B O 1
ATOM 2632 N N . TYR B 1 77 ? 35.089 6.411 77.520 1.00 9.31 69 TYR B N 1
ATOM 2633 C CA . TYR B 1 77 ? 34.819 6.859 78.887 1.00 10.13 69 TYR B CA 1
ATOM 2634 C C . TYR B 1 77 ? 35.014 8.342 79.104 1.00 11.09 69 TYR B C 1
ATOM 2635 O O . TYR B 1 77 ? 35.727 9.031 78.363 1.00 11.34 69 TYR B O 1
ATOM 2644 N N . TYR B 1 78 ? 34.287 8.819 80.122 1.00 11.21 70 TYR B N 1
ATOM 2645 C CA . TYR B 1 78 ? 34.362 10.190 80.613 1.00 11.85 70 TYR B CA 1
ATOM 2646 C C . TYR B 1 78 ? 35.053 10.157 81.963 1.00 11.28 70 TYR B C 1
ATOM 2647 O O . TYR B 1 78 ? 34.637 9.406 82.859 1.00 11.43 70 TYR B O 1
ATOM 2656 N N . GLY B 1 79 ? 36.111 10.919 82.110 1.00 11.55 71 GLY B N 1
ATOM 2657 C CA . GLY B 1 79 ? 36.833 10.968 83.366 1.00 12.21 71 GLY B CA 1
ATOM 2658 C C . GLY B 1 79 ? 38.165 10.250 83.371 1.00 11.79 71 GLY B C 1
ATOM 2659 O O . GLY B 1 79 ? 38.751 9.984 82.295 1.00 13.60 71 GLY B O 1
ATOM 2660 N N . TYR B 1 80 ? 38.615 9.889 84.557 1.00 11.21 72 TYR B N 1
ATOM 2661 C CA . TYR B 1 80 ? 39.910 9.297 84.825 1.00 11.38 72 TYR B CA 1
ATOM 2662 C C . TYR B 1 80 ? 39.833 7.817 85.075 1.00 11.28 72 TYR B C 1
ATOM 2663 O O . TYR B 1 80 ? 39.235 7.383 86.032 1.00 12.05 72 TYR B O 1
ATOM 2672 N N . LYS B 1 81 ? 40.434 7.014 84.187 1.00 12.13 73 LYS B N 1
ATOM 2673 C CA . LYS B 1 81 ? 40.400 5.564 84.344 1.00 11.42 73 LYS B CA 1
ATOM 2674 C C . LYS B 1 81 ? 41.667 5.213 85.147 1.00 11.35 73 LYS B C 1
ATOM 2675 O O . LYS B 1 81 ? 42.777 5.319 84.617 1.00 12.26 73 LYS B O 1
ATOM 2681 N N . PRO B 1 82 ? 41.529 4.777 86.393 1.00 11.67 74 PRO B N 1
ATOM 2682 C CA . PRO B 1 82 ? 42.720 4.470 87.225 1.00 12.86 74 PRO B CA 1
ATOM 2683 C C . PRO B 1 82 ? 43.733 3.524 86.622 1.00 13.88 74 PRO B C 1
ATOM 2684 O O . PRO B 1 82 ? 44.953 3.787 86.679 1.00 14.31 74 PRO B O 1
ATOM 2688 N N . TRP B 1 83 ? 43.236 2.428 86.056 1.00 14.71 75 TRP B N 1
ATOM 2689 C CA . TRP B 1 83 ? 44.123 1.421 85.501 1.00 15.38 75 TRP B CA 1
ATOM 2690 C C . TRP B 1 83 ? 45.003 1.922 84.384 1.00 16.12 75 TRP B C 1
ATOM 2691 O O . TRP B 1 83 ? 46.028 1.281 84.107 1.00 18.37 75 TRP B O 1
ATOM 2702 N N . GLU B 1 84 ? 44.643 3.016 83.740 1.00 14.92 76 GLU B N 1
ATOM 2703 C CA . GLU B 1 84 ? 45.487 3.543 82.655 1.00 14.99 76 GLU B CA 1
ATOM 2704 C C . GLU B 1 84 ? 46.103 4.875 82.979 1.00 15.30 76 GLU B C 1
ATOM 2705 O O . GLU B 1 84 ? 46.814 5.474 82.155 1.00 16.93 76 GLU B O 1
ATOM 2711 N N . ASN B 1 85 ? 45.856 5.354 84.211 1.00 14.56 77 ASN B N 1
ATOM 2712 C CA . ASN B 1 85 ? 46.359 6.647 84.687 1.00 16.00 77 ASN B CA 1
ATOM 2713 C C . ASN B 1 85 ? 46.091 7.653 83.584 1.00 15.32 77 ASN B C 1
ATOM 2714 O O . ASN B 1 85 ? 46.985 8.399 83.142 1.00 17.87 77 ASN B O 1
ATOM 2719 N N . HIS B 1 86 ? 44.840 7.708 83.142 1.00 14.51 78 HIS B N 1
ATOM 2720 C CA . HIS B 1 86 ? 44.489 8.509 82.020 1.00 13.80 78 HIS B CA 1
ATOM 2721 C C . HIS B 1 86 ? 43.191 9.230 82.065 1.00 14.45 78 HIS B C 1
ATOM 2722 O O . HIS B 1 86 ? 42.165 8.675 82.447 1.00 13.71 78 HIS B O 1
ATOM 2729 N N . THR B 1 87 ? 43.245 10.493 81.688 1.00 14.91 79 THR B N 1
ATOM 2730 C CA . THR B 1 87 ? 42.034 11.271 81.521 1.00 15.07 79 THR B CA 1
ATOM 2731 C C . THR B 1 87 ? 42.195 12.284 80.389 1.00 16.03 79 THR B C 1
ATOM 2732 O O . THR B 1 87 ? 43.308 12.780 80.170 1.00 17.94 79 THR B O 1
ATOM 2736 N N . ALA B 1 88 ? 41.119 12.539 79.663 1.00 15.73 80 ALA B N 1
ATOM 2737 C CA . ALA B 1 88 ? 41.142 13.599 78.664 1.00 16.98 80 ALA B CA 1
ATOM 2738 C C . ALA B 1 88 ? 41.150 14.912 79.453 1.00 18.70 80 ALA B C 1
ATOM 2739 O O . ALA B 1 88 ? 40.824 14.972 80.653 1.00 18.37 80 ALA B O 1
ATOM 2741 N N . GLU B 1 89 ? 41.554 15.988 78.788 1.00 20.04 81 GLU B N 1
ATOM 2742 C CA . GLU B 1 89 ? 41.533 17.290 79.473 1.00 22.36 81 GLU B CA 1
ATOM 2743 C C . GLU B 1 89 ? 40.138 17.841 79.567 1.00 21.42 81 GLU B C 1
ATOM 2744 O O . GLU B 1 89 ? 39.326 17.624 78.678 1.00 21.20 81 GLU B O 1
ATOM 2750 N N . GLY B 1 90 ? 39.856 18.546 80.672 1.00 21.24 82 GLY B N 1
ATOM 2751 C CA . GLY B 1 90 ? 38.559 19.196 80.805 1.00 21.94 82 GLY B CA 1
ATOM 2752 C C . GLY B 1 90 ? 37.416 18.410 81.410 1.00 21.75 82 GLY B C 1
ATOM 2753 O O . GLY B 1 90 ? 36.274 18.823 81.352 1.00 21.77 82 GLY B O 1
ATOM 2754 N N . SER B 1 91 ? 37.726 17.241 81.952 1.00 22.06 83 SER B N 1
ATOM 2755 C CA . SER B 1 91 ? 36.687 16.437 82.549 1.00 22.20 83 SER B CA 1
ATOM 2756 C C . SER B 1 91 ? 36.363 16.994 83.953 1.00 22.61 83 SER B C 1
ATOM 2757 O O . SER B 1 91 ? 37.237 17.545 84.607 1.00 23.34 83 SER B O 1
ATOM 2760 N N . LYS B 1 92 ? 35.126 16.789 84.392 1.00 22.68 84 LYS B N 1
ATOM 2761 C CA . LYS B 1 92 ? 34.691 17.236 85.703 1.00 23.20 84 LYS B CA 1
ATOM 2762 C C . LYS B 1 92 ? 34.892 16.136 86.738 1.00 22.72 84 LYS B C 1
ATOM 2763 O O . LYS B 1 92 ? 34.659 16.339 87.909 1.00 23.95 84 LYS B O 1
ATOM 2769 N N . LEU B 1 93 ? 35.356 14.962 86.304 1.00 19.33 85 LEU B N 1
ATOM 2770 C CA . LEU B 1 93 ? 35.653 13.855 87.233 1.00 17.48 85 LEU B CA 1
ATOM 2771 C C . LEU B 1 93 ? 37.164 13.735 87.407 1.00 15.85 85 LEU B C 1
ATOM 2772 O O . LEU B 1 93 ? 37.916 14.130 86.497 1.00 17.62 85 LEU B O 1
ATOM 2777 N N . PRO B 1 94 ? 37.645 13.161 88.514 1.00 15.80 86 PRO B N 1
ATOM 2778 C CA . PRO B 1 94 ? 36.888 12.594 89.643 1.00 15.62 86 PRO B CA 1
ATOM 2779 C C . PRO B 1 94 ? 36.350 13.616 90.649 1.00 17.39 86 PRO B C 1
ATOM 2780 O O . PRO B 1 94 ? 36.866 14.738 90.738 1.00 19.36 86 PRO B O 1
ATOM 2784 N N . VAL B 1 95 ? 35.314 13.198 91.349 1.00 18.24 87 VAL B N 1
ATOM 2785 C CA . VAL B 1 95 ? 34.743 14.002 92.448 1.00 18.73 87 VAL B CA 1
ATOM 2786 C C . VAL B 1 95 ? 34.314 13.013 93.512 1.00 19.15 87 VAL B C 1
ATOM 2787 O O . VAL B 1 95 ? 34.054 11.846 93.215 1.00 17.46 87 VAL B O 1
ATOM 2791 N N . PRO B 1 96 ? 34.269 13.434 94.793 1.00 17.80 88 PRO B N 1
ATOM 2792 C CA . PRO B 1 96 ? 33.821 12.516 95.843 1.00 16.90 88 PRO B CA 1
ATOM 2793 C C . PRO B 1 96 ? 32.351 12.110 95.540 1.00 17.52 88 PRO B C 1
ATOM 2794 O O . PRO B 1 96 ? 31.546 12.904 95.008 1.00 17.21 88 PRO B O 1
ATOM 2798 N N . VAL B 1 97 ? 32.001 10.881 95.889 1.00 18.77 89 VAL B N 1
ATOM 2799 C CA . VAL B 1 97 ? 30.647 10.393 95.662 1.00 18.54 89 VAL B CA 1
ATOM 2800 C C . VAL B 1 97 ? 29.627 11.315 96.342 1.00 19.81 89 VAL B C 1
ATOM 2801 O O . VAL B 1 97 ? 28.595 11.629 95.783 1.00 18.50 89 VAL B O 1
ATOM 2805 N N . SER B 1 98 ? 29.975 11.767 97.537 1.00 22.09 90 SER B N 1
ATOM 2806 C CA . SER B 1 98 ? 29.077 12.640 98.305 1.00 23.14 90 SER B CA 1
ATOM 2807 C C . SER B 1 98 ? 28.760 13.940 97.593 1.00 24.59 90 SER B C 1
ATOM 2808 O O . SER B 1 98 ? 27.749 14.569 97.903 1.00 26.08 90 SER B O 1
ATOM 2811 N N . SER B 1 99 ? 29.622 14.383 96.680 1.00 24.33 91 SER B N 1
ATOM 2812 C CA . SER B 1 99 ? 29.366 15.598 95.920 1.00 25.30 91 SER B CA 1
ATOM 2813 C C . SER B 1 99 ? 28.497 15.355 94.689 1.00 25.61 91 SER B C 1
ATOM 2814 O O . SER B 1 99 ? 28.148 16.289 93.972 1.00 25.81 91 SER B O 1
ATOM 2817 N N . MET B 1 100 ? 28.163 14.103 94.402 1.00 26.14 92 MET B N 1
ATOM 2818 C CA . MET B 1 100 ? 27.382 13.872 93.209 1.00 27.38 92 MET B CA 1
ATOM 2819 C C . MET B 1 100 ? 25.905 13.935 93.429 1.00 27.70 92 MET B C 1
ATOM 2820 O O . MET B 1 100 ? 25.332 13.004 93.969 1.00 29.57 92 MET B O 1
ATOM 2825 N N . LYS B 1 101 ? 25.281 15.019 92.981 1.00 27.31 93 LYS B N 1
ATOM 2826 C CA . LYS B 1 101 ? 23.854 15.150 93.151 1.00 25.74 93 LYS B CA 1
ATOM 2827 C C . LYS B 1 101 ? 23.104 14.332 92.118 1.00 24.54 93 LYS B C 1
ATOM 2828 O O . LYS B 1 101 ? 22.123 13.693 92.431 1.00 24.25 93 LYS B O 1
ATOM 2834 N N . SER B 1 102 ? 23.566 14.362 90.878 1.00 22.87 94 SER B N 1
ATOM 2835 C CA . SER B 1 102 ? 22.918 13.591 89.838 1.00 22.43 94 SER B CA 1
ATOM 2836 C C . SER B 1 102 ? 23.898 13.507 88.676 1.00 21.36 94 SER B C 1
ATOM 2837 O O . SER B 1 102 ? 24.785 14.341 88.522 1.00 20.56 94 SER B O 1
ATOM 2840 N N . PHE B 1 103 ? 23.735 12.449 87.883 1.00 19.43 95 PHE B N 1
ATOM 2841 C CA . PHE B 1 103 ? 24.626 12.232 86.739 1.00 18.78 95 PHE B CA 1
ATOM 2842 C C . PHE B 1 103 ? 23.811 11.479 85.728 1.00 17.22 95 PHE B C 1
ATOM 2843 O O . PHE B 1 103 ? 23.684 10.253 85.776 1.00 18.63 95 PHE B O 1
ATOM 2851 N N . SER B 1 104 ? 23.192 12.227 84.838 1.00 18.77 96 SER B N 1
ATOM 2852 C CA . SER B 1 104 ? 22.350 11.638 83.814 1.00 17.83 96 SER B CA 1
ATOM 2853 C C . SER B 1 104 ? 23.239 11.246 82.631 1.00 17.08 96 SER B C 1
ATOM 2854 O O . SER B 1 104 ? 24.095 12.001 82.235 1.00 18.18 96 SER B O 1
ATOM 2857 N N . VAL B 1 105 ? 23.037 10.035 82.144 1.00 15.92 97 VAL B N 1
ATOM 2858 C CA . VAL B 1 105 ? 23.772 9.550 80.991 1.00 17.42 97 VAL B CA 1
ATOM 2859 C C . VAL B 1 105 ? 22.737 9.122 79.956 1.00 16.47 97 VAL B C 1
ATOM 2860 O O . VAL B 1 105 ? 21.784 8.421 80.259 1.00 16.75 97 VAL B O 1
ATOM 2864 N N . GLU B 1 106 ? 22.928 9.549 78.705 1.00 17.12 98 GLU B N 1
ATOM 2865 C CA . GLU B 1 106 ? 22.028 9.122 77.653 1.00 17.07 98 GLU B CA 1
ATOM 2866 C C . GLU B 1 106 ? 22.871 8.673 76.427 1.00 16.43 98 GLU B C 1
ATOM 2867 O O . GLU B 1 106 ? 23.828 9.346 76.053 1.00 16.59 98 GLU B O 1
ATOM 2873 N N . VAL B 1 107 ? 22.472 7.548 75.866 1.00 15.19 99 VAL B N 1
ATOM 2874 C CA . VAL B 1 107 ? 23.169 7.020 74.666 1.00 16.12 99 VAL B CA 1
ATOM 2875 C C . VAL B 1 107 ? 22.262 6.048 73.901 1.00 15.33 99 VAL B C 1
ATOM 2876 O O . VAL B 1 107 ? 21.423 5.333 74.467 1.00 15.62 99 VAL B O 1
ATOM 2880 N N . SER B 1 108 ? 22.434 6.027 72.562 1.00 16.78 100 SER B N 1
ATOM 2881 C CA . SER B 1 108 ? 21.758 5.102 71.670 1.00 16.27 100 SER B CA 1
ATOM 2882 C C . SER B 1 108 ? 22.852 4.069 71.308 1.00 16.55 100 SER B C 1
ATOM 2883 O O . SER B 1 108 ? 24.028 4.421 71.164 1.00 16.82 100 SER B O 1
ATOM 2886 N N . PHE B 1 109 ? 22.447 2.834 71.180 1.00 16.16 101 PHE B N 1
ATOM 2887 C CA . PHE B 1 109 ? 23.397 1.754 70.935 1.00 17.00 101 PHE B CA 1
ATOM 2888 C C . PHE B 1 109 ? 22.794 0.676 70.085 1.00 16.94 101 PHE B C 1
ATOM 2889 O O . PHE B 1 109 ? 21.576 0.476 70.044 1.00 16.12 101 PHE B O 1
ATOM 2897 N N . ASP B 1 110 ? 23.650 -0.046 69.378 1.00 16.80 102 ASP B N 1
ATOM 2898 C CA . ASP B 1 110 ? 23.222 -1.147 68.546 1.00 17.13 102 ASP B CA 1
ATOM 2899 C C . ASP B 1 110 ? 24.381 -2.149 68.615 1.00 17.58 102 ASP B C 1
ATOM 2900 O O . ASP B 1 110 ? 25.470 -1.840 68.147 1.00 18.93 102 ASP B O 1
ATOM 2905 N N . ILE B 1 111 ? 24.151 -3.283 69.235 1.00 16.11 103 ILE B N 1
ATOM 2906 C CA . ILE B 1 111 ? 25.183 -4.300 69.393 1.00 17.49 103 ILE B CA 1
ATOM 2907 C C . ILE B 1 111 ? 24.884 -5.526 68.567 1.00 18.46 103 ILE B C 1
ATOM 2908 O O . ILE B 1 111 ? 23.735 -5.992 68.525 1.00 18.40 103 ILE B O 1
ATOM 2913 N N . HIS B 1 112 ? 25.889 -6.050 67.871 1.00 18.37 104 HIS B N 1
ATOM 2914 C CA . HIS B 1 112 ? 25.718 -7.250 67.090 1.00 19.12 104 HIS B CA 1
ATOM 2915 C C . HIS B 1 112 ? 26.771 -8.254 67.453 1.00 17.24 104 HIS B C 1
ATOM 2916 O O . HIS B 1 112 ? 27.902 -7.877 67.791 1.00 16.40 104 HIS B O 1
ATOM 2923 N N . HIS B 1 113 ? 26.454 -9.540 67.413 1.00 15.91 105 HIS B N 1
ATOM 2924 C CA . HIS B 1 113 ? 27.455 -10.522 67.786 1.00 16.08 105 HIS B CA 1
ATOM 2925 C C . HIS B 1 113 ? 27.100 -11.915 67.291 1.00 17.06 105 HIS B C 1
ATOM 2926 O O . HIS B 1 113 ? 25.904 -12.233 67.108 1.00 17.14 105 HIS B O 1
ATOM 2933 N N . GLU B 1 114 ? 28.116 -12.754 67.084 1.00 17.23 106 GLU B N 1
ATOM 2934 C CA . GLU B 1 114 ? 27.855 -14.134 66.682 1.00 18.12 106 GLU B CA 1
ATOM 2935 C C . GLU B 1 114 ? 27.028 -14.680 67.864 1.00 19.91 106 GLU B C 1
ATOM 2936 O O . GLU B 1 114 ? 27.252 -14.350 69.036 1.00 18.72 106 GLU B O 1
ATOM 2942 N N . PRO B 1 115 ? 26.056 -15.531 67.574 1.00 20.14 107 PRO B N 1
ATOM 2943 C CA . PRO B 1 115 ? 25.203 -16.050 68.646 1.00 21.53 107 PRO B CA 1
ATOM 2944 C C . PRO B 1 115 ? 25.709 -16.612 69.936 1.00 20.47 107 PRO B C 1
ATOM 2945 O O . PRO B 1 115 ? 25.086 -16.384 70.990 1.00 22.42 107 PRO B O 1
ATOM 2949 N N . SER B 1 116 ? 26.785 -17.357 69.896 1.00 19.97 108 SER B N 1
ATOM 2950 C CA . SER B 1 116 ? 27.303 -18.003 71.081 1.00 19.46 108 SER B CA 1
ATOM 2951 C C . SER B 1 116 ? 28.270 -17.173 71.923 1.00 17.71 108 SER B C 1
ATOM 2952 O O . SER B 1 116 ? 28.703 -17.603 72.994 1.00 18.09 108 SER B O 1
ATOM 2955 N N . LEU B 1 117 ? 28.621 -15.992 71.427 1.00 16.88 109 LEU B N 1
ATOM 2956 C CA . LEU B 1 117 ? 29.656 -15.237 72.122 1.00 15.50 109 LEU B CA 1
ATOM 2957 C C . LEU B 1 117 ? 29.297 -14.651 73.489 1.00 12.54 109 LEU B C 1
ATOM 2958 O O . LEU B 1 117 ? 28.309 -13.928 73.570 1.00 13.72 109 LEU B O 1
ATOM 2963 N N . PRO B 1 118 ? 30.101 -14.973 74.521 1.00 13.20 110 PRO B N 1
ATOM 2964 C CA . PRO B 1 118 ? 29.804 -14.392 75.852 1.00 13.85 110 PRO B CA 1
ATOM 2965 C C . PRO B 1 118 ? 30.073 -12.886 75.703 1.00 14.02 110 PRO B C 1
ATOM 2966 O O . PRO B 1 118 ? 31.146 -12.458 75.241 1.00 13.20 110 PRO B O 1
ATOM 2970 N N . LEU B 1 119 ? 29.069 -12.080 76.004 1.00 12.34 111 LEU B N 1
ATOM 2971 C CA . LEU B 1 119 ? 29.213 -10.662 75.811 1.00 13.10 111 LEU B CA 1
ATOM 2972 C C . LEU B 1 119 ? 28.237 -9.901 76.653 1.00 13.58 111 LEU B C 1
ATOM 2973 O O . LEU B 1 119 ? 27.173 -10.403 77.004 1.00 14.14 111 LEU B O 1
ATOM 2978 N N . ASN B 1 120 ? 28.599 -8.684 77.011 1.00 12.23 112 ASN B N 1
ATOM 2979 C CA . ASN B 1 120 ? 27.608 -7.833 77.650 1.00 11.34 112 ASN B CA 1
ATOM 2980 C C . ASN B 1 120 ? 27.726 -6.409 77.109 1.00 11.93 112 ASN B C 1
ATOM 2981 O O . ASN B 1 120 ? 28.674 -6.107 76.307 1.00 12.29 112 ASN B O 1
ATOM 2986 N N . PHE B 1 121 ? 26.717 -5.569 77.415 1.00 12.40 113 PHE B N 1
ATOM 2987 C CA . PHE B 1 121 ? 26.820 -4.133 77.138 1.00 11.76 113 PHE B CA 1
ATOM 2988 C C . PHE B 1 121 ? 26.793 -3.625 78.571 1.00 12.17 113 PHE B C 1
ATOM 2989 O O . PHE B 1 121 ? 25.729 -3.731 79.232 1.00 13.28 113 PHE B O 1
ATOM 2997 N N . ALA B 1 122 ? 27.915 -3.111 79.049 1.00 11.77 114 ALA B N 1
ATOM 2998 C CA . ALA B 1 122 ? 28.063 -2.713 80.439 1.00 12.03 114 ALA B CA 1
ATOM 2999 C C . ALA B 1 122 ? 28.755 -1.409 80.606 1.00 11.28 114 ALA B C 1
ATOM 3000 O O . ALA B 1 122 ? 29.716 -1.045 79.868 1.00 12.51 114 ALA B O 1
ATOM 3002 N N . MET B 1 123 ? 28.227 -0.621 81.540 1.00 10.51 115 MET B N 1
ATOM 3003 C CA . MET B 1 123 ? 28.826 0.646 81.877 1.00 9.98 115 MET B CA 1
ATOM 3004 C C . MET B 1 123 ? 29.454 0.466 83.243 1.00 10.33 115 MET B C 1
ATOM 3005 O O . MET B 1 123 ? 29.065 -0.397 84.024 1.00 12.13 115 MET B O 1
ATOM 3010 N N . GLU B 1 124 ? 30.457 1.248 83.577 1.00 9.90 116 GLU B N 1
ATOM 3011 C CA . GLU B 1 124 ? 31.035 1.063 84.899 1.00 11.44 116 GLU B CA 1
ATOM 3012 C C . GLU B 1 124 ? 31.816 2.241 85.418 1.00 9.92 116 GLU B C 1
ATOM 3013 O O . GLU B 1 124 ? 32.184 3.146 84.697 1.00 9.86 116 GLU B O 1
ATOM 3019 N N . THR B 1 125 ? 31.947 2.263 86.734 1.00 11.06 117 THR B N 1
ATOM 3020 C CA . THR B 1 125 ? 32.759 3.258 87.388 1.00 10.44 117 THR B CA 1
ATOM 3021 C C . THR B 1 125 ? 33.684 2.572 88.398 1.00 10.23 117 THR B C 1
ATOM 3022 O O . THR B 1 125 ? 33.498 1.402 88.777 1.00 10.85 117 THR B O 1
ATOM 3026 N N . TRP B 1 126 ? 34.710 3.304 88.818 1.00 11.21 118 TRP B N 1
ATOM 3027 C CA . TRP B 1 126 ? 35.661 2.858 89.835 1.00 10.49 118 TRP B CA 1
ATOM 3028 C C . TRP B 1 126 ? 35.607 3.913 90.937 1.00 11.13 118 TRP B C 1
ATOM 3029 O O . TRP B 1 126 ? 35.757 5.097 90.635 1.00 12.76 118 TRP B O 1
ATOM 3040 N N . LEU B 1 127 ? 35.325 3.458 92.163 1.00 11.74 119 LEU B N 1
ATOM 3041 C CA . LEU B 1 127 ? 35.265 4.358 93.321 1.00 12.07 119 LEU B CA 1
ATOM 3042 C C . LEU B 1 127 ? 36.512 4.057 94.132 1.00 13.12 119 LEU B C 1
ATOM 3043 O O . LEU B 1 127 ? 36.668 2.925 94.611 1.00 14.47 119 LEU B O 1
ATOM 3048 N N . THR B 1 128 ? 37.383 5.058 94.274 1.00 13.77 120 THR B N 1
ATOM 3049 C CA . THR B 1 128 ? 38.662 4.815 94.943 1.00 14.62 120 THR B CA 1
ATOM 3050 C C . THR B 1 128 ? 38.901 5.668 96.173 1.00 15.38 120 THR B C 1
ATOM 3051 O O . THR B 1 128 ? 38.380 6.760 96.259 1.00 16.15 120 THR B O 1
ATOM 3055 N N . ARG B 1 129 ? 39.756 5.180 97.062 1.00 16.58 121 ARG B N 1
ATOM 3056 C CA . ARG B 1 129 ? 40.024 5.951 98.280 1.00 17.95 121 ARG B C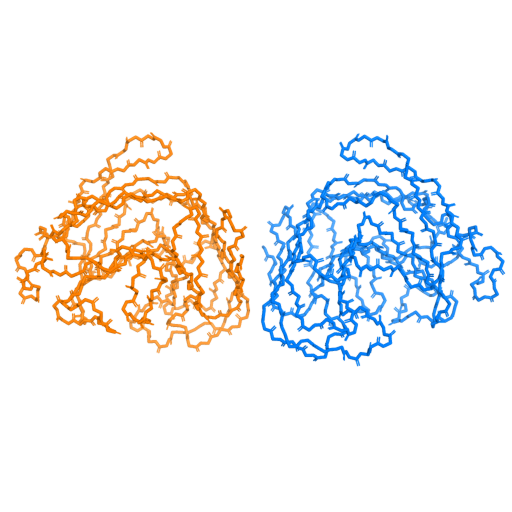A 1
ATOM 3057 C C . ARG B 1 129 ? 40.736 7.244 97.984 1.00 18.17 121 ARG B C 1
ATOM 3058 O O . ARG B 1 129 ? 40.424 8.298 98.575 1.00 19.34 121 ARG B O 1
ATOM 3066 N N . GLU B 1 130 ? 41.740 7.186 97.097 1.00 18.84 122 GLU B N 1
ATOM 3067 C CA . GLU B 1 130 ? 42.448 8.386 96.690 1.00 19.10 122 GLU B CA 1
ATOM 3068 C C . GLU B 1 130 ? 41.958 8.834 95.312 1.00 19.16 122 GLU B C 1
ATOM 3069 O O . GLU B 1 130 ? 41.412 8.015 94.554 1.00 18.40 122 GLU B O 1
ATOM 3075 N N . LYS B 1 131 ? 42.146 10.102 94.974 1.00 18.27 123 LYS B N 1
ATOM 3076 C CA . LYS B 1 131 ? 41.600 10.663 93.743 1.00 17.68 123 LYS B CA 1
ATOM 3077 C C . LYS B 1 131 ? 42.182 10.101 92.461 1.00 16.81 123 LYS B C 1
ATOM 3078 O O . LYS B 1 131 ? 41.432 9.828 91.508 1.00 17.03 123 LYS B O 1
ATOM 3084 N N . TYR B 1 132 ? 43.498 9.906 92.443 1.00 16.49 124 TYR B N 1
ATOM 3085 C CA . TYR B 1 132 ? 44.188 9.422 91.245 1.00 15.99 124 TYR B CA 1
ATOM 3086 C C . TYR B 1 132 ? 45.041 8.194 91.472 1.00 16.67 124 TYR B C 1
ATOM 3087 O O . TYR B 1 132 ? 46.263 8.209 91.304 1.00 18.77 124 TYR B O 1
ATOM 3096 N N . GLN B 1 133 ? 44.399 7.117 91.881 1.00 15.85 125 GLN B N 1
ATOM 3097 C CA . GLN B 1 133 ? 45.077 5.835 92.049 1.00 15.74 125 GLN B CA 1
ATOM 3098 C C . GLN B 1 133 ? 45.366 5.282 90.658 1.00 15.89 125 GLN B C 1
ATOM 3099 O O . GLN B 1 133 ? 44.768 5.701 89.665 1.00 15.37 125 GLN B O 1
ATOM 3105 N N . THR B 1 134 ? 46.311 4.339 90.630 1.00 16.93 126 THR B N 1
ATOM 3106 C CA . THR B 1 134 ? 46.673 3.690 89.376 1.00 19.19 126 THR B CA 1
ATOM 3107 C C . THR B 1 134 ? 46.216 2.240 89.373 1.00 18.68 126 THR B C 1
ATOM 3108 O O . THR B 1 134 ? 46.534 1.458 88.459 1.00 20.52 126 THR B O 1
ATOM 3112 N N . GLU B 1 135 ? 45.442 1.865 90.388 1.00 18.34 127 GLU B N 1
ATOM 3113 C CA . GLU B 1 135 ? 44.872 0.532 90.482 1.00 19.90 127 GLU B CA 1
ATOM 3114 C C . GLU B 1 135 ? 43.773 0.600 91.518 1.00 19.73 127 GLU B C 1
ATOM 3115 O O . GLU B 1 135 ? 43.621 1.644 92.159 1.00 19.80 127 GLU B O 1
ATOM 3121 N N . ALA B 1 136 ? 43.020 -0.487 91.663 1.00 17.80 128 ALA B N 1
ATOM 3122 C CA . ALA B 1 136 ? 41.966 -0.577 92.688 1.00 18.43 128 ALA B CA 1
ATOM 3123 C C . ALA B 1 136 ? 42.385 -1.741 93.577 1.00 19.36 128 ALA B C 1
ATOM 3124 O O . ALA B 1 136 ? 43.002 -2.709 93.124 1.00 20.50 128 ALA B O 1
ATOM 3126 N N . SER B 1 137 ? 42.087 -1.639 94.867 1.00 19.75 129 SER B N 1
ATOM 3127 C CA . SER B 1 137 ? 42.440 -2.729 95.754 1.00 20.88 129 SER B CA 1
ATOM 3128 C C . SER B 1 137 ? 41.435 -2.752 96.879 1.00 21.10 129 SER B C 1
ATOM 3129 O O . SER B 1 137 ? 40.363 -2.145 96.750 1.00 18.78 129 SER B O 1
ATOM 3132 N N . ILE B 1 138 ? 41.757 -3.438 97.981 1.00 20.95 130 ILE B N 1
ATOM 3133 C CA . ILE B 1 138 ? 40.786 -3.536 99.096 1.00 22.42 130 ILE B CA 1
ATOM 3134 C C . ILE B 1 138 ? 40.450 -2.156 99.641 1.00 21.52 130 ILE B C 1
ATOM 3135 O O . ILE B 1 138 ? 41.334 -1.373 99.972 1.00 23.72 130 ILE B O 1
ATOM 3140 N N . GLY B 1 139 ? 39.159 -1.864 99.722 1.00 19.35 131 GLY B N 1
ATOM 3141 C CA . GLY B 1 139 ? 38.684 -0.559 100.144 1.00 18.85 131 GLY B CA 1
ATOM 3142 C C . GLY B 1 139 ? 38.033 0.177 98.980 1.00 17.94 131 GLY B C 1
ATOM 3143 O O . GLY B 1 139 ? 37.294 1.120 99.183 1.00 18.64 131 GLY B O 1
ATOM 3144 N N . ASP B 1 140 ? 38.394 -0.217 97.746 1.00 16.24 132 ASP B N 1
ATOM 3145 C CA . ASP B 1 140 ? 37.823 0.369 96.516 1.00 14.50 132 ASP B CA 1
ATOM 3146 C C . ASP B 1 140 ? 36.664 -0.480 95.966 1.00 14.12 132 ASP B C 1
ATOM 3147 O O . ASP B 1 140 ? 36.473 -1.645 96.344 1.00 15.53 132 ASP B O 1
ATOM 3152 N N . VAL B 1 141 ? 35.875 0.130 95.079 1.00 13.78 133 VAL B N 1
ATOM 3153 C CA . VAL B 1 141 ? 34.685 -0.506 94.529 1.00 14.29 133 VAL B CA 1
ATOM 3154 C C . VAL B 1 141 ? 34.604 -0.303 93.029 1.00 14.00 133 VAL B C 1
ATOM 3155 O O . VAL B 1 141 ? 34.925 0.769 92.499 1.00 15.60 133 VAL B O 1
ATOM 3159 N N . CYS B 1 142 ? 34.177 -1.342 92.341 1.00 12.84 134 CYS B N 1
ATOM 3160 C CA . CYS B 1 142 ? 33.876 -1.205 90.939 1.00 14.50 134 CYS B CA 1
ATOM 3161 C C . CYS B 1 142 ? 32.348 -1.425 90.856 1.00 13.96 134 CYS B C 1
ATOM 3162 O O . CYS B 1 142 ? 31.849 -2.392 91.442 1.00 15.16 134 CYS B O 1
ATOM 3165 N N . ILE B 1 143 ? 31.613 -0.530 90.201 1.00 11.90 135 ILE B N 1
ATOM 3166 C CA . ILE B 1 143 ? 30.188 -0.755 90.014 1.00 11.98 135 ILE B CA 1
ATOM 3167 C C . ILE B 1 143 ? 29.922 -0.849 88.508 1.00 11.90 135 ILE B C 1
ATOM 3168 O O . ILE B 1 143 ? 30.296 0.053 87.753 1.00 13.06 135 ILE B O 1
ATOM 3173 N N . MET B 1 144 ? 29.305 -1.931 88.088 1.00 10.19 136 MET B N 1
ATOM 3174 C CA . MET B 1 144 ? 28.927 -2.103 86.658 1.00 10.92 136 MET B CA 1
ATOM 3175 C C . MET B 1 144 ? 27.426 -2.074 86.496 1.00 11.37 136 MET B C 1
ATOM 3176 O O . MET B 1 144 ? 26.692 -2.466 87.441 1.00 13.59 136 MET B O 1
ATOM 3181 N N . VAL B 1 145 ? 26.950 -1.615 85.349 1.00 11.20 137 VAL B N 1
ATOM 3182 C CA . VAL B 1 145 ? 25.530 -1.557 85.061 1.00 11.55 137 VAL B CA 1
ATOM 3183 C C . VAL B 1 145 ? 25.392 -2.250 83.692 1.00 11.86 137 VAL B C 1
ATOM 3184 O O . VAL B 1 145 ? 25.873 -1.719 82.664 1.00 12.16 137 VAL B O 1
ATOM 3188 N N . TRP B 1 146 ? 24.778 -3.438 83.683 1.00 12.82 138 TRP B N 1
ATOM 3189 C CA . TRP B 1 146 ? 24.642 -4.241 82.457 1.00 12.98 138 TRP B CA 1
ATOM 3190 C C . TRP B 1 146 ? 23.276 -4.083 81.832 1.00 13.59 138 TRP B C 1
ATOM 3191 O O . TRP B 1 146 ? 22.285 -4.577 82.388 1.00 14.36 138 TRP B O 1
ATOM 3202 N N . PHE B 1 147 ? 23.194 -3.433 80.679 1.00 13.46 139 PHE B N 1
ATOM 3203 C CA . PHE B 1 147 ? 21.902 -3.309 79.955 1.00 13.58 139 PHE B CA 1
ATOM 3204 C C . PHE B 1 147 ? 21.641 -4.518 79.043 1.00 15.50 139 PHE B C 1
ATOM 3205 O O . PHE B 1 147 ? 20.517 -4.760 78.623 1.00 15.88 139 PHE B O 1
ATOM 3213 N N . TYR B 1 148 ? 22.688 -5.274 78.717 1.00 14.33 140 TYR B N 1
ATOM 3214 C CA . TYR B 1 148 ? 22.550 -6.439 77.870 1.00 15.10 140 TYR B CA 1
ATOM 3215 C C . TYR B 1 148 ? 23.558 -7.488 78.247 1.00 14.86 140 TYR B C 1
ATOM 3216 O O . TYR B 1 148 ? 24.660 -7.168 78.755 1.00 14.61 140 TYR B O 1
ATOM 3225 N N . PHE B 1 149 ? 23.226 -8.750 78.012 1.00 14.62 141 PHE B N 1
ATOM 3226 C CA . PHE B 1 149 ? 24.164 -9.843 78.202 1.00 16.63 141 PHE B CA 1
ATOM 3227 C C . PHE B 1 149 ? 23.750 -10.990 77.289 1.00 17.60 141 PHE B C 1
ATOM 3228 O O . PHE B 1 149 ? 22.566 -11.147 76.964 1.00 17.51 141 PHE B O 1
ATOM 3236 N N . ASN B 1 150 ? 24.738 -11.792 76.898 1.00 16.28 142 ASN B N 1
ATOM 3237 C CA . ASN B 1 150 ? 24.491 -12.955 76.070 1.00 16.58 142 ASN B CA 1
ATOM 3238 C C . ASN B 1 150 ? 25.461 -13.986 76.541 1.00 16.27 142 ASN B C 1
ATOM 3239 O O . ASN B 1 150 ? 26.691 -13.748 76.537 1.00 16.03 142 ASN B O 1
ATOM 3244 N N . ASN B 1 151 ? 24.981 -15.146 77.004 1.00 17.03 143 ASN B N 1
ATOM 3245 C CA . ASN B 1 151 ? 25.916 -16.160 77.432 1.00 18.09 143 ASN B CA 1
ATOM 3246 C C . ASN B 1 151 ? 26.982 -15.725 78.435 1.00 17.33 143 ASN B C 1
ATOM 3247 O O . ASN B 1 151 ? 28.140 -16.132 78.343 1.00 18.51 143 ASN B O 1
ATOM 3252 N N . LEU B 1 152 ? 26.589 -14.925 79.418 1.00 17.96 144 LEU B N 1
ATOM 3253 C CA . LEU B 1 152 ? 27.542 -14.400 80.370 1.00 17.81 144 LEU B CA 1
ATOM 3254 C C . LEU B 1 152 ? 26.812 -13.969 81.632 1.00 17.64 144 LEU B C 1
ATOM 3255 O O . LEU B 1 152 ? 25.786 -13.304 81.540 1.00 18.04 144 LEU B O 1
ATOM 3260 N N . THR B 1 153 ? 27.352 -14.369 82.778 1.00 17.72 145 THR B N 1
ATOM 3261 C CA . THR B 1 153 ? 26.737 -13.955 84.040 1.00 19.75 145 THR B CA 1
ATOM 3262 C C . THR B 1 153 ? 27.795 -13.110 84.770 1.00 18.71 145 THR B C 1
ATOM 3263 O O . THR B 1 153 ? 29.009 -13.236 84.554 1.00 19.53 145 THR B O 1
ATOM 3267 N N . PRO B 1 154 ? 27.354 -12.202 85.650 1.00 17.72 146 PRO B N 1
ATOM 3268 C CA . PRO B 1 154 ? 28.310 -11.382 86.377 1.00 17.34 146 PRO B CA 1
ATOM 3269 C C . PRO B 1 154 ? 29.132 -12.235 87.317 1.00 17.89 146 PRO B C 1
ATOM 3270 O O . PRO B 1 154 ? 28.800 -13.416 87.573 1.00 19.50 146 PRO B O 1
ATOM 3274 N N . GLY B 1 155 ? 30.190 -11.644 87.839 1.00 18.10 147 GLY B N 1
ATOM 3275 C CA . GLY B 1 155 ? 31.028 -12.357 88.770 1.00 18.98 147 GLY B CA 1
ATOM 3276 C C . GLY B 1 155 ? 30.335 -12.412 90.127 1.00 19.53 147 GLY B C 1
ATOM 3277 O O . GLY B 1 155 ? 29.342 -11.729 90.349 1.00 17.72 147 GLY B O 1
ATOM 3278 N N . GLY B 1 156 ? 30.857 -13.252 91.024 1.00 19.95 148 GLY B N 1
ATOM 3279 C CA . GLY B 1 156 ? 30.298 -13.338 92.388 1.00 21.35 148 GLY B CA 1
ATOM 3280 C C . GLY B 1 156 ? 28.940 -14.011 92.480 1.00 22.16 148 GLY B C 1
ATOM 3281 O O . GLY B 1 156 ? 28.641 -14.941 91.727 1.00 23.28 148 GLY B O 1
ATOM 3282 N N . GLU B 1 157 ? 28.111 -13.558 93.416 1.00 22.46 149 GLU B N 1
ATOM 3283 C CA . GLU B 1 157 ? 26.776 -14.160 93.571 1.00 23.59 149 GLU B CA 1
ATOM 3284 C C . GLU B 1 157 ? 25.682 -13.094 93.636 1.00 21.46 149 GLU B C 1
ATOM 3285 O O . GLU B 1 157 ? 25.921 -11.966 94.053 1.00 20.74 149 GLU B O 1
ATOM 3291 N N . LYS B 1 158 ? 24.485 -13.452 93.207 1.00 21.32 150 LYS B N 1
ATOM 3292 C CA . LYS B 1 158 ? 23.367 -12.533 93.200 1.00 21.85 150 LYS B CA 1
ATOM 3293 C C . LYS B 1 158 ? 22.936 -12.414 94.659 1.00 22.59 150 LYS B C 1
ATOM 3294 O O . LYS B 1 158 ? 22.674 -13.450 95.327 1.00 22.81 150 LYS B O 1
ATOM 3300 N N . ILE B 1 159 ? 22.903 -11.185 95.165 1.00 21.94 151 ILE B N 1
ATOM 3301 C CA . ILE B 1 159 ? 22.521 -10.976 96.551 1.00 23.35 151 ILE B CA 1
ATOM 3302 C C . ILE B 1 159 ? 21.154 -10.346 96.763 1.00 24.05 151 ILE B C 1
ATOM 3303 O O . ILE B 1 159 ? 20.572 -10.491 97.860 1.00 23.79 151 ILE B O 1
ATOM 3308 N N . GLU B 1 160 ? 20.633 -9.650 95.758 1.00 24.45 152 GLU B N 1
ATOM 3309 C CA . GLU B 1 160 ? 19.304 -9.047 95.832 1.00 25.67 152 GLU B CA 1
ATOM 3310 C C . GLU B 1 160 ? 18.912 -8.454 94.511 1.00 25.73 152 GLU B C 1
ATOM 3311 O O . GLU B 1 160 ? 19.669 -8.561 93.547 1.00 24.27 152 GLU B O 1
ATOM 3317 N N . GLU B 1 161 ? 17.725 -7.855 94.473 1.00 24.28 153 GLU B N 1
ATOM 3318 C CA . GLU B 1 161 ? 17.187 -7.186 93.309 1.00 24.51 153 GLU B CA 1
ATOM 3319 C C . GLU B 1 161 ? 16.724 -5.802 93.701 1.00 23.68 153 GLU B C 1
ATOM 3320 O O . GLU B 1 161 ? 16.301 -5.554 94.840 1.00 23.00 153 GLU B O 1
ATOM 3326 N N . PHE B 1 162 ? 16.874 -4.873 92.773 1.00 22.12 154 PHE B N 1
ATOM 3327 C CA . PHE B 1 162 ? 16.468 -3.488 92.954 1.00 21.85 154 PHE B CA 1
ATOM 3328 C C . PHE B 1 162 ? 15.580 -3.094 91.800 1.00 22.76 154 PHE B C 1
ATOM 3329 O O . PHE B 1 162 ? 15.766 -3.566 90.668 1.00 21.88 154 PHE B O 1
ATOM 3337 N N . THR B 1 163 ? 14.617 -2.219 92.059 1.00 21.76 155 THR B N 1
ATOM 3338 C CA . THR B 1 163 ? 13.777 -1.745 90.990 1.00 21.07 155 THR B CA 1
ATOM 3339 C C . THR B 1 163 ? 14.293 -0.342 90.779 1.00 21.22 155 THR B C 1
ATOM 3340 O O . THR B 1 163 ? 14.211 0.504 91.651 1.00 21.24 155 THR B O 1
ATOM 3344 N N . ILE B 1 164 ? 14.893 -0.101 89.612 1.00 20.21 156 ILE B N 1
ATOM 3345 C CA . ILE B 1 164 ? 15.463 1.195 89.306 1.00 19.98 156 ILE B CA 1
ATOM 3346 C C . ILE B 1 164 ? 14.958 1.633 87.956 1.00 20.53 156 ILE B C 1
ATOM 3347 O O . ILE B 1 164 ? 15.015 0.882 86.973 1.00 20.23 156 ILE B O 1
ATOM 3352 N N . PRO B 1 165 ? 14.474 2.873 87.877 1.00 19.94 157 PRO B N 1
ATOM 3353 C CA . PRO B 1 165 ? 13.940 3.423 86.635 1.00 20.55 157 PRO B CA 1
ATOM 3354 C C . PRO B 1 165 ? 14.966 3.925 85.628 1.00 20.68 157 PRO B C 1
ATOM 3355 O O . PRO B 1 165 ? 16.074 4.320 86.005 1.00 19.86 157 PRO B O 1
ATOM 3359 N N . PHE B 1 166 ? 14.552 3.918 84.366 1.00 20.60 158 PHE B N 1
ATOM 3360 C CA . PHE B 1 166 ? 15.317 4.460 83.273 1.00 20.96 158 PHE B CA 1
ATOM 3361 C C . PHE B 1 166 ? 14.357 4.707 82.132 1.00 22.45 158 PHE B C 1
ATOM 3362 O O . PHE B 1 166 ? 13.205 4.231 82.163 1.00 22.97 158 PHE B O 1
ATOM 3370 N N . VAL B 1 167 ? 14.817 5.476 81.167 1.00 22.36 159 VAL B N 1
ATOM 3371 C CA . VAL B 1 167 ? 13.991 5.787 80.005 1.00 23.34 159 VAL B CA 1
ATOM 3372 C C . VAL B 1 167 ? 14.543 4.955 78.851 1.00 23.96 159 VAL B C 1
ATOM 3373 O O . VAL B 1 167 ? 15.736 5.022 78.543 1.00 23.45 159 VAL B O 1
ATOM 3377 N N . LEU B 1 168 ? 13.680 4.160 78.252 1.00 24.19 160 LEU B N 1
ATOM 3378 C CA . LEU B 1 168 ? 14.038 3.283 77.163 1.00 25.27 160 LEU B CA 1
ATOM 3379 C C . LEU B 1 168 ? 13.231 3.705 75.955 1.00 27.74 160 LEU B C 1
ATOM 3380 O O . LEU B 1 168 ? 11.989 3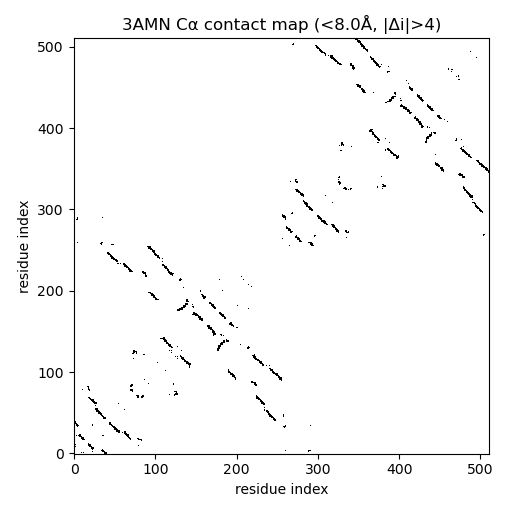.642 75.986 1.00 27.55 160 LEU B O 1
ATOM 3385 N N . ASN B 1 169 ? 13.913 4.112 74.895 1.00 27.31 161 ASN B N 1
ATOM 3386 C CA . ASN B 1 169 ? 13.227 4.542 73.675 1.00 28.75 161 ASN B CA 1
ATOM 3387 C C . ASN B 1 169 ? 12.076 5.461 74.007 1.00 29.87 161 ASN B C 1
ATOM 3388 O O . ASN B 1 169 ? 11.003 5.388 73.396 1.00 30.28 161 ASN B O 1
ATOM 3393 N N . GLY B 1 170 ? 12.309 6.323 74.981 1.00 29.94 162 GLY B N 1
ATOM 3394 C CA . GLY B 1 170 ? 11.304 7.281 75.386 1.00 31.19 162 GLY B CA 1
ATOM 3395 C C . GLY B 1 170 ? 10.290 6.817 76.410 1.00 31.22 162 GLY B C 1
ATOM 3396 O O . GLY B 1 170 ? 9.631 7.655 77.013 1.00 32.04 162 GLY B O 1
ATOM 3397 N N . GLU B 1 171 ? 10.106 5.523 76.617 1.00 31.23 163 GLU B N 1
ATOM 3398 C CA . GLU B 1 171 ? 9.111 5.137 77.609 1.00 31.46 163 GLU B CA 1
ATOM 3399 C C . GLU B 1 171 ? 9.792 4.984 78.981 1.00 31.02 163 GLU B C 1
ATOM 3400 O O . GLU B 1 171 ? 10.932 4.498 79.098 1.00 29.47 163 GLU B O 1
ATOM 3406 N N . SER B 1 172 ? 9.118 5.460 80.021 1.00 29.78 164 SER B N 1
ATOM 3407 C CA . SER B 1 172 ? 9.662 5.394 81.368 1.00 29.11 164 SER B CA 1
ATOM 3408 C C . SER B 1 172 ? 9.417 4.004 81.807 1.00 29.30 164 SER B C 1
ATOM 3409 O O . SER B 1 172 ? 8.274 3.525 81.785 1.00 31.19 164 SER B O 1
ATOM 3412 N N . VAL B 1 173 ? 10.462 3.316 82.204 1.00 26.51 165 VAL B N 1
ATOM 3413 C CA . VAL B 1 173 ? 10.265 1.974 82.632 1.00 26.41 165 VAL B CA 1
ATOM 3414 C C . VAL B 1 173 ? 10.900 1.783 83.980 1.00 25.62 165 VAL B C 1
ATOM 3415 O O . VAL B 1 173 ? 11.804 2.545 84.375 1.00 25.62 165 VAL B O 1
ATOM 3419 N N . GLU B 1 174 ? 10.402 0.796 84.698 1.00 25.17 166 GLU B N 1
ATOM 3420 C CA . GLU B 1 174 ? 10.949 0.475 85.998 1.00 24.90 166 GLU B CA 1
ATOM 3421 C C . GLU B 1 174 ? 11.692 -0.804 85.791 1.00 24.64 166 GLU B C 1
ATOM 3422 O O . GLU B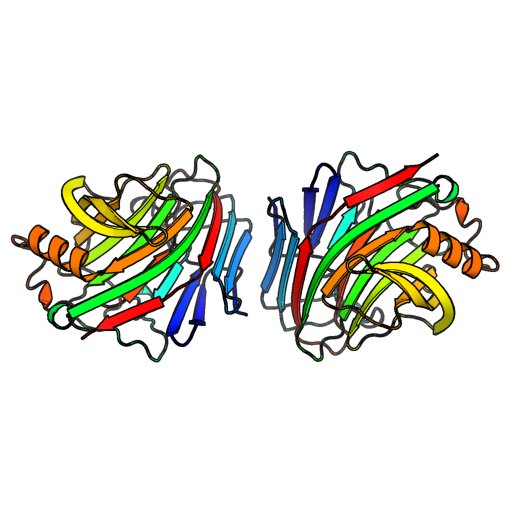 1 174 ? 11.087 -1.875 85.705 1.00 25.24 166 GLU B O 1
ATOM 3428 N N . GLY B 1 175 ? 13.022 -0.733 85.703 1.00 22.85 167 GLY B N 1
ATOM 3429 C CA . GLY B 1 175 ? 13.729 -1.980 85.481 1.00 21.63 167 GLY B CA 1
ATOM 3430 C C . GLY B 1 175 ? 13.977 -2.784 86.724 1.00 21.02 167 GLY B C 1
ATOM 3431 O O . GLY B 1 175 ? 14.053 -2.219 87.825 1.00 21.51 167 GLY B O 1
ATOM 3432 N N . THR B 1 176 ? 14.068 -4.095 86.565 1.00 20.41 168 THR B N 1
ATOM 3433 C CA . THR B 1 176 ? 14.377 -4.997 87.661 1.00 21.51 168 THR B CA 1
ATOM 3434 C C . THR B 1 176 ? 15.866 -5.340 87.462 1.00 21.77 168 THR B C 1
ATOM 3435 O O . THR B 1 176 ? 16.254 -5.894 86.431 1.00 22.19 168 THR B O 1
ATOM 3439 N N . TRP B 1 177 ? 16.671 -5.002 88.450 1.00 20.03 169 TRP B N 1
ATOM 3440 C CA . TRP B 1 177 ? 18.117 -5.204 88.373 1.00 19.82 169 TRP B CA 1
ATOM 3441 C C . TRP B 1 177 ? 18.651 -6.184 89.373 1.00 19.51 169 TRP B C 1
ATOM 3442 O O . TRP B 1 177 ? 18.462 -5.986 90.581 1.00 20.54 169 TRP B O 1
ATOM 3453 N N . GLU B 1 178 ? 19.300 -7.260 88.928 1.00 18.46 170 GLU B N 1
ATOM 3454 C CA . GLU B 1 178 ? 19.913 -8.177 89.873 1.00 17.98 170 GLU B CA 1
ATOM 3455 C C . GLU B 1 178 ? 21.224 -7.574 90.334 1.00 18.48 170 GLU B C 1
ATOM 3456 O O . GLU B 1 178 ? 22.019 -7.101 89.493 1.00 18.28 170 GLU B O 1
ATOM 3462 N N . LEU B 1 179 ? 21.502 -7.593 91.623 1.00 17.12 171 LEU B N 1
ATOM 3463 C CA . LEU B 1 179 ? 22.787 -7.080 92.078 1.00 16.13 171 LEU B CA 1
ATOM 3464 C C . LEU B 1 179 ? 23.622 -8.264 92.426 1.00 17.36 171 LEU B C 1
ATOM 3465 O O . LEU B 1 179 ? 23.261 -9.085 93.291 1.00 16.85 171 LEU B O 1
ATOM 3470 N N . TRP B 1 180 ? 24.753 -8.369 91.752 1.00 16.28 172 TRP B N 1
ATOM 3471 C CA . TRP B 1 180 ? 25.719 -9.418 91.977 1.00 15.86 172 TRP B CA 1
ATOM 3472 C C . TRP B 1 180 ? 26.907 -8.798 92.686 1.00 15.92 172 TRP B C 1
ATOM 3473 O O . TRP B 1 180 ? 27.360 -7.703 92.327 1.00 16.23 172 TRP B O 1
ATOM 3484 N N . LEU B 1 181 ? 27.432 -9.463 93.693 1.00 17.03 173 LEU B N 1
ATOM 3485 C CA . LEU B 1 181 ? 28.559 -8.966 94.465 1.00 17.45 173 LEU B CA 1
ATOM 3486 C C . LEU B 1 181 ? 29.669 -9.997 94.584 1.00 18.61 173 LEU B C 1
ATOM 3487 O O . LEU B 1 181 ? 29.398 -11.192 94.818 1.00 19.84 173 LEU B O 1
ATOM 3492 N N . ALA B 1 182 ? 30.905 -9.550 94.388 1.00 17.35 174 ALA B N 1
ATOM 3493 C CA . ALA B 1 182 ? 32.103 -10.382 94.577 1.00 19.03 174 ALA B CA 1
ATOM 3494 C C . ALA B 1 182 ? 33.138 -9.584 95.391 1.00 22.45 174 ALA B C 1
ATOM 3495 O O . ALA B 1 182 ? 33.338 -8.391 95.181 1.00 20.80 174 ALA B O 1
ATOM 3497 N N . GLU B 1 183 ? 33.798 -10.218 96.351 1.00 25.63 175 GLU B N 1
ATOM 3498 C CA . GLU B 1 183 ? 34.805 -9.472 97.113 1.00 29.19 175 GLU B CA 1
ATOM 3499 C C . GLU B 1 183 ? 36.169 -9.981 96.730 1.00 30.35 175 GLU B C 1
ATOM 3500 O O . GLU B 1 183 ? 36.780 -10.763 97.481 1.00 33.43 175 GLU B O 1
ATOM 3506 N N . TRP B 1 184 ? 36.650 -9.552 95.573 1.00 29.88 176 TRP B N 1
ATOM 3507 C CA . TRP B 1 184 ? 37.955 -9.954 95.059 1.00 30.21 176 TRP B CA 1
ATOM 3508 C C . TRP B 1 184 ? 39.043 -9.023 95.604 1.00 29.20 176 TRP B C 1
ATOM 3509 O O . TRP B 1 184 ? 39.046 -8.674 96.787 1.00 29.89 176 TRP B O 1
ATOM 3520 N N . GLY B 1 185 ? 39.943 -8.613 94.720 1.00 28.72 177 GLY B N 1
ATOM 3521 C CA . GLY B 1 185 ? 41.030 -7.718 95.066 1.00 26.56 177 GLY B CA 1
ATOM 3522 C C . GLY B 1 185 ? 40.491 -6.355 95.445 1.00 24.95 177 GLY B C 1
ATOM 3523 O O . GLY B 1 185 ? 41.203 -5.524 95.999 1.00 26.32 177 GLY B O 1
ATOM 3524 N N . TRP B 1 186 ? 39.223 -6.145 95.089 1.00 21.80 178 TRP B N 1
ATOM 3525 C CA . TRP B 1 186 ? 38.438 -4.942 95.402 1.00 19.14 178 TRP B CA 1
ATOM 3526 C C . TRP B 1 186 ? 36.980 -5.421 95.407 1.00 17.23 178 TRP B C 1
ATOM 3527 O O . TRP B 1 186 ? 36.726 -6.582 95.141 1.00 18.48 178 TRP B O 1
ATOM 3538 N N . ASP B 1 187 ? 36.009 -4.563 95.719 1.00 16.58 179 ASP B N 1
ATOM 3539 C CA . ASP B 1 187 ? 34.624 -5.045 95.688 1.00 17.01 179 ASP B CA 1
ATOM 3540 C C . ASP B 1 187 ? 34.050 -4.801 94.319 1.00 16.16 179 ASP B C 1
ATOM 3541 O O . ASP B 1 187 ? 34.178 -3.710 93.784 1.00 17.16 179 ASP B O 1
ATOM 3546 N N . TYR B 1 188 ? 33.431 -5.823 93.765 1.00 14.87 180 TYR B N 1
ATOM 3547 C CA . TYR B 1 188 ? 32.797 -5.792 92.464 1.00 15.07 180 TYR B CA 1
ATOM 3548 C C . TYR B 1 188 ? 31.266 -5.864 92.673 1.00 14.68 180 TYR B C 1
ATOM 3549 O O . TYR B 1 188 ? 30.749 -6.813 93.318 1.00 15.12 180 TYR B O 1
ATOM 3558 N N . LEU B 1 189 ? 30.546 -4.892 92.137 1.00 14.03 181 LEU B N 1
ATOM 3559 C CA . LEU B 1 189 ? 29.079 -4.879 92.185 1.00 14.85 181 LEU B CA 1
ATOM 3560 C C . LEU B 1 189 ? 28.627 -4.782 90.768 1.00 13.88 181 LEU B C 1
ATOM 3561 O O . LEU B 1 189 ? 29.070 -3.860 90.080 1.00 16.93 181 LEU B O 1
ATOM 3566 N N . ALA B 1 190 ? 27.771 -5.685 90.313 1.00 13.27 182 ALA B N 1
ATOM 3567 C CA . ALA B 1 190 ? 27.217 -5.568 88.968 1.00 13.20 182 ALA B CA 1
ATOM 3568 C C . ALA B 1 190 ? 25.711 -5.608 89.053 1.00 12.58 182 ALA B C 1
ATOM 3569 O O . ALA B 1 190 ? 25.133 -6.576 89.595 1.00 14.61 182 ALA B O 1
ATOM 3571 N N . PHE B 1 191 ? 25.071 -4.591 88.501 1.00 11.79 183 PHE B N 1
ATOM 3572 C CA . PHE B 1 191 ? 23.623 -4.533 88.410 1.00 11.64 183 PHE B CA 1
ATOM 3573 C C . PHE B 1 191 ? 23.253 -5.049 87.022 1.00 13.11 183 PHE B C 1
ATOM 3574 O O . PHE B 1 191 ? 23.594 -4.362 86.017 1.00 14.38 183 PHE B O 1
ATOM 3582 N N . ARG B 1 192 ? 22.570 -6.204 86.940 1.00 13.88 184 ARG B N 1
ATOM 3583 C CA . ARG B 1 192 ? 22.217 -6.747 85.639 1.00 15.09 184 ARG B CA 1
ATOM 3584 C C . ARG B 1 192 ? 20.734 -6.621 85.385 1.00 14.99 184 ARG B C 1
ATOM 3585 O O . ARG B 1 192 ? 19.922 -7.169 86.137 1.00 16.41 184 ARG B O 1
ATOM 3593 N N . LEU B 1 193 ? 20.360 -5.953 84.302 1.00 14.90 185 LEU B N 1
ATOM 3594 C CA . LEU B 1 193 ? 18.957 -5.786 83.941 1.00 16.20 185 LEU B CA 1
ATOM 3595 C C . LEU B 1 193 ? 18.380 -7.142 83.599 1.00 18.52 185 LEU B C 1
ATOM 3596 O O . LEU B 1 193 ? 18.964 -7.948 82.826 1.00 17.82 185 LEU B O 1
ATOM 3601 N N . LYS B 1 194 ? 17.200 -7.449 84.155 1.00 19.81 186 LYS B N 1
ATOM 3602 C CA . LYS B 1 194 ? 16.645 -8.764 83.893 1.00 22.10 186 LYS B CA 1
ATOM 3603 C C . LYS B 1 194 ? 16.056 -8.901 82.504 1.00 23.98 186 LYS B C 1
ATOM 3604 O O . LYS B 1 194 ? 15.922 -10.023 82.027 1.00 26.75 186 LYS B O 1
ATOM 3610 N N . ASP B 1 195 ? 15.703 -7.791 81.864 1.00 23.25 187 ASP B N 1
ATOM 3611 C CA . ASP B 1 195 ? 15.169 -7.819 80.481 1.00 24.86 187 ASP B CA 1
ATOM 3612 C C . ASP B 1 195 ? 16.254 -7.164 79.616 1.00 22.79 187 ASP B C 1
ATOM 3613 O O . ASP B 1 195 ? 16.149 -5.987 79.299 1.00 22.15 187 ASP B O 1
ATOM 3618 N N . PRO B 1 196 ? 17.259 -7.940 79.183 1.00 22.35 188 PRO B N 1
ATOM 3619 C CA . PRO B 1 196 ? 18.322 -7.309 78.372 1.00 22.35 188 PRO B CA 1
ATOM 3620 C C . PRO B 1 196 ? 17.872 -6.690 77.060 1.00 23.08 188 PRO B C 1
ATOM 3621 O O . PRO B 1 196 ? 16.931 -7.178 76.408 1.00 23.59 188 PRO B O 1
ATOM 3625 N N . VAL B 1 197 ? 18.554 -5.601 76.706 1.00 21.85 189 VAL B N 1
ATOM 3626 C CA . VAL B 1 197 ? 18.264 -4.785 75.541 1.00 22.66 189 VAL B CA 1
ATOM 3627 C C . VAL B 1 197 ? 19.520 -4.740 74.659 1.00 22.26 189 VAL B C 1
ATOM 3628 O O . VAL B 1 197 ? 20.558 -4.223 75.067 1.00 21.23 189 VAL B O 1
ATOM 3632 N N . LYS B 1 198 ? 19.388 -5.256 73.445 1.00 22.93 190 LYS B N 1
ATOM 3633 C CA . LYS B 1 198 ? 20.480 -5.337 72.479 1.00 22.31 190 LYS B CA 1
ATOM 3634 C C . LYS B 1 198 ? 20.658 -4.069 71.636 1.00 21.79 190 LYS B C 1
ATOM 3635 O O . LYS B 1 198 ? 21.759 -3.744 71.149 1.00 20.32 190 LYS B O 1
ATOM 3641 N N . LYS B 1 199 ? 19.570 -3.340 71.442 1.00 20.48 191 LYS B N 1
ATOM 3642 C CA . LYS B 1 199 ? 19.603 -2.150 70.641 1.00 21.27 191 LYS B CA 1
ATOM 3643 C C . LYS B 1 199 ? 18.570 -1.212 71.202 1.00 21.56 191 LYS B C 1
ATOM 3644 O O . LYS B 1 199 ? 17.513 -1.677 71.639 1.00 23.97 191 LYS B O 1
ATOM 3650 N N . GLY B 1 200 ? 18.867 0.064 71.182 1.00 20.58 192 GLY B N 1
ATOM 3651 C CA . GLY B 1 200 ? 17.917 1.048 71.699 1.00 21.25 192 GLY B CA 1
ATOM 3652 C C . GLY B 1 200 ? 18.533 2.334 72.157 1.00 21.03 192 GLY B C 1
ATOM 3653 O O . GLY B 1 200 ? 19.687 2.656 71.856 1.00 20.85 192 GLY B O 1
ATOM 3654 N N . ARG B 1 201 ? 17.770 3.097 72.923 1.00 19.90 193 ARG B N 1
ATOM 3655 C CA . ARG B 1 201 ? 18.241 4.351 73.445 1.00 20.01 193 ARG B CA 1
ATOM 3656 C C . ARG B 1 201 ? 17.878 4.375 74.921 1.00 21.05 193 ARG B C 1
ATOM 3657 O O . ARG B 1 201 ? 16.752 4.057 75.289 1.00 22.25 193 ARG B O 1
ATOM 3665 N N . VAL B 1 202 ? 18.857 4.676 75.764 1.00 18.52 194 VAL B N 1
ATOM 3666 C CA . VAL B 1 202 ? 18.575 4.728 77.200 1.00 19.14 194 VAL B CA 1
ATOM 3667 C C . VAL B 1 202 ? 19.067 5.990 77.809 1.00 19.54 194 VAL B C 1
ATOM 3668 O O . VAL B 1 202 ? 20.033 6.598 77.371 1.00 18.91 194 VAL B O 1
ATOM 3672 N N . LYS B 1 203 ? 18.337 6.434 78.829 1.00 19.43 195 LYS B N 1
ATOM 3673 C CA . LYS B 1 203 ? 18.728 7.586 79.581 1.00 19.55 195 LYS B CA 1
ATOM 3674 C C . LYS B 1 203 ? 18.464 7.216 81.049 1.00 18.53 195 LYS B C 1
ATOM 3675 O O . LYS B 1 203 ? 17.400 6.690 81.385 1.00 19.95 195 LYS B O 1
ATOM 3681 N N . PHE B 1 204 ? 19.421 7.497 81.933 1.00 17.86 196 PHE B N 1
ATOM 3682 C CA . PHE B 1 204 ? 19.224 7.139 83.340 1.00 17.01 196 PHE B CA 1
ATOM 3683 C C . PHE B 1 204 ? 20.163 7.959 84.205 1.00 17.16 196 PHE B C 1
ATOM 3684 O O . PHE B 1 204 ? 21.107 8.623 83.728 1.00 16.33 196 PHE B O 1
ATOM 3692 N N . ASP B 1 205 ? 19.887 7.946 85.508 1.00 16.63 197 ASP B N 1
ATOM 3693 C CA . ASP B 1 205 ? 20.682 8.708 86.455 1.00 15.80 197 ASP B CA 1
ATOM 3694 C C . ASP B 1 205 ? 21.540 7.769 87.287 1.00 15.99 197 ASP B C 1
ATOM 3695 O O . ASP B 1 205 ? 21.058 6.871 87.991 1.00 16.47 197 ASP B O 1
ATOM 3700 N N . VAL B 1 206 ? 22.852 7.915 87.118 1.00 15.36 198 VAL B N 1
ATOM 3701 C CA . VAL B 1 206 ? 23.795 7.061 87.823 1.00 15.88 198 VAL B CA 1
ATOM 3702 C C . VAL B 1 206 ? 23.613 7.149 89.314 1.00 17.35 198 VAL B C 1
ATOM 3703 O O . VAL B 1 206 ? 23.936 6.191 90.035 1.00 15.57 198 VAL B O 1
ATOM 3707 N N . ARG B 1 207 ? 23.042 8.273 89.783 1.00 17.11 199 ARG B N 1
ATOM 3708 C CA . ARG B 1 207 ? 22.837 8.400 91.228 1.00 19.16 199 ARG B CA 1
ATOM 3709 C C . ARG B 1 207 ? 22.018 7.246 91.804 1.00 18.12 199 ARG B C 1
ATOM 3710 O O . ARG B 1 207 ? 22.278 6.831 92.943 1.00 17.20 199 ARG B O 1
ATOM 3718 N N . HIS B 1 208 ? 21.032 6.725 91.062 1.00 17.69 200 HIS B N 1
ATOM 3719 C CA . HIS B 1 208 ? 20.235 5.612 91.598 1.00 18.11 200 HIS B CA 1
ATOM 3720 C C . HIS B 1 208 ? 21.078 4.377 91.862 1.00 17.37 200 HIS B C 1
ATOM 3721 O O . HIS B 1 208 ? 20.860 3.648 92.813 1.00 16.51 200 HIS B O 1
ATOM 3728 N N . PHE B 1 209 ? 22.068 4.129 91.004 1.00 14.94 201 PHE B N 1
ATOM 3729 C CA . PHE B 1 209 ? 22.922 2.970 91.210 1.00 15.46 201 PHE B CA 1
ATOM 3730 C C . PHE B 1 209 ? 23.921 3.203 92.333 1.00 14.20 201 PHE B C 1
ATOM 3731 O O . PHE B 1 209 ? 24.268 2.270 93.065 1.00 15.93 201 PHE B O 1
ATOM 3739 N N . LEU B 1 210 ? 24.403 4.432 92.479 1.00 14.49 202 LEU B N 1
ATOM 3740 C CA . LEU B 1 210 ? 25.297 4.725 93.593 1.00 16.81 202 LEU B CA 1
ATOM 3741 C C . LEU B 1 210 ? 24.536 4.547 94.904 1.00 17.31 202 LEU B C 1
ATOM 3742 O O . LEU B 1 210 ? 25.089 4.016 95.853 1.00 17.02 202 LEU B O 1
ATOM 3747 N N . ASP B 1 211 ? 23.276 4.970 94.937 1.00 17.94 203 ASP B N 1
ATOM 3748 C CA . ASP B 1 211 ? 22.511 4.873 96.182 1.00 18.01 203 ASP B CA 1
ATOM 3749 C C . ASP B 1 211 ? 22.294 3.410 96.536 1.00 17.74 203 ASP B C 1
ATOM 3750 O O . ASP B 1 211 ? 22.481 3.038 97.722 1.00 18.47 203 ASP B O 1
ATOM 3755 N N . ALA B 1 212 ? 21.894 2.593 95.550 1.00 16.90 204 ALA B N 1
ATOM 3756 C CA . ALA B 1 212 ? 21.688 1.183 95.788 1.00 16.34 204 ALA B CA 1
ATOM 3757 C C . ALA B 1 212 ? 23.001 0.518 96.224 1.00 17.28 204 ALA B C 1
ATOM 3758 O O . ALA B 1 212 ? 23.016 -0.275 97.138 1.00 16.82 204 ALA B O 1
ATOM 3760 N N . ALA B 1 213 ? 24.129 0.873 95.589 1.00 14.76 205 ALA B N 1
ATOM 3761 C CA . ALA B 1 213 ? 25.403 0.299 95.973 1.00 15.82 205 ALA B CA 1
ATOM 3762 C C . ALA B 1 213 ? 25.795 0.685 97.389 1.00 16.05 205 ALA B C 1
ATOM 3763 O O . ALA B 1 213 ? 26.293 -0.175 98.114 1.00 15.43 205 ALA B O 1
ATOM 3765 N N . GLY B 1 214 ? 25.567 1.950 97.758 1.00 16.32 206 GLY B N 1
ATOM 3766 C CA . GLY B 1 214 ? 25.880 2.449 99.100 1.00 15.65 206 GLY B CA 1
ATOM 3767 C C . GLY B 1 214 ? 25.074 1.660 100.108 1.00 17.53 206 GLY B C 1
ATOM 3768 O O . GLY B 1 214 ? 25.611 1.232 101.140 1.00 18.70 206 GLY B O 1
ATOM 3769 N N . LYS B 1 215 ? 23.816 1.403 99.785 1.00 17.58 207 LYS B N 1
ATOM 3770 C CA . LYS B 1 215 ? 22.996 0.595 100.707 1.00 18.70 207 LYS B CA 1
ATOM 3771 C C . LYS B 1 215 ? 23.539 -0.820 100.833 1.00 19.73 207 LYS B C 1
ATOM 3772 O O . LYS B 1 215 ? 23.707 -1.335 101.951 1.00 19.97 207 LYS B O 1
ATOM 3778 N N . ALA B 1 216 ? 23.839 -1.470 99.719 1.00 18.25 208 ALA B N 1
ATOM 3779 C CA . ALA B 1 216 ? 24.366 -2.820 99.789 1.00 19.13 208 ALA B CA 1
ATOM 3780 C C . ALA B 1 216 ? 25.708 -2.926 100.523 1.00 18.62 208 ALA B C 1
ATOM 3781 O O . ALA B 1 216 ? 25.994 -3.940 101.172 1.00 20.33 208 ALA B O 1
ATOM 3783 N N . LEU B 1 217 ? 26.538 -1.889 100.456 1.00 17.99 209 LEU B N 1
ATOM 3784 C CA . LEU B 1 217 ? 27.848 -1.944 101.090 1.00 18.18 209 LEU B CA 1
ATOM 3785 C C . LEU B 1 217 ? 27.900 -1.317 102.481 1.00 19.06 209 LEU B C 1
ATOM 3786 O O . LEU B 1 217 ? 28.940 -1.273 103.064 1.00 17.79 209 LEU B O 1
ATOM 3791 N N . SER B 1 218 ? 26.761 -0.842 102.966 1.00 19.30 210 SER B N 1
ATOM 3792 C CA . SER B 1 218 ? 26.678 -0.198 104.282 1.00 19.99 210 SER B CA 1
ATOM 3793 C C . SER B 1 218 ? 27.311 -1.026 105.384 1.00 19.99 210 SER B C 1
ATOM 3794 O O . SER B 1 218 ? 28.015 -0.495 106.270 1.00 20.32 210 SER B O 1
ATOM 3797 N N . SER B 1 219 ? 27.077 -2.329 105.318 1.00 19.20 211 SER B N 1
ATOM 3798 C CA . SER B 1 219 ? 27.601 -3.212 106.329 1.00 19.62 211 SER B CA 1
ATOM 3799 C C . SER B 1 219 ? 28.904 -3.875 105.994 1.00 21.74 211 SER B C 1
ATOM 3800 O O . SER B 1 219 ? 29.318 -4.808 106.677 1.00 21.98 211 SER B O 1
ATOM 3803 N N . SER B 1 220 ? 29.546 -3.425 104.926 1.00 21.67 212 SER B N 1
ATOM 3804 C CA . SER B 1 220 ? 30.826 -4.010 104.512 1.00 24.11 212 SER B CA 1
ATOM 3805 C C . SER B 1 220 ? 31.990 -3.783 105.472 1.00 26.28 212 SER B C 1
ATOM 3806 O O . SER B 1 220 ? 32.208 -2.685 105.965 1.00 27.38 212 SER B O 1
ATOM 3809 N N . ALA B 1 221 ? 32.765 -4.834 105.677 1.00 29.32 213 ALA B N 1
ATOM 3810 C CA . ALA B 1 221 ? 33.942 -4.773 106.530 1.00 31.14 213 ALA B CA 1
ATOM 3811 C C . ALA B 1 221 ? 35.162 -4.301 105.704 1.00 32.48 213 ALA B C 1
ATOM 3812 O O . ALA B 1 221 ? 36.248 -4.080 106.253 1.00 33.88 213 ALA B O 1
ATOM 3814 N N . ARG B 1 222 ? 34.976 -4.157 104.393 1.00 32.75 214 ARG B N 1
ATOM 3815 C CA . ARG B 1 222 ? 36.063 -3.750 103.496 1.00 32.56 214 ARG B CA 1
ATOM 3816 C C . ARG B 1 222 ? 35.983 -2.257 103.063 1.00 31.84 214 ARG B C 1
ATOM 3817 O O . ARG B 1 222 ? 37.012 -1.584 102.937 1.00 31.51 214 ARG B O 1
ATOM 3825 N N . VAL B 1 223 ? 34.772 -1.732 102.869 1.00 31.33 215 VAL B N 1
ATOM 3826 C CA . VAL B 1 223 ? 34.604 -0.325 102.445 1.00 31.36 215 VAL B CA 1
ATOM 3827 C C . VAL B 1 223 ? 34.364 0.615 103.633 1.00 32.15 215 VAL B C 1
ATOM 3828 O O . VAL B 1 223 ? 33.322 0.569 104.278 1.00 32.52 215 VAL B O 1
ATOM 3832 N N . LYS B 1 224 ? 35.331 1.478 103.919 1.00 33.42 216 LYS B N 1
ATOM 3833 C CA . LYS B 1 224 ? 35.235 2.372 105.084 1.00 34.33 216 LYS B CA 1
ATOM 3834 C C . LYS B 1 224 ? 34.093 3.380 105.115 1.00 33.64 216 LYS B C 1
ATOM 3835 O O . LYS B 1 224 ? 33.286 3.372 106.043 1.00 35.11 216 LYS B O 1
ATOM 3841 N N . ASP B 1 225 ? 34.039 4.243 104.109 1.00 31.62 217 ASP B N 1
ATOM 3842 C CA . ASP B 1 225 ? 33.048 5.313 103.995 1.00 29.42 217 ASP B CA 1
ATOM 3843 C C . ASP B 1 225 ? 32.719 5.415 102.515 1.00 26.44 217 ASP B C 1
ATOM 3844 O O . ASP B 1 225 ? 33.466 6.055 101.778 1.00 24.80 217 ASP B O 1
ATOM 3849 N N . PHE B 1 226 ? 31.622 4.806 102.083 1.00 22.75 218 PHE B N 1
ATOM 3850 C CA . PHE B 1 226 ? 31.272 4.828 100.662 1.00 21.45 218 PHE B CA 1
ATOM 3851 C C . PHE B 1 226 ? 31.191 6.218 100.041 1.00 21.52 218 PHE B C 1
ATOM 3852 O O . PHE B 1 226 ? 31.749 6.472 98.959 1.00 20.95 218 PHE B O 1
ATOM 3860 N N . GLU B 1 227 ? 30.510 7.147 100.707 1.00 20.90 219 GLU B N 1
ATOM 3861 C CA . GLU B 1 227 ? 30.351 8.488 100.168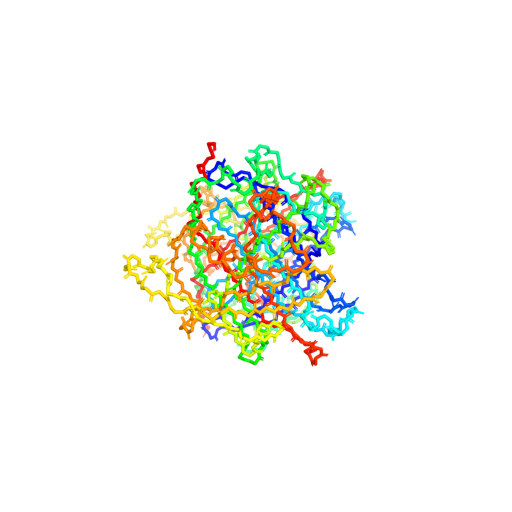 1.00 21.01 219 GLU B CA 1
ATOM 3862 C C . GLU B 1 227 ? 31.644 9.319 100.093 1.00 19.22 219 GLU B C 1
ATOM 3863 O O . GLU B 1 227 ? 31.662 10.306 99.378 1.00 20.14 219 GLU B O 1
ATOM 3869 N N . ASP B 1 228 ? 32.714 8.884 100.773 1.00 19.61 220 ASP B N 1
ATOM 3870 C CA . ASP B 1 228 ? 34.003 9.599 100.724 1.00 19.79 220 ASP B CA 1
ATOM 3871 C C . ASP B 1 228 ? 34.896 9.093 99.579 1.00 18.26 220 ASP B C 1
ATOM 3872 O O . ASP B 1 228 ? 35.928 9.692 99.279 1.00 19.44 220 ASP B O 1
ATOM 3877 N N . LEU B 1 229 ? 34.497 7.988 98.961 1.00 17.55 221 LEU B N 1
ATOM 3878 C CA . LEU B 1 229 ? 35.271 7.512 97.821 1.00 16.36 221 LEU B CA 1
ATOM 3879 C C . LEU B 1 229 ? 35.118 8.473 96.658 1.00 15.23 221 LEU B C 1
ATOM 3880 O O . LEU B 1 229 ? 34.145 9.197 96.509 1.00 15.72 221 LEU B O 1
ATOM 3885 N N . TYR B 1 230 ? 36.103 8.449 95.767 1.00 15.49 222 TYR B N 1
ATOM 3886 C CA . TYR B 1 230 ? 36.049 9.283 94.583 1.00 15.02 222 TYR B CA 1
ATOM 3887 C C . TYR B 1 230 ? 35.432 8.525 93.395 1.00 13.47 222 TYR B C 1
ATOM 3888 O O . TYR B 1 230 ? 35.838 7.390 93.100 1.00 13.71 222 TYR B O 1
ATOM 3897 N N . PHE B 1 231 ? 34.446 9.142 92.781 1.00 13.40 223 PHE B N 1
ATOM 3898 C CA . PHE B 1 231 ? 33.791 8.625 91.561 1.00 12.45 223 PHE B CA 1
ATOM 3899 C C . PHE B 1 231 ? 34.746 9.118 90.474 1.00 12.76 223 PHE B C 1
ATOM 3900 O O . PHE B 1 231 ? 34.796 10.303 90.113 1.00 13.23 223 PHE B O 1
ATOM 3908 N N . THR B 1 232 ? 35.484 8.175 89.878 1.00 11.89 224 THR B N 1
ATOM 3909 C CA . THR B 1 232 ? 36.547 8.587 88.938 1.00 11.87 224 THR B CA 1
ATOM 3910 C C . THR B 1 232 ? 36.230 8.710 87.458 1.00 10.32 224 THR B C 1
ATOM 3911 O O . THR B 1 232 ? 36.792 9.574 86.785 1.00 11.49 224 THR B O 1
ATOM 3915 N N . VAL B 1 233 ? 35.240 7.927 87.021 1.00 10.31 225 VAL B N 1
ATOM 3916 C CA . VAL B 1 233 ? 35.013 7.764 85.594 1.00 10.14 225 VAL B CA 1
ATOM 3917 C C . VAL B 1 233 ? 33.687 7.132 85.324 1.00 10.33 225 VAL B C 1
ATOM 3918 O O . VAL B 1 233 ? 33.087 6.561 86.193 1.00 11.17 225 VAL B O 1
ATOM 3922 N N . TRP B 1 234 ? 33.255 7.227 84.088 1.00 9.75 226 TRP B N 1
ATOM 3923 C CA . TRP B 1 234 ? 32.069 6.512 83.657 1.00 9.84 226 TRP B CA 1
ATOM 3924 C C . TRP B 1 234 ? 32.493 5.908 82.315 1.00 10.33 226 TRP B C 1
ATOM 3925 O O . TRP B 1 234 ? 32.755 6.620 81.361 1.00 10.40 226 TRP B O 1
ATOM 3936 N N . GLU B 1 235 ? 32.541 4.590 82.296 1.00 8.69 227 GLU B N 1
ATOM 3937 C CA . GLU B 1 235 ? 32.962 3.814 81.106 1.00 9.28 227 GLU B CA 1
ATOM 3938 C C . GLU B 1 235 ? 31.762 3.176 80.460 1.00 10.22 227 GLU B C 1
ATOM 3939 O O . GLU B 1 235 ? 30.857 2.723 81.144 1.00 10.04 227 GLU B O 1
ATOM 3945 N N . ILE B 1 236 ? 31.750 3.093 79.137 1.00 9.21 228 ILE B N 1
ATOM 3946 C CA . ILE B 1 236 ? 30.648 2.510 78.392 1.00 8.87 228 ILE B CA 1
ATOM 3947 C C . ILE B 1 236 ? 31.282 1.569 77.349 1.00 9.29 228 ILE B C 1
ATOM 3948 O O . ILE B 1 236 ? 32.047 2.031 76.490 1.00 10.37 228 ILE B O 1
ATOM 3953 N N . GLY B 1 237 ? 30.935 0.292 77.387 1.00 8.74 229 GLY B N 1
ATOM 3954 C CA . GLY B 1 237 ? 31.572 -0.640 76.467 1.00 9.44 229 GLY B CA 1
ATOM 3955 C C . GLY B 1 237 ? 30.953 -2.016 76.503 1.00 9.45 229 GLY B C 1
ATOM 3956 O O . GLY B 1 237 ? 29.854 -2.209 77.013 1.00 10.76 229 GLY B O 1
ATOM 3957 N N . THR B 1 238 ? 31.648 -3.012 75.966 1.00 8.54 230 THR B N 1
ATOM 3958 C CA . THR B 1 238 ? 31.127 -4.363 75.890 1.00 8.82 230 THR B CA 1
ATOM 3959 C C . THR B 1 238 ? 32.185 -5.335 76.335 1.00 8.83 230 THR B C 1
ATOM 3960 O O . THR B 1 238 ? 33.251 -5.471 75.677 1.00 10.32 230 THR B O 1
ATOM 3964 N N . GLU B 1 239 ? 31.962 -6.038 77.443 1.00 8.95 231 GLU B N 1
ATOM 3965 C CA . GLU B 1 239 ? 32.924 -7.055 77.820 1.00 9.38 231 GLU B CA 1
ATOM 3966 C C . GLU B 1 239 ? 32.628 -8.252 76.933 1.00 9.81 231 GLU B C 1
ATOM 3967 O O . GLU B 1 239 ? 31.472 -8.471 76.515 1.00 11.06 231 GLU B O 1
ATOM 3973 N N . PHE B 1 240 ? 33.656 -9.035 76.644 1.00 9.13 232 PHE B N 1
ATOM 3974 C CA . PHE B 1 240 ? 33.395 -10.220 75.845 1.00 10.53 232 PHE B CA 1
ATOM 3975 C C . PHE B 1 240 ? 34.393 -11.299 76.156 1.00 10.25 232 PHE B C 1
ATOM 3976 O O . PHE B 1 240 ? 35.475 -11.053 76.660 1.00 10.98 232 PHE B O 1
ATOM 3984 N N . GLY B 1 241 ? 33.973 -12.526 75.794 1.00 11.25 233 GLY B N 1
ATOM 3985 C CA . GLY B 1 241 ? 34.865 -13.676 75.894 1.00 12.25 233 GLY B CA 1
ATOM 3986 C C . GLY B 1 241 ? 34.756 -14.514 77.163 1.00 14.28 233 GLY B C 1
ATOM 3987 O O . GLY B 1 241 ? 34.078 -14.120 78.116 1.00 14.91 233 GLY B O 1
ATOM 3988 N N . SER B 1 242 ? 35.416 -15.665 77.138 1.00 14.18 234 SER B N 1
ATOM 3989 C CA . SER B 1 242 ? 35.449 -16.593 78.272 1.00 14.89 234 SER B CA 1
ATOM 3990 C C . SER B 1 242 ? 36.761 -17.352 78.091 1.00 16.80 234 SER B C 1
ATOM 3991 O O . SER B 1 242 ? 37.411 -17.208 77.063 1.00 15.17 234 SER B O 1
ATOM 3994 N N . PRO B 1 243 ? 37.175 -18.186 79.060 1.00 16.62 235 PRO B N 1
ATOM 3995 C CA . PRO B 1 243 ? 38.429 -18.911 78.903 1.00 17.92 235 PRO B CA 1
ATOM 3996 C C . PRO B 1 243 ? 38.406 -19.916 77.766 1.00 17.37 235 PRO B C 1
ATOM 3997 O O . PRO B 1 243 ? 39.478 -20.337 77.345 1.00 20.24 235 PRO B O 1
ATOM 4001 N N . GLU B 1 244 ? 37.228 -20.255 77.250 1.00 18.35 236 GLU B N 1
ATOM 4002 C CA . GLU B 1 244 ? 37.149 -21.270 76.181 1.00 19.94 236 GLU B CA 1
ATOM 4003 C C . GLU B 1 244 ? 36.943 -20.617 74.825 1.00 19.75 236 GLU B C 1
ATOM 4004 O O . GLU B 1 244 ? 36.898 -21.319 73.812 1.00 20.96 236 GLU B O 1
ATOM 4010 N N . THR B 1 245 ? 36.789 -19.284 74.785 1.00 16.17 237 THR B N 1
ATOM 4011 C CA . THR B 1 245 ? 36.501 -18.580 73.526 1.00 14.56 237 THR B CA 1
ATOM 4012 C C . THR B 1 245 ? 37.759 -18.396 72.688 1.00 13.34 237 THR B C 1
ATOM 4013 O O . THR B 1 245 ? 38.666 -17.706 73.093 1.00 15.80 237 THR B O 1
ATOM 4017 N N . LYS B 1 246 ? 37.809 -19.037 71.508 1.00 13.53 238 LYS B N 1
ATOM 4018 C CA . LYS B 1 246 ? 38.984 -18.960 70.659 1.00 13.63 238 LYS B CA 1
ATOM 4019 C C . LYS B 1 246 ? 38.857 -17.934 69.568 1.00 11.18 238 LYS B C 1
ATOM 4020 O O . LYS B 1 246 ? 39.873 -17.530 69.018 1.00 10.91 238 LYS B O 1
ATOM 4026 N N . SER B 1 247 ? 37.638 -17.516 69.268 1.00 11.88 239 SER B N 1
ATOM 4027 C CA . SER B 1 247 ? 37.453 -16.501 68.230 1.00 12.28 239 SER B CA 1
ATOM 4028 C C . SER B 1 247 ? 36.291 -15.656 68.650 1.00 12.59 239 SER B C 1
ATOM 4029 O O . SER B 1 247 ? 35.427 -16.100 69.422 1.00 14.22 239 SER B O 1
ATOM 4032 N N . ALA B 1 248 ? 36.211 -14.467 68.080 1.00 12.32 240 ALA B N 1
ATOM 4033 C CA . ALA B 1 248 ? 35.143 -13.566 68.432 1.00 10.88 240 ALA B CA 1
ATOM 4034 C C . ALA B 1 248 ? 34.806 -12.645 67.263 1.00 11.28 240 ALA B C 1
ATOM 4035 O O . ALA B 1 248 ? 35.702 -11.960 66.717 1.00 11.99 240 ALA B O 1
ATOM 4037 N N . GLN B 1 249 ? 33.531 -12.598 66.886 1.00 12.77 241 GLN B N 1
ATOM 4038 C CA . GLN B 1 249 ? 33.056 -11.738 65.824 1.00 13.30 241 GLN B CA 1
ATOM 4039 C C . GLN B 1 249 ? 31.893 -10.944 66.392 1.00 12.85 241 GLN B C 1
ATOM 4040 O O . GLN B 1 249 ? 30.851 -11.516 66.784 1.00 12.90 241 GLN B O 1
ATOM 4046 N N . PHE B 1 250 ? 32.071 -9.636 66.501 1.00 11.27 242 PHE B N 1
ATOM 4047 C CA . PHE B 1 250 ? 30.979 -8.771 67.026 1.00 11.83 242 PHE B CA 1
ATOM 4048 C C . PHE B 1 250 ? 31.301 -7.327 66.763 1.00 13.15 242 PHE B C 1
ATOM 4049 O O . PHE B 1 250 ? 32.423 -6.974 66.321 1.00 12.96 242 PHE B O 1
ATOM 4057 N N . GLY B 1 251 ? 30.359 -6.435 67.036 1.00 12.77 243 GLY B N 1
ATOM 4058 C CA . GLY B 1 251 ? 30.634 -5.034 66.826 1.00 13.08 243 GLY B CA 1
ATOM 4059 C C . GLY B 1 251 ? 29.498 -4.231 67.383 1.00 14.10 243 GLY B C 1
ATOM 4060 O O . GLY B 1 251 ? 28.484 -4.798 67.860 1.00 15.11 243 GLY B O 1
ATOM 4061 N N . TRP B 1 252 ? 29.664 -2.927 67.357 1.00 12.81 244 TRP B N 1
ATOM 4062 C CA . TRP B 1 252 ? 28.623 -2.039 67.879 1.00 13.63 244 TRP B CA 1
ATOM 4063 C C . TRP B 1 252 ? 28.808 -0.630 67.396 1.00 13.63 244 TRP B C 1
ATOM 4064 O O . TRP B 1 252 ? 29.828 -0.235 66.796 1.00 12.01 244 TRP B O 1
ATOM 4075 N N . LYS B 1 253 ? 27.772 0.165 67.685 1.00 14.38 245 LYS B N 1
ATOM 4076 C CA . LYS B 1 253 ? 27.737 1.546 67.342 1.00 14.27 245 LYS B CA 1
ATOM 4077 C C . LYS B 1 253 ? 27.050 2.296 68.495 1.00 12.61 245 LYS B C 1
ATOM 4078 O O . LYS B 1 253 ? 26.024 1.813 69.008 1.00 14.62 245 LYS B O 1
ATOM 4084 N N . PHE B 1 254 ? 27.632 3.414 68.900 1.00 12.50 246 PHE B N 1
ATOM 4085 C CA . PHE B 1 254 ? 27.037 4.271 69.937 1.00 14.22 246 PHE B CA 1
ATOM 4086 C C . PHE B 1 254 ? 26.844 5.606 69.281 1.00 14.57 246 PHE B C 1
ATOM 4087 O O . PHE B 1 254 ? 27.736 6.110 68.598 1.00 14.04 246 PHE B O 1
ATOM 4095 N N . GLU B 1 255 ? 25.650 6.201 69.512 1.00 15.28 247 GLU B N 1
ATOM 4096 C CA . GLU B 1 255 ? 25.314 7.523 68.982 1.00 17.51 247 GLU B CA 1
ATOM 4097 C C . GLU B 1 255 ? 24.523 8.280 70.038 1.00 18.78 247 GLU B C 1
ATOM 4098 O O . GLU B 1 255 ? 24.248 7.755 71.092 1.00 16.83 247 GLU B O 1
ATOM 4104 N N . ASN B 1 256 ? 24.156 9.509 69.712 1.00 20.03 248 ASN B N 1
ATOM 4105 C CA . ASN B 1 256 ? 23.289 10.317 70.591 1.00 21.02 248 ASN B CA 1
ATOM 4106 C C . ASN B 1 256 ? 23.704 10.341 72.061 1.00 19.60 248 ASN B C 1
ATOM 4107 O O . ASN B 1 256 ? 22.890 10.128 72.950 1.00 20.71 248 ASN B O 1
ATOM 4112 N N . PHE B 1 257 ? 24.958 10.635 72.311 1.00 19.32 249 PHE B N 1
ATOM 4113 C CA . PHE B 1 257 ? 25.498 10.647 73.652 1.00 17.58 249 PHE B CA 1
ATOM 4114 C C . PHE B 1 257 ? 25.417 12.023 74.307 1.00 18.87 249 PHE B C 1
ATOM 4115 O O . PHE B 1 257 ? 25.773 13.037 73.705 1.00 18.99 249 PHE B O 1
ATOM 4123 N N . SER B 1 258 ? 24.922 12.041 75.541 1.00 18.98 250 SER B N 1
ATOM 4124 C CA . SER B 1 258 ? 24.891 13.288 76.272 1.00 20.42 250 SER B CA 1
ATOM 4125 C C . SER B 1 258 ? 25.004 12.957 77.736 1.00 19.43 250 SER B C 1
ATOM 4126 O O . SER B 1 258 ? 24.676 11.834 78.157 1.00 20.24 250 SER B O 1
ATOM 4129 N N . ILE B 1 259 ? 25.500 13.901 78.494 1.00 20.20 251 ILE B N 1
ATOM 4130 C CA . ILE B 1 259 ? 25.578 13.699 79.935 1.00 21.06 251 ILE B CA 1
ATOM 4131 C C . ILE B 1 259 ? 25.197 14.991 80.643 1.00 22.52 251 ILE B C 1
ATOM 4132 O O . ILE B 1 259 ? 25.331 16.090 80.068 1.00 22.99 251 ILE B O 1
ATOM 4137 N N . ASP B 1 260 ? 24.728 14.836 81.880 1.00 21.78 252 ASP B N 1
ATOM 4138 C CA . ASP B 1 260 ? 24.390 16.000 82.718 1.00 22.14 252 ASP B CA 1
ATOM 4139 C C . ASP B 1 260 ? 24.897 15.665 84.124 1.00 20.96 252 ASP B C 1
ATOM 4140 O O . ASP B 1 260 ? 24.219 14.978 84.899 1.00 21.90 252 ASP B O 1
ATOM 4145 N N . LEU B 1 261 ? 26.116 16.088 84.414 1.00 21.76 253 LEU B N 1
ATOM 4146 C CA . LEU B 1 261 ? 26.742 15.859 85.701 1.00 21.51 253 LEU B CA 1
ATOM 4147 C C . LEU B 1 261 ? 26.558 17.076 86.632 1.00 22.86 253 LEU B C 1
ATOM 4148 O O . LEU B 1 261 ? 27.062 18.150 86.342 1.00 21.72 253 LEU B O 1
ATOM 4153 N N . GLU B 1 262 ? 25.830 16.887 87.732 1.00 23.01 254 GLU B N 1
ATOM 4154 C CA . GLU B 1 262 ? 25.617 17.963 88.710 1.00 25.36 254 GLU B CA 1
ATOM 4155 C C . GLU B 1 262 ? 26.372 17.670 89.990 1.00 25.63 254 GLU B C 1
ATOM 4156 O O . GLU B 1 262 ? 26.037 16.732 90.733 1.00 24.06 254 GLU B O 1
ATOM 4162 N N . VAL B 1 263 ? 27.377 18.490 90.250 1.00 28.55 255 VAL B N 1
ATOM 4163 C CA . VAL B 1 263 ? 28.211 18.348 91.413 1.00 32.69 255 VAL B CA 1
ATOM 4164 C C . VAL B 1 263 ? 28.009 19.539 92.333 1.00 35.22 255 VAL B C 1
ATOM 4165 O O . VAL B 1 263 ? 28.058 20.674 91.883 1.00 35.21 255 VAL B O 1
ATOM 4169 N N . ARG B 1 264 ? 27.766 19.280 93.610 1.00 38.45 256 ARG B N 1
ATOM 4170 C CA . ARG B 1 264 ? 27.589 20.359 94.586 1.00 42.19 256 ARG B CA 1
ATOM 4171 C C . ARG B 1 264 ? 28.334 19.944 95.827 1.00 43.12 256 ARG B C 1
ATOM 4172 O O . ARG B 1 264 ? 27.991 18.821 96.252 1.00 44.77 256 ARG B O 1
#

InterPro domains:
  IPR002594 Glycoside hydrolase family 12 [PF01670] (18-254)
  IPR013319 Glycoside hydrolase family 11/12 [G3DSA:2.60.120.180] (1-257)
  IPR013320 Concanavalin A-like lectin/glucanase domain superfamily [SSF49899] (10-255)

Foldseek 3Di:
DDKDKDFDKDWDAAPRAIKMWTQWQPFWPDKDFTWMWDDDNFKIKIWTWIFQTATNDQVVFFGTWGWMKAFADQQVLDHGPDGPDWDFLLQFPWKKKKKWKAKWWDQPKWKWWKKKWKWALDRRHNDHAFQIEIEMETQATHNDDDPAAFDDWDWFWKAWQNRIDTWIWTWGWDPDRYIYIYTYTPPHDNGTMIMHICNVVLVVVCVVCVPPPRHDDSRRTIGGMMMTTMIIGGNPDRTITMMMMMGDIDMDTHD/DDKDKDFDKDWDAEPNAIKMWTQWQPFWPDKDFTWMWDDDRFKIKIWTWIFQTATNDQVVFFGTWGWMKAFADLQVLDHGPPGPDWDFLLQFPWKKKKKWKAKWWDQQWWKWWKKKWKWALDRRHNDHFFQIEIEMETQATHNYDDPAAFDDWDFFWKAWQRRIGTWIWTWGWDPDRYIYIYTHTPDHDRGTMIMHICNVVLVVVCVVCVPPPRHDHSRRTIGGMMITTMIIGGRVDRTITMMMMMGDIDMDTGGD

Organism: Thermotoga maritima (NCBI:txid2336)

Sequence (511 aa):
MVLMTKPGTSDFVWNGIPLSMELNLWNIKEYSGSVAMKFDGEKITFDADIQNLSPKEPERYVLGYPEFYYGYKPWENHTAEGSKLPVPVSSMKSFSVEVSFDIHHEPSLPLNFAMETWLTREKYQTEASIGDVCIMVWFYFNNLTPGGEKIEEFTIPFVLNGESVEGTWELWLAEWGWDYLAFRLKDPVKKGRVKFDVRHFLDAAGKALSSSARVKDFEDLYFTVWEIGTEFGSPETKSAQFGWKFENFSIDLEVMVLMTKPGTSDFVWNGIPLSMELNLWNIKEYSGSVAMKFDGEKITFDADIQNLSPKEPERYVLGYPEFYYGYKPWENHTAEGSKLPVPVSSMKSFSVEVSFDIHHEPSLPLNFAMETWLTREKYQTEASIGDVCIMVWFYFNNLTPGGEKIEEFTIPFVLNGESVEGTWELWLAEWGWDYLAFRLKDPVKKGRVKFDVRHFLDAAGKALSSSARVKDFEDLYFTVWEIGTEFGSPETKSAQFGWKFENFSIDLEVR

B-factor: mean 19.2, std 11.28, range [4.58, 68.53]

Solvent-accessible surface area: 20972 Å² total; per-residue (Å²): 97,33,16,20,25,148,69,30,58,27,70,14,92,2,118,65,25,23,1,1,0,16,1,5,11,86,2,10,152,105,70,46,46,12,1,10,0,37,14,68,40,94,36,0,11,0,11,4,38,1,69,88,1,31,27,126,74,72,152,98,105,12,0,0,9,0,0,2,1,12,3,6,14,0,94,87,98,51,49,8,169,48,24,144,8,8,20,48,0,69,44,4,158,28,0,25,0,29,0,15,7,42,4,70,24,50,118,77,2,15,0,0,0,0,0,14,0,18,0,0,91,120,81,121,25,75,96,6,39,82,1,0,0,2,2,5,0,3,0,19,56,28,90,12,83,5,21,45,116,82,68,68,80,38,94,8,53,10,46,40,99,65,121,90,44,116,4,52,0,17,0,34,44,6,106,118,41,31,1,18,0,0,0,26,5,94,114,57,23,89,142,14,89,0,87,7,34,2,32,70,2,1,64,6,0,20,148,25,14,97,110,36,109,52,7,132,87,21,70,94,6,58,0,0,0,4,0,2,0,0,22,0,0,4,57,152,13,119,54,2,76,5,0,3,74,0,38,66,10,51,39,71,29,83,101,111,18,19,18,21,146,67,31,52,28,70,17,93,4,103,66,21,24,1,0,0,14,1,6,11,91,1,8,130,93,67,49,46,12,1,9,0,38,7,49,44,126,39,0,13,0,9,1,35,0,69,89,9,36,11,114,97,76,172,87,98,15,0,0,9,0,0,1,1,11,3,5,13,0,94,88,102,49,45,7,146,59,23,140,9,6,15,46,0,68,25,3,141,25,0,16,0,32,0,17,6,42,3,92,26,49,121,76,3,11,0,0,0,0,0,14,0,20,0,0,113,122,85,122,23,81,95,6,40,106,6,0,0,2,2,6,0,3,0,19,51,30,96,12,88,6,21,45,116,81,68,70,75,39,93,7,51,11,51,30,98,65,113,99,28,122,6,53,0,14,0,37,41,8,98,122,40,30,0,20,0,0,0,24,4,90,115,56,22,90,135,16,100,0,82,8,36,1,34,75,3,1,63,6,0,14,153,27,7,97,109,28,113,54,10,188,64,21,71,90,6,55,0,0,0,6,1,2,0,0,23,0,0,7,44,135,18,159,45,0,87,6,0,3,73,0,50,73,6,50,41,83,34,74,59,227

CATH classification: 2.60.120.180